Protein AF-A0AAE1AVT7-F1 (afdb_monomer_lite)

Organism: NCBI:txid231223

Foldseek 3Di:
DDDDDDDDDDDDDDDDDPPDPPPVVVVVVVVVVVVVVVVVPVPLFQAFEAEEEEEEALQQLQLQCVPPVPCSVVLVVLLVLALLLLLQLQQCLLVVVRYHYAYWYLYYYYDPHDLFDDPVPDQAGALVCRQVSVVVVCVVVVVCVVRVGLAYEYEHCGHHPPDFKDFAALCSLPPVDHGYMYGHFAFNVRSLRVSLRVLRSLRQAAPPCPDPASRHPDDDLQDLNPSYDDSSSSVRSVVSCVVNNRVSGNDDDPSIDGRDCDLLNRPHDSLQQQSNQCSHQNPPKGFDLDDVVVVPPHDPQFDSLQSWTWMQRPVDDDPPRTDTTHRDFSRADAQQWTRDSRDTHGHVSHPLSPPDDGLQSNAATPWDADPNDTDGPVVVCVVFPLVLCPPPHPNCNNHVNVSVVLQVVDDDPSASAAGCFDQDPNDTDGLVVNCLVQNLCRQCVDPRSCNRHVVVNVPDPPDVDDDAARCWDADPNDTDGLVRVCVVFNLCVQCVPPRSCNRHVVVNVVLVPDVDDDAATCFDADPNDTDGLVRCCVVCPLCRQCVDPRSCRRHVVSNVVVVVVVVPDDDDDDDDDDDDD

InterPro domains:
  IPR001590 Peptidase M12B, ADAM/reprolysin [PF01421] (126-251)
  IPR001590 Peptidase M12B, ADAM/reprolysin [PS50215] (48-253)
  IPR024079 Metallopeptidase, catalytic domain superfamily [G3DSA:3.40.390.10] (46-257)
  IPR041645 ADAMTS, cysteine-rich domain 2 [PF17771] (268-345)

Sequence (581 aa):
MYVCVFIVWPVQMFSSDGSYTFTIMIFVHILIVLLGLSYASAASGKKYVAEGYIVFEDSVLDLYRPYDAVNAKRDLLHDNEYFFTFSNYLYSTLQDYGLNIELRFIKIDVLDINVLKPRRGETDLNKSDVLKQFQDWLKKTDARKRLNYDFTLLFSGKKLGGINGIASTGVMCEKDFEPTGVITFGAQATAVTQAHEIGHIFGALHNGKEGHHVMRSARSYDYMERFTFSECTAFDIKQYLEKYGDACLLDTKSTSWTPNLPVEKYNGRLFNEDIVCRQVYGPGSFACNIPKTIKDYRSPDEDPDCLFIYCQDPKVKGSLSCRDAQTPEGMPCDHDKVCSLGKCVPNSSSKFARAIEPGCMLGDQEVIFLGGRETTCEQAYNQLGPDMCDESHPKQYQCCNFCAQKQRGATKGGCLGDFKSVNVDRVARSCSDAVRRLGRNNLCKDSYGSKRCCKTCANLKISDECYGDESTVNVDNDEYSCAGAVSKIGVNALCKNSYGNRRCCKTCSDAKVSDDCYGDESYVNVDNIPKSCSEAFILATPKGLCANSYGNRRCCKSCAGYNASRGKRSFESLDLVQESN

pLDDT: mean 84.21, std 15.93, range [30.11, 98.75]

Structure (mmCIF, N/CA/C/O backbone):
data_AF-A0AAE1AVT7-F1
#
_entry.id   AF-A0AAE1AVT7-F1
#
loop_
_atom_site.group_PDB
_atom_site.id
_atom_site.type_symbol
_atom_site.label_atom_id
_atom_site.label_alt_id
_atom_site.label_comp_id
_atom_site.label_asym_id
_atom_site.label_entity_id
_atom_site.label_seq_id
_atom_site.pdbx_PDB_ins_code
_atom_site.Cartn_x
_atom_site.Cartn_y
_atom_site.Cartn_z
_atom_site.occupancy
_atom_site.B_iso_or_equiv
_atom_site.auth_seq_id
_atom_site.auth_comp_id
_atom_site.auth_asym_id
_atom_site.auth_atom_id
_atom_site.pdbx_PDB_model_num
ATOM 1 N N . MET A 1 1 ? 3.938 -19.525 33.499 1.00 35.50 1 MET A N 1
ATOM 2 C CA . MET A 1 1 ? 4.218 -19.895 32.099 1.00 35.50 1 MET A CA 1
ATOM 3 C C . MET A 1 1 ? 3.663 -21.300 31.919 1.00 35.50 1 MET A C 1
ATOM 5 O O . MET A 1 1 ? 4.301 -22.248 32.349 1.00 35.50 1 MET A O 1
ATOM 9 N N . TYR A 1 2 ? 2.412 -21.417 31.472 1.00 34.19 2 TYR A N 1
ATOM 10 C CA . TYR A 1 2 ? 1.754 -22.711 31.278 1.00 34.19 2 TYR A CA 1
ATOM 11 C C . TYR A 1 2 ? 1.910 -23.095 29.810 1.00 34.19 2 TYR A C 1
ATOM 13 O O . TYR A 1 2 ? 1.377 -22.419 28.937 1.00 34.19 2 TYR A O 1
ATOM 21 N N . VAL A 1 3 ? 2.699 -24.135 29.545 1.00 33.44 3 VAL A N 1
ATOM 22 C CA . VAL A 1 3 ? 2.771 -24.769 28.226 1.00 33.44 3 VAL A CA 1
ATOM 23 C C . VAL A 1 3 ? 1.600 -25.746 28.163 1.00 33.44 3 VAL A C 1
ATOM 25 O O . VAL A 1 3 ? 1.563 -26.706 28.932 1.00 33.44 3 VAL A O 1
ATOM 28 N N . CYS A 1 4 ? 0.620 -25.487 27.299 1.00 34.12 4 CYS A N 1
ATOM 29 C CA . CYS A 1 4 ? -0.459 -26.435 27.040 1.00 34.12 4 CYS A CA 1
ATOM 30 C C . CYS A 1 4 ? 0.083 -27.569 26.162 1.00 34.12 4 CYS A C 1
ATOM 32 O O . CYS A 1 4 ? 0.274 -27.392 24.964 1.00 34.12 4 CYS A O 1
ATOM 34 N N . VAL A 1 5 ? 0.352 -28.730 26.764 1.00 30.67 5 VAL A N 1
ATOM 35 C CA . VAL A 1 5 ? 0.651 -29.972 26.040 1.00 30.67 5 VAL A CA 1
ATOM 36 C C . VAL A 1 5 ? -0.492 -30.945 26.301 1.00 30.67 5 VAL A C 1
ATOM 38 O O . VAL A 1 5 ? -0.615 -31.481 27.401 1.00 30.67 5 VAL A O 1
ATOM 41 N N . PHE A 1 6 ? -1.324 -31.193 25.293 1.00 32.41 6 PHE A N 1
ATOM 42 C CA . PHE A 1 6 ? -2.252 -32.320 25.308 1.00 32.41 6 PHE A CA 1
ATOM 43 C C . PHE A 1 6 ? -1.499 -33.576 24.859 1.00 32.41 6 PHE A C 1
ATOM 45 O O . PHE A 1 6 ? -1.190 -33.738 23.681 1.00 32.41 6 PHE A O 1
ATOM 52 N N . ILE A 1 7 ? -1.176 -34.463 25.804 1.00 32.25 7 ILE A N 1
ATOM 53 C CA . ILE A 1 7 ? -0.636 -35.792 25.497 1.00 32.25 7 ILE A CA 1
ATOM 54 C C . ILE A 1 7 ? -1.817 -36.752 25.350 1.00 32.25 7 ILE A C 1
ATOM 56 O O . ILE A 1 7 ? -2.457 -37.113 26.336 1.00 32.25 7 ILE A O 1
ATOM 60 N N . VAL A 1 8 ? -2.092 -37.188 24.123 1.00 34.16 8 VAL A N 1
ATOM 61 C CA . VAL A 1 8 ? -3.028 -38.286 23.855 1.00 34.16 8 VAL A CA 1
ATOM 62 C C . VAL A 1 8 ? -2.233 -39.593 23.863 1.00 34.16 8 VAL A C 1
ATOM 64 O O . VAL A 1 8 ? -1.393 -39.816 22.995 1.00 34.16 8 VAL A O 1
ATOM 67 N N . TRP A 1 9 ? -2.464 -40.450 24.860 1.00 30.11 9 TRP A N 1
ATOM 68 C CA . TRP A 1 9 ? -1.892 -41.802 24.903 1.00 30.11 9 TRP A CA 1
ATOM 69 C C . TRP A 1 9 ? -2.754 -42.773 24.083 1.00 30.11 9 TRP A C 1
ATOM 71 O O . TRP A 1 9 ? -3.959 -42.859 24.333 1.00 30.11 9 TRP A O 1
ATOM 81 N N . PRO A 1 10 ? -2.178 -43.559 23.157 1.00 36.88 10 PRO A N 1
ATOM 82 C CA . PRO A 1 10 ? -2.891 -44.666 22.543 1.00 36.88 10 PRO A CA 1
ATOM 83 C C . PRO A 1 10 ? -2.899 -45.859 23.507 1.00 36.88 10 PRO A C 1
ATOM 85 O O . PRO A 1 10 ? -1.859 -46.435 23.822 1.00 36.88 10 PRO A O 1
ATOM 88 N N . VAL A 1 11 ? -4.082 -46.251 23.977 1.00 38.69 11 VAL A N 1
ATOM 89 C CA . VAL A 1 11 ? -4.270 -47.507 24.712 1.00 38.69 11 VAL A CA 1
ATOM 90 C C . VAL A 1 11 ? -4.484 -48.625 23.689 1.00 38.69 11 VAL A C 1
ATOM 92 O O . VAL A 1 11 ? -5.550 -48.724 23.087 1.00 38.69 11 VAL A O 1
ATOM 95 N N . GLN A 1 12 ? -3.474 -49.472 23.476 1.00 42.31 12 GLN A N 1
ATOM 96 C CA . GLN A 1 12 ? -3.636 -50.740 22.759 1.00 42.31 12 GLN A CA 1
ATOM 97 C C . GLN A 1 12 ? -4.114 -51.820 23.736 1.00 42.31 12 GLN A C 1
ATOM 99 O O . GLN A 1 12 ? -3.373 -52.228 24.628 1.00 42.31 12 GLN A O 1
ATOM 104 N N . MET A 1 13 ? -5.343 -52.307 23.553 1.00 41.94 13 MET A N 1
ATOM 105 C CA . MET A 1 13 ? -5.828 -53.533 24.192 1.00 41.94 13 MET A CA 1
ATOM 106 C C . MET A 1 13 ? -5.759 -54.694 23.195 1.00 41.94 13 MET A C 1
ATOM 108 O O . MET A 1 13 ? -6.431 -54.673 22.166 1.00 41.94 13 MET A O 1
ATOM 112 N N . PHE A 1 14 ? -4.959 -55.714 23.516 1.00 46.12 14 PHE A N 1
ATOM 113 C CA . PHE A 1 14 ? -5.000 -57.021 22.858 1.00 46.12 14 PHE A CA 1
ATOM 114 C C . PHE A 1 14 ? -6.002 -57.929 23.581 1.00 46.12 14 PHE A C 1
ATOM 116 O O . PHE A 1 14 ? -5.977 -58.031 24.805 1.00 46.12 14 PHE A O 1
ATOM 123 N N . SER A 1 15 ? -6.860 -58.604 22.816 1.00 46.41 15 SER A N 1
ATOM 124 C CA . SER A 1 15 ? -7.745 -59.679 23.279 1.00 46.41 15 SER A CA 1
ATOM 125 C C . SER A 1 15 ? -7.410 -60.954 22.499 1.00 46.41 15 SER A C 1
ATOM 127 O O . SER A 1 15 ? -7.239 -60.898 21.280 1.00 46.41 15 SER A O 1
ATOM 129 N N . SER A 1 16 ? -7.261 -62.075 23.212 1.00 54.75 16 SER A N 1
ATOM 130 C CA . SER A 1 16 ? -6.777 -63.370 22.707 1.00 54.75 16 SER A CA 1
ATOM 131 C C . SER A 1 16 ? -7.852 -64.258 22.080 1.00 54.75 16 SER A C 1
ATOM 133 O O . SER A 1 16 ? -7.518 -65.287 21.496 1.00 54.75 16 SER A O 1
ATOM 135 N N . ASP A 1 17 ? -9.126 -63.879 22.157 1.00 54.47 17 ASP A N 1
ATOM 136 C CA . ASP A 1 17 ? -10.220 -64.801 21.858 1.00 54.47 17 ASP A CA 1
ATOM 137 C C . ASP A 1 17 ? -11.061 -64.200 20.725 1.00 54.47 17 ASP A C 1
ATOM 139 O O . ASP A 1 17 ? -11.855 -63.279 20.923 1.00 54.47 17 ASP A O 1
ATOM 143 N N . GLY A 1 18 ? -10.824 -64.686 19.502 1.00 56.56 18 GLY A N 1
ATOM 144 C CA . GLY A 1 18 ? -11.274 -64.127 18.218 1.00 56.56 18 GLY A CA 1
ATOM 145 C C . GLY A 1 18 ? -12.784 -64.126 17.945 1.00 56.56 18 GLY A C 1
ATOM 146 O O . GLY A 1 18 ? -13.212 -64.561 16.881 1.00 56.56 18 GLY A O 1
ATOM 147 N N . SER A 1 19 ? -13.608 -63.628 18.867 1.00 54.19 19 SER A N 1
ATOM 148 C CA . SER A 1 19 ? -15.064 -63.551 18.696 1.00 54.19 19 SER A CA 1
ATOM 149 C C . SER A 1 19 ? -15.732 -62.385 19.443 1.00 54.19 19 SER A C 1
ATOM 151 O O . SER A 1 19 ? -16.825 -62.542 19.961 1.00 54.19 19 SER A O 1
ATOM 153 N N . TYR A 1 20 ? -15.128 -61.187 19.469 1.00 49.62 20 TYR A N 1
ATOM 154 C CA . TYR A 1 20 ? -15.802 -59.961 19.965 1.00 49.62 20 TYR A CA 1
ATOM 155 C C . TYR A 1 20 ? -15.468 -58.669 19.192 1.00 49.62 20 TYR A C 1
ATOM 157 O O . TYR A 1 20 ? -15.782 -57.566 19.637 1.00 49.62 20 TYR A O 1
ATOM 165 N N . THR A 1 21 ? -14.865 -58.760 18.006 1.00 51.16 21 THR A N 1
ATOM 166 C CA . THR A 1 21 ? -14.368 -57.580 17.275 1.00 51.16 21 THR A CA 1
ATOM 167 C C . THR A 1 21 ? -15.435 -56.807 16.492 1.00 51.16 21 THR A C 1
ATOM 169 O O . THR A 1 21 ? -15.207 -55.647 16.160 1.00 51.16 21 THR A O 1
ATOM 172 N N . PHE A 1 22 ? -16.615 -57.381 16.227 1.00 47.72 22 PHE A N 1
ATOM 173 C CA . PHE A 1 22 ? -17.608 -56.734 15.353 1.00 47.72 22 PHE A CA 1
ATOM 174 C C . PHE A 1 22 ? -18.603 -55.819 16.095 1.00 47.72 22 PHE A C 1
ATOM 176 O O . PHE A 1 22 ? -18.999 -54.783 15.569 1.00 47.72 22 PHE A O 1
ATOM 183 N N . THR A 1 23 ? -18.962 -56.130 17.345 1.00 48.12 23 THR A N 1
ATOM 184 C CA . THR A 1 23 ? -19.972 -55.352 18.095 1.00 48.12 23 THR A CA 1
ATOM 185 C C . THR A 1 23 ? -19.387 -54.094 18.750 1.00 48.12 23 THR A C 1
ATOM 187 O O . THR A 1 23 ? -20.060 -53.068 18.821 1.00 48.12 23 THR A O 1
ATOM 190 N N . ILE A 1 24 ? -18.114 -54.118 19.167 1.00 51.28 24 ILE A N 1
ATOM 191 C CA . ILE A 1 24 ? -17.451 -52.953 19.786 1.00 51.28 24 ILE A CA 1
ATOM 192 C C . ILE A 1 24 ? -17.163 -51.857 18.743 1.00 51.28 24 ILE A C 1
ATOM 194 O O . ILE A 1 24 ? -17.309 -50.674 19.044 1.00 51.28 24 ILE A O 1
ATOM 198 N N . MET A 1 25 ? -16.853 -52.217 17.490 1.00 48.34 25 MET A N 1
ATOM 199 C CA . MET A 1 25 ? -16.623 -51.229 16.424 1.00 48.34 25 MET A CA 1
ATOM 200 C C . MET A 1 25 ? -17.871 -50.406 16.079 1.00 48.34 25 MET A C 1
ATOM 202 O O . MET A 1 25 ? -17.738 -49.215 15.795 1.00 48.34 25 MET A O 1
ATOM 206 N N . ILE A 1 26 ? -19.068 -50.999 16.152 1.00 55.09 26 ILE A N 1
ATOM 207 C CA . ILE A 1 26 ? -20.331 -50.298 15.871 1.00 55.09 26 ILE A CA 1
ATOM 208 C C . ILE A 1 26 ? -20.642 -49.286 16.980 1.00 55.09 26 ILE A C 1
ATOM 210 O O . ILE A 1 26 ? -20.991 -48.148 16.679 1.00 55.09 26 ILE A O 1
ATOM 214 N N . PHE A 1 27 ? -20.440 -49.645 18.252 1.00 51.84 27 PHE A N 1
ATOM 215 C CA . PHE A 1 27 ? -20.632 -48.702 19.360 1.00 51.84 27 PHE A CA 1
ATOM 216 C C . PHE A 1 27 ? -19.613 -47.562 19.342 1.00 51.84 27 PHE A C 1
ATOM 218 O O . PHE A 1 27 ? -19.990 -46.425 19.599 1.00 51.84 27 PHE A O 1
ATOM 225 N N . VAL A 1 28 ? -18.356 -47.827 18.975 1.00 57.16 28 VAL A N 1
ATOM 226 C CA . VAL A 1 28 ? -17.339 -46.775 18.831 1.00 57.16 28 VAL A CA 1
ATOM 227 C C . VAL A 1 28 ? -17.657 -45.852 17.651 1.00 57.16 28 VAL A C 1
ATOM 229 O O . VAL A 1 28 ? -17.554 -44.642 17.803 1.00 57.16 28 VAL A O 1
ATOM 232 N N . HIS A 1 29 ? -18.131 -46.370 16.512 1.00 55.97 29 HIS A N 1
ATOM 233 C CA . HIS A 1 29 ? -18.555 -45.521 15.389 1.00 55.97 29 HIS A CA 1
ATOM 234 C C . HIS A 1 29 ? -19.803 -44.702 15.718 1.00 55.97 29 HIS A C 1
ATOM 236 O O . HIS A 1 29 ? -19.844 -43.522 15.393 1.00 55.97 29 HIS A O 1
ATOM 242 N N . ILE A 1 30 ? -20.794 -45.277 16.406 1.00 62.06 30 ILE A N 1
ATOM 243 C CA . ILE A 1 30 ? -21.983 -44.536 16.848 1.00 62.06 30 ILE A CA 1
ATOM 244 C C . ILE A 1 30 ? -21.600 -43.483 17.893 1.00 62.06 30 ILE A C 1
ATOM 246 O O . ILE A 1 30 ? -22.095 -42.367 17.813 1.00 62.06 30 ILE A O 1
ATOM 250 N N . LEU A 1 31 ? -20.684 -43.774 18.823 1.00 60.16 31 LEU A N 1
ATOM 251 C CA . LEU A 1 31 ? -20.206 -42.794 19.801 1.00 60.16 31 LEU A CA 1
ATOM 252 C C . LEU A 1 31 ? -19.369 -41.688 19.140 1.00 60.16 31 LEU A C 1
ATOM 254 O O . LEU A 1 31 ? -19.530 -40.534 19.503 1.00 60.16 31 LEU A O 1
ATOM 258 N N . ILE A 1 32 ? -18.529 -42.002 18.147 1.00 62.50 32 ILE A N 1
ATOM 259 C CA . ILE A 1 32 ? -17.762 -41.013 17.367 1.00 62.50 32 ILE A CA 1
ATOM 260 C C . ILE A 1 32 ? -18.691 -40.164 16.492 1.00 62.50 32 ILE A C 1
ATOM 262 O O . ILE A 1 32 ? -18.490 -38.960 16.394 1.00 62.50 32 ILE A O 1
ATOM 266 N N . VAL A 1 33 ? -19.733 -40.751 15.897 1.00 62.47 33 VAL A N 1
ATOM 267 C CA . VAL A 1 33 ? -20.742 -40.020 15.116 1.00 62.47 33 VAL A CA 1
ATOM 268 C C . VAL A 1 33 ? -21.636 -39.180 16.027 1.00 62.47 33 VAL A C 1
ATOM 270 O O . VAL A 1 33 ? -21.944 -38.050 15.674 1.00 62.47 33 VAL A O 1
ATOM 273 N N . LEU A 1 34 ? -22.008 -39.662 17.216 1.00 57.78 34 LEU A N 1
ATOM 274 C CA . LEU A 1 34 ? -22.780 -38.892 18.196 1.00 57.78 34 LEU A CA 1
ATOM 275 C C . LEU A 1 34 ? -21.940 -37.796 18.854 1.00 57.78 34 LEU A C 1
ATOM 277 O O . LEU A 1 34 ? -22.447 -36.694 19.019 1.00 57.78 34 LEU A O 1
ATOM 281 N N . LEU A 1 35 ? -20.664 -38.035 19.167 1.00 57.50 35 LEU A N 1
ATOM 282 C CA . LEU A 1 35 ? -19.735 -36.988 19.596 1.00 57.50 35 LEU A CA 1
ATOM 283 C C . LEU A 1 35 ? -19.514 -35.990 18.453 1.00 57.50 35 LEU A C 1
ATOM 285 O O . LEU A 1 35 ? -19.641 -34.795 18.675 1.00 57.50 35 LEU A O 1
ATOM 289 N N . GLY A 1 36 ? -19.318 -36.451 17.217 1.00 56.53 36 GLY A N 1
ATOM 290 C CA . GLY A 1 36 ? -19.206 -35.602 16.027 1.00 56.53 36 GLY A CA 1
ATOM 291 C C . GLY A 1 36 ? -20.458 -34.760 15.753 1.00 56.53 36 GLY A C 1
ATOM 292 O O . GLY A 1 36 ? -20.341 -33.581 15.441 1.00 56.53 36 GLY A O 1
ATOM 293 N N . LEU A 1 37 ? -21.658 -35.316 15.947 1.00 53.66 37 LEU A N 1
ATOM 294 C CA . LEU A 1 37 ? -22.936 -34.599 15.837 1.00 53.66 37 LEU A CA 1
ATOM 295 C C . LEU A 1 37 ? -23.179 -33.656 17.028 1.00 53.66 37 LEU A C 1
ATOM 297 O O . LEU A 1 37 ? -23.754 -32.586 16.843 1.00 53.66 37 LEU A O 1
ATOM 301 N N . SER A 1 38 ? -22.693 -34.000 18.225 1.00 52.03 38 SER A N 1
ATOM 302 C CA . SER A 1 38 ? -22.724 -33.119 19.405 1.00 52.03 38 SER A CA 1
ATOM 303 C C . SER A 1 38 ? -21.761 -31.936 19.259 1.00 52.03 38 SER A C 1
ATOM 305 O O . SER A 1 38 ? -22.071 -30.842 19.718 1.00 52.03 38 SER A O 1
ATOM 307 N N . TYR A 1 39 ? -20.629 -32.131 18.575 1.00 52.53 39 TYR A N 1
ATOM 308 C CA . TYR A 1 39 ? -19.709 -31.061 18.182 1.00 52.53 39 TYR A CA 1
ATOM 309 C C . TYR A 1 39 ? -20.235 -30.240 16.991 1.00 52.53 39 TYR A C 1
ATOM 311 O O . TYR A 1 39 ? -19.940 -29.053 16.908 1.00 52.53 39 TYR A O 1
ATOM 319 N N . ALA A 1 40 ? -21.035 -30.828 16.091 1.00 49.97 40 ALA A N 1
ATOM 320 C CA . ALA A 1 40 ? -21.614 -30.123 14.941 1.00 49.97 40 ALA A CA 1
ATOM 321 C C . ALA A 1 40 ? -22.827 -29.249 15.303 1.00 49.97 40 ALA A C 1
ATOM 323 O O . ALA A 1 40 ? -23.071 -28.245 14.638 1.00 49.97 40 ALA A O 1
ATOM 324 N N . SER A 1 41 ? -23.532 -29.549 16.401 1.00 49.50 41 SER A N 1
ATOM 325 C CA . SER A 1 41 ? -24.400 -28.573 17.076 1.00 49.50 41 SER A CA 1
ATOM 326 C C . SER A 1 41 ? -23.573 -27.634 17.962 1.00 49.50 41 SER A C 1
ATOM 328 O O . SER A 1 41 ? -23.985 -27.314 19.081 1.00 49.50 41 SER A O 1
ATOM 330 N N . ALA A 1 42 ? -22.402 -27.207 17.467 1.00 52.81 42 ALA A N 1
ATOM 331 C CA . ALA A 1 42 ? -21.655 -26.084 18.002 1.00 52.81 42 ALA A CA 1
ATOM 332 C C . ALA A 1 42 ? -22.657 -24.949 18.190 1.00 52.81 42 ALA A C 1
ATOM 334 O O . ALA A 1 42 ? -23.190 -24.404 17.221 1.00 52.81 42 ALA A O 1
ATOM 335 N N . ALA A 1 43 ? -22.988 -24.688 19.456 1.00 54.62 43 ALA A N 1
ATOM 336 C CA . ALA A 1 43 ? -23.838 -23.591 19.859 1.00 54.62 43 ALA A CA 1
ATOM 337 C C . ALA A 1 43 ? -23.386 -22.376 19.057 1.00 54.62 43 ALA A C 1
ATOM 339 O O . ALA A 1 43 ? -22.205 -22.033 19.124 1.00 54.62 43 ALA A O 1
ATOM 340 N N . SER A 1 44 ? -24.276 -21.784 18.250 1.00 62.84 44 SER A N 1
ATOM 341 C CA . SER A 1 44 ? -23.937 -20.553 17.546 1.00 62.84 44 SER A CA 1
ATOM 342 C C . SER A 1 44 ? -23.495 -19.580 18.629 1.00 62.84 44 SER A C 1
ATOM 344 O O . SER A 1 44 ? -24.325 -19.159 19.443 1.00 62.84 44 SER A O 1
ATOM 346 N N . GLY A 1 45 ? -22.183 -19.349 18.722 1.00 77.31 45 GLY A N 1
ATOM 347 C CA . GLY A 1 45 ? -21.600 -18.594 19.817 1.00 77.31 45 GLY A CA 1
ATOM 348 C C . GLY A 1 45 ? -22.336 -17.270 19.941 1.00 77.31 45 GLY A C 1
ATOM 349 O O . GLY A 1 45 ? -22.792 -16.715 18.934 1.00 77.31 45 GLY A O 1
ATOM 350 N N . LYS A 1 46 ? -22.501 -16.793 21.177 1.00 93.31 46 LYS A N 1
ATOM 351 C CA . LYS A 1 46 ? -23.128 -15.499 21.440 1.00 93.31 46 LYS A CA 1
ATOM 352 C C . LYS A 1 46 ? -22.495 -14.459 20.510 1.00 93.31 46 LYS A C 1
ATOM 354 O O . LYS A 1 46 ? -21.272 -14.348 20.453 1.00 93.31 46 LYS A O 1
ATOM 359 N N . LYS A 1 47 ? -23.327 -13.769 19.728 1.00 96.25 47 LYS A N 1
ATOM 360 C CA . LYS A 1 47 ? -22.861 -12.734 18.807 1.00 96.25 47 LYS A CA 1
ATOM 361 C C . LYS A 1 47 ? -22.680 -11.436 19.583 1.00 96.25 47 LYS A C 1
ATOM 363 O O . LYS A 1 47 ? -23.634 -10.941 20.176 1.00 96.25 47 LYS A O 1
ATOM 368 N N . TYR A 1 48 ? -21.468 -10.908 19.546 1.00 98.00 48 TYR A N 1
ATOM 369 C CA . TYR A 1 48 ? -21.077 -9.629 20.113 1.00 98.00 48 TYR A CA 1
ATOM 370 C C . TYR A 1 48 ? -20.985 -8.597 18.997 1.00 98.00 48 TYR A C 1
ATOM 372 O O . TYR A 1 48 ? -20.370 -8.853 17.962 1.00 98.00 48 TYR A O 1
ATOM 380 N N . VAL A 1 49 ? -21.586 -7.432 19.200 1.00 98.25 49 VAL A N 1
ATOM 381 C CA . VAL A 1 49 ? -21.520 -6.312 18.265 1.00 98.25 49 VAL A CA 1
ATOM 382 C C . VAL A 1 49 ? -20.826 -5.157 18.968 1.00 98.25 49 VAL A C 1
ATOM 384 O O . VAL A 1 49 ? -21.333 -4.661 19.963 1.00 98.25 49 VAL A O 1
ATOM 387 N N . ALA A 1 50 ? -19.661 -4.751 18.465 1.00 98.38 50 ALA A N 1
ATOM 388 C CA . ALA A 1 50 ? -18.927 -3.599 18.978 1.00 98.38 50 ALA A CA 1
ATOM 389 C C . ALA A 1 50 ? -19.122 -2.404 18.041 1.00 98.38 50 ALA A C 1
ATOM 391 O O . ALA A 1 50 ? -18.762 -2.456 16.860 1.00 98.38 50 ALA A O 1
ATOM 392 N N . GLU A 1 51 ? -19.680 -1.316 18.560 1.00 98.44 51 GLU A N 1
ATOM 393 C CA . GLU A 1 51 ? -20.044 -0.131 17.791 1.00 98.44 51 GLU A CA 1
ATOM 394 C C . GLU A 1 51 ? -19.043 1.008 18.017 1.00 98.44 51 GLU A C 1
ATOM 396 O O . GLU A 1 51 ? -18.966 1.618 19.086 1.00 98.44 51 GLU A O 1
ATOM 401 N N . GLY A 1 52 ? -18.270 1.309 16.976 1.00 98.25 52 GLY A N 1
ATOM 402 C CA . GLY A 1 52 ? -17.149 2.237 17.014 1.00 98.25 52 GLY A CA 1
ATOM 403 C C . GLY A 1 52 ? -17.488 3.644 16.536 1.00 98.25 52 GLY A C 1
ATOM 404 O O . GLY A 1 52 ? -18.093 3.825 15.473 1.00 98.25 52 GLY A O 1
ATOM 405 N N . TYR A 1 53 ? -17.025 4.653 17.276 1.00 98.62 53 TYR A N 1
ATOM 406 C CA . TYR A 1 53 ? -16.935 6.039 16.810 1.00 98.62 53 TYR A CA 1
ATOM 407 C C . TYR A 1 53 ? -15.546 6.329 16.237 1.00 98.62 53 TYR A C 1
ATOM 409 O O . TYR A 1 53 ? -14.543 6.256 16.949 1.00 98.62 53 TYR A O 1
ATOM 417 N N . ILE A 1 54 ? -15.483 6.687 14.957 1.00 98.56 54 ILE A N 1
ATOM 418 C CA . ILE A 1 54 ? -14.221 6.862 14.235 1.00 98.56 54 ILE A CA 1
ATOM 419 C C . ILE A 1 54 ? -13.951 8.328 13.943 1.00 98.56 54 ILE A C 1
ATOM 421 O O . ILE A 1 54 ? -14.823 9.045 13.454 1.00 98.56 54 ILE A O 1
ATOM 425 N N . VAL A 1 55 ? -12.723 8.759 14.214 1.00 98.62 55 VAL A N 1
ATOM 426 C CA . VAL A 1 55 ? -12.280 10.142 14.056 1.00 98.62 55 VAL A CA 1
ATOM 427 C C . VAL A 1 55 ? -11.038 10.186 13.174 1.00 98.62 55 VAL A C 1
ATOM 429 O O . VAL A 1 55 ? -10.046 9.525 13.458 1.00 98.62 55 VAL A O 1
ATOM 432 N N . PHE A 1 56 ? -11.064 11.002 12.128 1.00 98.56 56 PHE A N 1
ATOM 433 C CA . PHE A 1 56 ? -9.901 11.317 11.302 1.00 98.56 56 PHE A CA 1
ATOM 434 C C . PHE A 1 56 ? -9.457 12.751 11.561 1.00 98.56 56 PHE A C 1
ATOM 436 O O . PHE A 1 56 ? -10.269 13.673 11.493 1.00 98.56 56 PHE A O 1
ATOM 443 N N . GLU A 1 57 ? -8.172 12.947 11.841 1.00 98.00 57 GLU A N 1
ATOM 444 C CA . GLU A 1 57 ? -7.581 14.284 11.917 1.00 98.00 57 GLU A CA 1
ATOM 445 C C . GLU A 1 57 ? -7.326 14.882 10.529 1.00 98.00 57 GLU A C 1
ATOM 447 O O . GLU A 1 57 ? -7.163 14.156 9.545 1.00 98.00 57 GLU A O 1
ATOM 452 N N . ASP A 1 58 ? -7.176 16.208 10.467 1.00 97.62 58 ASP A N 1
ATOM 453 C CA . ASP A 1 58 ? -6.856 16.912 9.218 1.00 97.62 58 ASP A CA 1
ATOM 454 C C . ASP A 1 58 ? -5.553 16.410 8.567 1.00 97.62 58 ASP A C 1
ATOM 456 O O . ASP A 1 58 ? -5.464 16.286 7.348 1.00 97.62 58 ASP A O 1
ATOM 460 N N . SER A 1 59 ? -4.568 16.011 9.381 1.00 96.38 59 SER A N 1
ATOM 461 C CA . SER A 1 59 ? -3.310 15.433 8.887 1.00 96.38 59 SER A CA 1
ATOM 462 C C . SER A 1 59 ? -3.481 14.143 8.081 1.00 96.38 59 SER A C 1
ATOM 464 O O . SER A 1 59 ? -2.595 13.805 7.301 1.00 96.38 59 SER A O 1
ATOM 466 N N . VAL A 1 60 ? -4.593 13.412 8.227 1.00 96.25 60 VAL A N 1
ATOM 467 C CA . VAL A 1 60 ? -4.875 12.257 7.361 1.00 96.25 60 VAL A CA 1
ATOM 468 C C . VAL A 1 60 ? -5.263 12.729 5.961 1.00 96.25 60 VAL A C 1
ATOM 470 O O . VAL A 1 60 ? -4.820 12.145 4.976 1.00 96.25 60 VAL A O 1
ATOM 473 N N . LEU A 1 61 ? -6.034 13.817 5.847 1.00 95.81 61 LEU A N 1
ATOM 474 C CA . LEU A 1 61 ? -6.414 14.387 4.550 1.00 95.81 61 LEU A CA 1
ATOM 475 C C . LEU A 1 61 ? -5.205 14.910 3.771 1.00 95.81 61 LEU A C 1
ATOM 477 O O . LEU A 1 61 ? -5.213 14.848 2.542 1.00 95.81 61 LEU A O 1
ATOM 481 N N . ASP A 1 62 ? -4.149 15.357 4.454 1.00 94.06 62 ASP A N 1
ATOM 482 C CA . ASP A 1 62 ? -2.884 15.746 3.815 1.00 94.06 62 ASP A CA 1
ATOM 483 C C . ASP A 1 62 ? -2.241 14.608 3.009 1.00 94.06 62 ASP A C 1
ATOM 485 O O . ASP A 1 62 ? -1.505 14.875 2.060 1.00 94.06 62 ASP A O 1
ATOM 489 N N . LEU A 1 63 ? -2.560 13.346 3.317 1.00 91.88 63 LEU A N 1
ATOM 490 C CA . LEU A 1 63 ? -2.107 12.192 2.536 1.00 91.88 63 LEU A CA 1
ATOM 491 C C . LEU A 1 63 ? -2.874 12.031 1.214 1.00 91.88 63 LEU A C 1
ATOM 493 O O . LEU A 1 63 ? -2.363 11.399 0.297 1.00 91.88 63 LEU A O 1
ATOM 497 N N . TYR A 1 64 ? -4.076 12.601 1.094 1.00 92.38 64 TYR A N 1
ATOM 498 C CA . TYR A 1 64 ? -4.949 12.470 -0.083 1.00 92.38 64 TYR A CA 1
ATOM 499 C C . TYR A 1 64 ? -4.965 13.731 -0.956 1.00 92.38 64 TYR A C 1
ATOM 501 O O . TYR A 1 64 ? -5.087 13.650 -2.181 1.00 92.38 64 TYR A O 1
ATOM 509 N N . ARG A 1 65 ? -4.818 14.910 -0.337 1.00 94.19 65 ARG A N 1
ATOM 510 C CA . ARG A 1 65 ? -4.857 16.220 -1.007 1.00 94.19 65 ARG A CA 1
ATOM 511 C C . ARG A 1 65 ? -3.900 16.361 -2.199 1.00 94.19 65 ARG A C 1
ATOM 513 O O . ARG A 1 65 ? -4.338 16.939 -3.192 1.00 94.19 65 ARG A O 1
ATOM 520 N N . PRO A 1 66 ? -2.655 15.840 -2.166 1.00 91.19 66 PRO A N 1
ATOM 521 C CA . PRO A 1 66 ? -1.740 15.944 -3.303 1.00 91.19 66 PRO A CA 1
ATOM 522 C C . PRO A 1 66 ? -2.247 15.278 -4.589 1.00 91.19 66 PRO A C 1
ATOM 524 O O . PRO A 1 66 ? -1.798 15.646 -5.669 1.00 91.19 66 PRO A O 1
ATOM 527 N N . TYR A 1 67 ? -3.176 14.323 -4.490 1.00 85.25 67 TYR A N 1
ATOM 528 C CA . TYR A 1 67 ? -3.720 13.610 -5.649 1.00 85.25 67 TYR A CA 1
ATOM 529 C C . TYR A 1 67 ? -5.035 14.186 -6.135 1.00 85.25 67 TYR A C 1
ATOM 531 O O . TYR A 1 67 ? -5.293 14.248 -7.333 1.00 85.25 67 TYR A O 1
ATOM 539 N N . ASP A 1 68 ? -5.909 14.504 -5.185 1.00 90.94 68 ASP A N 1
ATOM 540 C CA . ASP A 1 68 ? -7.268 14.925 -5.468 1.00 90.94 68 ASP A CA 1
ATOM 541 C C . ASP A 1 68 ? -7.845 15.633 -4.246 1.00 90.94 68 ASP A C 1
ATOM 543 O O . ASP A 1 68 ? -8.608 15.072 -3.461 1.00 90.94 68 ASP A O 1
ATOM 547 N N . ALA A 1 69 ? -7.451 16.892 -4.065 1.00 93.00 69 ALA A N 1
ATOM 548 C CA . ALA A 1 69 ? -7.936 17.717 -2.964 1.00 93.00 69 ALA A CA 1
ATOM 549 C C . ALA A 1 69 ? -9.471 17.815 -2.917 1.00 93.00 69 ALA A C 1
ATOM 551 O O . ALA A 1 69 ? -10.034 17.932 -1.830 1.00 93.00 69 ALA A O 1
ATOM 552 N N . VAL A 1 70 ? -10.143 17.734 -4.072 1.00 95.75 70 VAL A N 1
ATOM 553 C CA . VAL A 1 70 ? -11.607 17.813 -4.170 1.00 95.75 70 VAL A CA 1
ATOM 554 C C . VAL A 1 70 ? -12.254 16.559 -3.588 1.00 95.75 70 VAL A C 1
ATOM 556 O O . VAL A 1 70 ? -13.213 16.659 -2.825 1.00 95.75 70 VAL A O 1
ATOM 559 N N . ASN A 1 71 ? -11.716 15.380 -3.907 1.00 96.06 71 ASN A N 1
ATOM 560 C CA . ASN A 1 71 ? -12.282 14.107 -3.468 1.00 96.06 71 ASN A CA 1
ATOM 561 C C . ASN A 1 71 ? -11.591 13.488 -2.244 1.00 96.06 71 ASN A C 1
ATOM 563 O O . ASN A 1 71 ? -12.027 12.433 -1.790 1.00 96.06 71 ASN A O 1
ATOM 567 N N . ALA A 1 72 ? -10.578 14.138 -1.663 1.00 94.88 72 ALA A N 1
ATOM 568 C CA . ALA A 1 72 ? -9.763 13.608 -0.566 1.00 94.88 72 ALA A CA 1
ATOM 569 C C . ALA A 1 72 ? -10.585 13.000 0.583 1.00 94.88 72 ALA A C 1
ATOM 571 O O . ALA A 1 72 ? -10.310 11.890 1.028 1.00 94.88 72 ALA A O 1
ATOM 572 N N . LYS A 1 73 ? -11.638 13.696 1.035 1.00 97.00 73 LYS A N 1
ATOM 573 C CA . LYS A 1 73 ? -12.517 13.199 2.106 1.00 97.00 73 LYS A CA 1
ATOM 574 C C . LYS A 1 73 ? -13.317 11.964 1.687 1.00 97.00 73 LYS A C 1
ATOM 576 O O . LYS A 1 73 ? -13.478 11.051 2.487 1.00 97.00 73 LYS A O 1
ATOM 581 N N . ARG A 1 74 ? -13.836 11.940 0.458 1.00 96.44 74 ARG A N 1
ATOM 582 C CA . ARG A 1 74 ? -14.594 10.797 -0.070 1.00 96.44 74 ARG A CA 1
ATOM 583 C C . ARG A 1 74 ? -13.689 9.573 -0.190 1.00 96.44 74 ARG A C 1
ATOM 585 O O . ARG A 1 74 ? -14.073 8.500 0.258 1.00 96.44 74 ARG A O 1
ATOM 592 N N . ASP A 1 75 ? -12.505 9.758 -0.761 1.00 95.00 75 ASP A N 1
ATOM 593 C CA . ASP A 1 75 ? -11.545 8.680 -0.986 1.00 95.00 75 ASP A CA 1
ATOM 594 C C . ASP A 1 75 ? -11.041 8.118 0.361 1.00 95.00 75 ASP A C 1
ATOM 596 O O . ASP A 1 75 ? -11.028 6.905 0.537 1.00 95.00 75 ASP A O 1
ATOM 600 N N . LEU A 1 76 ? -10.785 8.975 1.361 1.00 95.75 76 LEU A N 1
ATOM 601 C CA . LEU A 1 76 ? -10.489 8.549 2.737 1.00 95.75 76 LEU A CA 1
ATOM 602 C C . LEU A 1 76 ? -11.605 7.689 3.352 1.00 95.75 76 LEU A C 1
ATOM 604 O O . LEU A 1 76 ? -11.330 6.656 3.959 1.00 95.75 76 LEU A O 1
ATOM 608 N N . LEU A 1 77 ? -12.866 8.117 3.236 1.00 96.31 77 LEU A N 1
ATOM 609 C CA . LEU A 1 77 ? -13.993 7.369 3.803 1.00 96.31 77 LEU A CA 1
ATOM 610 C C . LEU A 1 77 ? -14.158 6.003 3.130 1.00 96.31 77 LEU A C 1
ATOM 612 O O . LEU A 1 77 ? -14.413 5.015 3.813 1.00 96.31 77 LEU A O 1
ATOM 616 N N . HIS A 1 78 ? -13.960 5.946 1.816 1.00 95.44 78 HIS A N 1
ATOM 617 C CA . HIS A 1 78 ? -14.012 4.709 1.047 1.00 95.44 78 HIS A CA 1
ATOM 618 C C . HIS A 1 78 ? -12.875 3.740 1.426 1.00 95.44 78 HIS A C 1
ATOM 620 O O . HIS A 1 78 ? -13.114 2.550 1.631 1.00 95.44 78 HIS A O 1
ATOM 626 N N . ASP A 1 79 ? -11.654 4.249 1.610 1.00 95.31 79 ASP A N 1
ATOM 627 C CA . ASP A 1 79 ? -10.511 3.464 2.097 1.00 95.31 79 ASP A CA 1
ATOM 628 C C . ASP A 1 79 ? -10.749 2.948 3.523 1.00 95.31 79 ASP A C 1
ATOM 630 O O . ASP A 1 79 ? -10.450 1.794 3.831 1.00 95.31 79 ASP A O 1
ATOM 634 N N . ASN A 1 80 ? -11.362 3.764 4.386 1.00 95.81 80 ASN A N 1
ATOM 635 C CA . ASN A 1 80 ? -11.727 3.347 5.736 1.00 95.81 80 ASN A CA 1
ATOM 636 C C . ASN A 1 80 ? -12.789 2.237 5.751 1.00 95.81 80 ASN A C 1
ATOM 638 O O . ASN A 1 80 ? -12.660 1.297 6.529 1.00 95.81 80 ASN A O 1
ATOM 642 N N . GLU A 1 81 ? -13.823 2.305 4.906 1.00 96.19 81 GLU A N 1
ATOM 643 C CA . GLU A 1 81 ? -14.805 1.215 4.789 1.00 96.19 81 GLU A CA 1
ATOM 644 C C . GLU A 1 81 ? -14.141 -0.104 4.388 1.00 96.19 81 GLU A C 1
ATOM 646 O O . GLU A 1 81 ? -14.458 -1.158 4.948 1.00 96.19 81 GLU A O 1
ATOM 651 N N . TYR A 1 82 ? -13.180 -0.043 3.468 1.00 95.94 82 TYR A N 1
ATOM 652 C CA . TYR A 1 82 ? -12.376 -1.192 3.075 1.00 95.94 82 TYR A CA 1
ATOM 653 C C . TYR A 1 82 ? -11.529 -1.726 4.245 1.00 95.94 82 TYR A C 1
ATOM 655 O O . TYR A 1 82 ? -11.599 -2.918 4.557 1.00 95.94 82 TYR A O 1
ATOM 663 N N . PHE A 1 83 ? -10.811 -0.861 4.972 1.00 95.81 83 PHE A N 1
ATOM 664 C CA . PHE A 1 83 ? -10.019 -1.279 6.136 1.00 95.81 83 PHE A CA 1
ATOM 665 C C . PHE A 1 83 ? -10.865 -1.925 7.227 1.00 95.81 83 PHE A C 1
ATOM 667 O O . PHE A 1 83 ? -10.485 -2.956 7.776 1.00 95.81 83 PHE A O 1
ATOM 674 N N . PHE A 1 84 ? -12.033 -1.362 7.515 1.00 96.44 84 PHE A N 1
ATOM 675 C CA . PHE A 1 84 ? -12.943 -1.904 8.515 1.00 96.44 84 PHE A CA 1
ATOM 676 C C . PHE A 1 84 ? -13.609 -3.210 8.071 1.00 96.44 84 PHE A C 1
ATOM 678 O O . PHE A 1 84 ? -13.817 -4.096 8.900 1.00 96.44 84 PHE A O 1
ATOM 685 N N . THR A 1 85 ? -13.916 -3.355 6.777 1.00 96.62 85 THR A N 1
ATOM 686 C CA . THR A 1 85 ? -14.369 -4.635 6.208 1.00 96.62 85 THR A CA 1
ATOM 687 C C . THR A 1 85 ? -13.297 -5.702 6.434 1.00 96.62 85 THR A C 1
ATOM 689 O O . THR A 1 85 ? -13.600 -6.799 6.902 1.00 96.62 85 THR A O 1
ATOM 692 N N . PHE A 1 86 ? -12.027 -5.358 6.204 1.00 96.00 86 PHE A N 1
ATOM 693 C CA . PHE A 1 86 ? -10.918 -6.269 6.457 1.00 96.00 86 PHE A CA 1
ATOM 694 C C . PHE A 1 86 ? -10.698 -6.551 7.951 1.00 96.00 86 PHE A C 1
ATOM 696 O O . PHE A 1 86 ? -10.465 -7.695 8.327 1.00 96.00 86 PHE A O 1
ATOM 703 N N . SER A 1 87 ? -10.841 -5.563 8.840 1.00 96.94 87 SER A N 1
ATOM 704 C CA . SER A 1 87 ? -10.807 -5.823 10.285 1.00 96.94 87 SER A CA 1
ATOM 705 C C . SER A 1 87 ? -11.924 -6.776 10.718 1.00 96.94 87 SER A C 1
ATOM 707 O O . SER A 1 87 ? -11.654 -7.681 11.496 1.00 96.94 87 SER A O 1
ATOM 709 N N . ASN A 1 88 ? -13.147 -6.635 10.197 1.00 97.56 88 ASN A N 1
ATOM 710 C CA . ASN A 1 88 ? -14.230 -7.594 10.450 1.00 97.56 88 ASN A CA 1
ATOM 711 C C . ASN A 1 88 ? -13.863 -9.013 9.995 1.00 97.56 88 ASN A C 1
ATOM 713 O O . ASN A 1 88 ? -14.122 -9.971 10.720 1.00 97.56 88 ASN A O 1
ATOM 717 N N . TYR A 1 89 ? -13.208 -9.149 8.838 1.00 96.50 89 TYR A N 1
ATOM 718 C CA . TYR A 1 89 ? -12.651 -10.431 8.409 1.00 96.50 89 TYR A CA 1
ATOM 719 C C . TYR A 1 89 ? -11.650 -10.988 9.439 1.00 96.50 89 TYR A C 1
ATOM 721 O O . TYR A 1 89 ? -11.781 -12.142 9.839 1.00 96.50 89 TYR A O 1
ATOM 729 N N . LEU A 1 90 ? -10.721 -10.175 9.954 1.00 96.81 90 LEU A N 1
ATOM 730 C CA . LEU A 1 90 ? -9.787 -10.619 11.000 1.00 96.81 90 LEU A CA 1
ATOM 731 C C . LEU A 1 90 ? -10.525 -11.072 12.271 1.00 96.81 90 LEU A C 1
ATOM 733 O O . LEU A 1 90 ? -10.220 -12.129 12.808 1.00 96.81 90 LEU A O 1
ATOM 737 N N . TYR A 1 91 ? -11.534 -10.328 12.733 1.00 97.94 91 TYR A N 1
ATOM 738 C CA . TYR A 1 91 ? -12.344 -10.727 13.894 1.00 97.94 91 TYR A CA 1
ATOM 739 C C . TYR A 1 91 ? -13.154 -12.004 13.652 1.00 97.94 91 TYR A C 1
ATOM 741 O O . TYR A 1 91 ? -13.389 -12.757 14.597 1.00 97.94 91 TYR A O 1
ATOM 749 N N . SER A 1 92 ? -13.525 -12.305 12.405 1.00 96.94 92 SER A N 1
ATOM 750 C CA . SER A 1 92 ? -14.206 -13.560 12.080 1.00 96.94 92 SER A CA 1
ATOM 751 C C . SER A 1 92 ? -13.342 -14.795 12.360 1.00 96.94 92 SER A C 1
ATOM 753 O O . SER A 1 92 ? -13.889 -15.842 12.691 1.00 96.94 92 SER A O 1
ATOM 755 N N . THR A 1 93 ? -12.005 -14.673 12.366 1.00 97.12 93 THR A N 1
ATOM 756 C CA . THR A 1 93 ? -11.112 -15.796 12.711 1.00 97.12 93 THR A CA 1
ATOM 757 C C . THR A 1 93 ? -11.174 -16.175 14.194 1.00 97.12 93 THR A C 1
ATOM 759 O O . THR A 1 93 ? -10.605 -17.184 14.594 1.00 97.12 93 THR A O 1
ATOM 762 N N . LEU A 1 94 ? -11.825 -15.372 15.046 1.00 96.94 94 LEU A N 1
ATOM 763 C CA . LEU A 1 94 ? -12.079 -15.728 16.445 1.00 96.94 94 LEU A CA 1
ATOM 764 C C . LEU A 1 94 ? -13.250 -16.715 16.600 1.00 96.94 94 LEU A C 1
ATOM 766 O O . LEU A 1 94 ? -13.399 -17.320 17.667 1.00 96.94 94 LEU A O 1
ATOM 770 N N . GLN A 1 95 ? -14.061 -16.907 15.551 1.00 96.38 95 GLN A N 1
ATOM 771 C CA . GLN A 1 95 ? -15.213 -17.814 15.578 1.00 96.38 95 GLN A CA 1
ATOM 772 C C . GLN A 1 95 ? -14.792 -19.269 15.781 1.00 96.38 95 GLN A C 1
ATOM 774 O O . GLN A 1 95 ? -15.476 -19.989 16.509 1.00 96.38 95 GLN A O 1
ATOM 779 N N . ASP A 1 96 ? -13.631 -19.663 15.252 1.00 94.62 96 ASP A N 1
ATOM 780 C CA . ASP A 1 96 ? -13.033 -20.989 15.465 1.00 94.62 96 ASP A CA 1
ATOM 781 C C . ASP A 1 96 ? -12.752 -21.267 16.950 1.00 94.62 96 ASP A C 1
ATOM 783 O O . ASP A 1 96 ? -12.754 -22.412 17.400 1.00 94.62 96 ASP A O 1
ATOM 787 N N . TYR A 1 97 ? -12.590 -20.204 17.741 1.00 95.44 97 TYR A N 1
ATOM 788 C CA . TYR A 1 97 ? -12.424 -20.261 19.187 1.00 95.44 97 TYR A CA 1
ATOM 789 C C . TYR A 1 97 ? -13.718 -19.920 19.936 1.00 95.44 97 TYR A C 1
ATOM 791 O O . TYR A 1 97 ? -13.671 -19.636 21.128 1.00 95.44 97 TYR A O 1
ATOM 799 N N . GLY A 1 98 ? -14.886 -19.927 19.291 1.00 95.12 98 GLY A N 1
ATOM 800 C CA . GLY A 1 98 ? -16.186 -19.684 19.927 1.00 95.12 98 GLY A CA 1
ATOM 801 C C . GLY A 1 98 ? -16.478 -18.221 20.283 1.00 95.12 98 GLY A C 1
ATOM 802 O O . GLY A 1 98 ? -17.327 -17.967 21.137 1.00 95.12 98 GLY A O 1
ATOM 803 N N . LEU A 1 99 ? -15.787 -17.260 19.664 1.00 96.44 99 LEU A N 1
ATOM 804 C CA . LEU A 1 99 ? -16.068 -15.827 19.789 1.00 96.44 99 LEU A CA 1
ATOM 805 C C . LEU A 1 99 ? -16.579 -15.271 18.459 1.00 96.44 99 LEU A C 1
ATOM 807 O O . LEU A 1 99 ? -15.853 -15.233 17.471 1.00 96.44 99 LEU A O 1
ATOM 811 N N . ASN A 1 100 ? -17.822 -14.792 18.436 1.00 97.12 100 ASN A N 1
ATOM 812 C CA . ASN A 1 100 ? -18.410 -14.174 17.252 1.00 97.12 100 ASN A CA 1
ATOM 813 C C . ASN A 1 100 ? -18.525 -12.661 17.458 1.00 97.12 100 ASN A C 1
ATOM 815 O O . ASN A 1 100 ? -19.490 -12.201 18.062 1.00 97.12 100 ASN A O 1
ATOM 819 N N . ILE A 1 101 ? -17.528 -11.905 16.996 1.00 98.00 101 ILE A N 1
ATOM 820 C CA . ILE A 1 101 ? -17.463 -10.445 17.144 1.00 98.00 101 ILE A CA 1
ATOM 821 C C . ILE A 1 101 ? -17.687 -9.786 15.781 1.00 98.00 101 ILE A C 1
ATOM 823 O O . ILE A 1 101 ? -16.998 -10.100 14.814 1.00 98.00 101 ILE A O 1
ATOM 827 N N . GLU A 1 102 ? -18.624 -8.843 15.721 1.00 97.94 102 GLU A N 1
ATOM 828 C CA . GLU A 1 102 ? -18.871 -7.978 14.568 1.00 97.94 102 GLU A CA 1
ATOM 829 C C . GLU A 1 102 ? -18.587 -6.521 14.943 1.00 97.94 102 GLU A C 1
ATOM 831 O O . GLU A 1 102 ? -19.131 -5.996 15.914 1.00 97.94 102 GLU A O 1
ATOM 836 N N . LEU A 1 103 ? -17.755 -5.851 14.153 1.00 98.38 103 LEU A N 1
ATOM 837 C CA . LEU A 1 103 ? -17.468 -4.429 14.290 1.00 98.38 103 LEU A CA 1
ATOM 838 C C . LEU A 1 103 ? -18.427 -3.611 13.424 1.00 98.38 103 LEU A C 1
ATOM 840 O O . LEU A 1 103 ? -18.594 -3.879 12.228 1.00 98.38 103 LEU A O 1
ATOM 844 N N . ARG A 1 104 ? -18.994 -2.554 14.001 1.00 98.31 104 ARG A N 1
ATOM 845 C CA . ARG A 1 104 ? -19.862 -1.601 13.304 1.00 98.31 104 ARG A CA 1
ATOM 846 C C . ARG A 1 104 ? -19.383 -0.179 13.480 1.00 98.31 104 ARG A C 1
ATOM 848 O O . ARG A 1 104 ? -18.768 0.164 14.485 1.00 98.31 104 ARG A O 1
ATOM 855 N N . PHE A 1 105 ? -19.732 0.672 12.529 1.00 98.31 105 PHE A N 1
ATOM 856 C CA . PHE A 1 105 ? -19.652 2.109 12.719 1.00 98.31 105 PHE A CA 1
ATOM 857 C C . PHE A 1 105 ? -20.920 2.613 13.379 1.00 98.31 105 PHE A C 1
ATOM 859 O O . PHE A 1 105 ? -22.017 2.243 12.973 1.00 98.31 105 PHE A O 1
ATOM 866 N N . ILE A 1 106 ? -20.770 3.517 14.341 1.00 97.75 106 ILE A N 1
ATOM 867 C CA . ILE A 1 106 ? -21.876 4.363 14.793 1.00 97.75 106 ILE A CA 1
ATOM 868 C C . ILE A 1 106 ? -21.834 5.744 14.140 1.00 97.75 106 ILE A C 1
ATOM 870 O O . ILE A 1 106 ? -22.867 6.355 13.873 1.00 97.75 106 ILE A O 1
ATOM 874 N N . LYS A 1 107 ? -20.623 6.256 13.910 1.00 97.88 107 LYS A N 1
ATOM 875 C CA . LYS A 1 107 ? -20.358 7.554 13.301 1.00 97.88 107 LYS A CA 1
ATOM 876 C C . LYS A 1 107 ? -18.903 7.616 12.848 1.00 97.88 107 LYS A C 1
ATOM 878 O O . LYS A 1 107 ? -18.023 7.081 13.522 1.00 97.88 107 LYS A O 1
ATOM 883 N N . ILE A 1 108 ? -18.665 8.326 11.750 1.00 98.44 108 ILE A N 1
ATOM 884 C CA . ILE A 1 108 ? -17.330 8.692 11.282 1.00 98.44 108 ILE A CA 1
ATOM 885 C C . ILE A 1 108 ? -17.273 10.218 11.173 1.00 98.44 108 ILE A C 1
ATOM 887 O O . ILE A 1 108 ? -18.080 10.811 10.458 1.00 98.44 108 ILE A O 1
ATOM 891 N N . ASP A 1 109 ? -16.329 10.847 11.869 1.00 98.44 109 ASP A N 1
ATOM 892 C CA . ASP A 1 109 ? -16.047 12.278 11.761 1.00 98.44 109 ASP A CA 1
ATOM 893 C C . ASP A 1 109 ? -14.669 12.498 11.123 1.00 98.44 109 ASP A C 1
ATOM 895 O O . ASP A 1 109 ? -13.674 11.897 11.518 1.00 98.44 109 ASP A O 1
ATOM 899 N N . VAL A 1 110 ? -14.612 13.390 10.132 1.00 98.38 110 VAL A N 1
ATOM 900 C CA . VAL A 1 110 ? -13.362 13.864 9.520 1.00 98.38 110 VAL A CA 1
ATOM 901 C C . VAL A 1 110 ? -13.206 15.327 9.896 1.00 98.38 110 VAL A C 1
ATOM 903 O O . VAL A 1 110 ? -14.012 16.158 9.465 1.00 98.38 110 VAL A O 1
ATOM 906 N N . LEU A 1 111 ? -12.217 15.607 10.737 1.00 98.25 111 LEU A N 1
ATOM 907 C CA . LEU A 1 111 ? -11.979 16.910 11.341 1.00 98.25 111 LEU A CA 1
ATOM 908 C C . LEU A 1 111 ? -11.106 17.787 10.437 1.00 98.25 111 LEU A C 1
ATOM 910 O O . LEU A 1 111 ? -10.234 17.298 9.728 1.00 98.25 111 LEU A O 1
ATOM 914 N N . ASP A 1 112 ? -11.312 19.095 10.528 1.00 97.31 112 ASP A N 1
ATOM 915 C CA . ASP A 1 112 ? -10.481 20.155 9.938 1.00 97.31 112 ASP A CA 1
ATOM 916 C C . ASP A 1 112 ? -9.373 20.636 10.896 1.00 97.31 112 ASP A C 1
ATOM 918 O O . ASP A 1 112 ? -8.681 21.623 10.649 1.00 97.31 112 ASP A O 1
ATOM 922 N N . ILE A 1 113 ? -9.202 19.932 12.016 1.00 97.44 113 ILE A N 1
ATOM 923 C CA . ILE A 1 113 ? -8.191 20.201 13.032 1.00 97.44 113 ILE A CA 1
ATOM 924 C C . ILE A 1 113 ? -7.377 18.944 13.335 1.00 97.44 113 ILE A C 1
ATOM 926 O O . ILE A 1 113 ? -7.815 17.813 13.124 1.00 97.44 113 ILE A O 1
ATOM 930 N N . ASN A 1 114 ? -6.193 19.160 13.906 1.00 97.94 114 ASN A N 1
ATOM 931 C CA . ASN A 1 114 ? -5.416 18.111 14.555 1.00 97.94 114 ASN A CA 1
ATOM 932 C C . ASN A 1 114 ? -5.657 18.191 16.071 1.00 97.94 114 ASN A C 1
ATOM 934 O O . ASN A 1 114 ? -5.284 19.174 16.720 1.00 97.94 114 ASN A O 1
ATOM 938 N N . VAL A 1 115 ? -6.308 17.167 16.613 1.00 97.62 115 VAL A N 1
ATOM 939 C CA . VAL A 1 115 ? -6.521 16.928 18.044 1.00 97.62 115 VAL A CA 1
ATOM 940 C C . VAL A 1 115 ? -5.184 16.665 18.742 1.00 97.62 115 VAL A C 1
ATOM 942 O O . VAL A 1 115 ? -4.923 17.223 19.809 1.00 97.62 115 VAL A O 1
ATOM 945 N N . LEU A 1 116 ? -4.324 15.861 18.118 1.00 97.69 116 LEU A N 1
ATOM 946 C CA . LEU A 1 116 ? -3.024 15.449 18.613 1.00 97.69 116 LEU A CA 1
ATOM 947 C C . LEU A 1 116 ? -1.950 16.479 18.268 1.00 97.69 116 LEU A C 1
ATOM 949 O O . LEU A 1 116 ? -1.723 16.861 17.109 1.00 97.69 116 LEU A O 1
ATOM 953 N N . LYS A 1 117 ? -1.229 16.904 19.303 1.00 95.94 117 LYS A N 1
ATOM 954 C CA . LYS A 1 117 ? -0.145 17.875 19.199 1.00 95.94 117 LYS A CA 1
ATOM 955 C C . LYS A 1 117 ? 1.187 17.195 19.524 1.00 95.94 117 LYS A C 1
ATOM 957 O O . LYS A 1 117 ? 1.306 16.596 20.598 1.00 95.94 117 LYS A O 1
ATOM 962 N N . PRO A 1 118 ? 2.194 17.283 18.634 1.00 93.69 118 PRO A N 1
ATOM 963 C CA . PRO A 1 118 ? 3.548 16.876 18.985 1.00 93.69 118 PRO A CA 1
ATOM 964 C C . PRO A 1 118 ? 4.109 17.826 20.051 1.00 93.69 118 PRO A C 1
ATOM 966 O O . PRO A 1 118 ? 3.626 18.954 20.217 1.00 93.69 118 PRO A O 1
ATOM 969 N N . ARG A 1 119 ? 5.142 17.392 20.780 1.00 92.62 119 ARG A N 1
ATOM 970 C CA . ARG A 1 119 ? 5.840 18.287 21.711 1.00 92.62 119 ARG A CA 1
ATOM 971 C C . ARG A 1 119 ? 6.585 19.368 20.932 1.00 92.62 119 ARG A C 1
ATOM 973 O O . ARG A 1 119 ? 6.875 19.232 19.744 1.00 92.62 119 ARG A O 1
ATOM 980 N N . ARG A 1 120 ? 6.891 20.483 21.600 1.00 92.56 120 ARG A N 1
ATOM 981 C CA . ARG A 1 120 ? 7.576 21.615 20.964 1.00 92.56 120 ARG A CA 1
ATOM 982 C C . ARG A 1 120 ? 8.922 21.157 20.386 1.00 92.56 120 ARG A C 1
ATOM 984 O O . ARG A 1 120 ? 9.812 20.791 21.143 1.00 92.56 120 ARG A O 1
ATOM 991 N N . GLY A 1 121 ? 9.061 21.245 19.062 1.00 91.19 121 GLY A N 1
ATOM 992 C CA . GLY A 1 121 ? 10.275 20.859 18.332 1.00 91.19 121 GLY A CA 1
ATOM 993 C C . GLY A 1 121 ? 10.301 19.412 17.828 1.00 91.19 121 GLY A C 1
ATOM 994 O O . GLY A 1 121 ? 11.245 19.048 17.135 1.00 91.19 121 GLY A O 1
ATOM 995 N N . GLU A 1 122 ? 9.281 18.604 18.124 1.00 91.44 122 GLU A N 1
ATOM 996 C CA . GLU A 1 122 ? 9.139 17.243 17.600 1.00 91.44 122 GLU A CA 1
ATOM 997 C C . GLU A 1 122 ? 8.213 17.244 16.373 1.00 91.44 122 GLU A C 1
ATOM 999 O O . GLU A 1 122 ? 7.231 17.987 16.315 1.00 91.44 122 GLU A O 1
ATOM 1004 N N . THR A 1 123 ? 8.518 16.410 15.377 1.00 88.25 123 THR A N 1
ATOM 1005 C CA . THR A 1 123 ? 7.618 16.148 14.240 1.00 88.25 123 THR A CA 1
ATOM 1006 C C . THR A 1 123 ? 6.669 14.991 14.517 1.00 88.25 123 THR A C 1
ATOM 1008 O O . THR A 1 123 ? 5.542 14.976 14.022 1.00 88.25 123 THR A O 1
ATOM 1011 N N . ASP A 1 124 ? 7.140 14.028 15.305 1.00 91.56 124 ASP A N 1
ATOM 1012 C CA . ASP A 1 124 ? 6.418 12.813 15.641 1.00 91.56 124 ASP A CA 1
ATOM 1013 C C . ASP A 1 124 ? 5.610 13.034 16.920 1.00 91.56 124 ASP A C 1
ATOM 1015 O O . ASP A 1 124 ? 5.905 13.895 17.751 1.00 91.56 124 ASP A O 1
ATOM 1019 N N . LEU A 1 125 ? 4.550 12.253 17.071 1.00 93.62 125 LEU A N 1
ATOM 1020 C CA . LEU A 1 125 ? 3.693 12.295 18.239 1.00 93.62 125 LEU A CA 1
ATOM 1021 C C . LEU A 1 125 ? 4.299 11.478 19.385 1.00 93.62 125 LEU A C 1
ATOM 1023 O O . LEU A 1 125 ? 4.800 10.366 19.193 1.00 93.62 125 LEU A O 1
ATOM 1027 N N . ASN A 1 126 ? 4.197 12.007 20.604 1.00 93.19 126 ASN A N 1
ATOM 1028 C CA . ASN A 1 126 ? 4.666 11.314 21.793 1.00 93.19 126 ASN A CA 1
ATOM 1029 C C . ASN A 1 126 ? 3.669 10.228 22.226 1.00 93.19 126 ASN A C 1
ATOM 1031 O O . ASN A 1 126 ? 2.577 10.540 22.706 1.00 93.19 126 ASN A O 1
ATOM 1035 N N . LYS A 1 127 ? 4.066 8.955 22.118 1.00 92.19 127 LYS A N 1
ATOM 1036 C CA . LYS A 1 127 ? 3.213 7.801 22.451 1.00 92.19 127 LYS A CA 1
ATOM 1037 C C . LYS A 1 127 ? 2.606 7.837 23.862 1.00 92.19 127 LYS A C 1
ATOM 1039 O O . LYS A 1 127 ? 1.511 7.325 24.047 1.00 92.19 127 LYS A O 1
ATOM 1044 N N . SER A 1 128 ? 3.275 8.451 24.840 1.00 91.44 128 SER A N 1
ATOM 1045 C CA . SER A 1 128 ? 2.778 8.515 26.221 1.00 91.44 128 SER A CA 1
ATOM 1046 C C . SER A 1 128 ? 1.666 9.549 26.413 1.00 91.44 128 SER A C 1
ATOM 1048 O O . SER A 1 128 ? 0.905 9.450 27.372 1.00 91.44 128 SER A O 1
ATOM 1050 N N . ASP A 1 129 ? 1.555 10.528 25.510 1.00 95.12 129 ASP A N 1
ATOM 1051 C CA . ASP A 1 129 ? 0.636 11.659 25.663 1.00 95.12 129 ASP A CA 1
ATOM 1052 C C . ASP A 1 129 ? -0.602 11.542 24.753 1.00 95.12 129 ASP A C 1
ATOM 1054 O O . ASP A 1 129 ? -1.638 12.134 25.055 1.00 95.12 129 ASP A O 1
ATOM 1058 N N . VAL A 1 130 ? -0.522 10.803 23.636 1.00 97.25 130 VAL A N 1
ATOM 1059 C CA . VAL A 1 130 ? -1.574 10.802 22.596 1.00 97.25 130 VAL A CA 1
ATOM 1060 C C . VAL A 1 130 ? -2.922 10.259 23.063 1.00 97.25 130 VAL A C 1
ATOM 1062 O O . VAL A 1 130 ? -3.944 10.865 22.747 1.00 97.25 130 VAL A O 1
ATOM 1065 N N . LEU A 1 131 ? -2.946 9.173 23.848 1.00 97.44 131 LEU A N 1
ATOM 1066 C CA . LEU A 1 131 ? -4.202 8.620 24.368 1.00 97.44 131 LEU A CA 1
ATOM 1067 C C . LEU A 1 131 ? -4.899 9.635 25.268 1.00 97.44 131 LEU A C 1
ATOM 1069 O O . LEU A 1 131 ? -6.079 9.917 25.083 1.00 97.44 131 LEU A O 1
ATOM 1073 N N . LYS A 1 132 ? -4.147 10.249 26.187 1.00 97.69 132 LYS A N 1
ATOM 1074 C CA . LYS A 1 132 ? -4.679 11.270 27.089 1.00 97.69 132 LYS A CA 1
ATOM 1075 C C . LYS A 1 132 ? -5.213 12.479 26.317 1.00 97.69 132 LYS A C 1
ATOM 1077 O O . LYS A 1 132 ? -6.314 12.931 26.601 1.00 97.69 132 LYS A O 1
ATOM 1082 N N . GLN A 1 133 ? -4.477 12.970 25.316 1.00 98.00 133 GLN A N 1
ATOM 1083 C CA . GLN A 1 133 ? -4.935 14.081 24.471 1.00 98.00 133 GLN A CA 1
ATOM 1084 C C . GLN A 1 133 ? -6.259 13.760 23.765 1.00 98.00 133 GLN A C 1
ATOM 1086 O O . GLN A 1 133 ? -7.161 14.599 23.741 1.00 98.00 133 GLN A O 1
ATOM 1091 N N . PHE A 1 134 ? -6.397 12.547 23.220 1.00 98.50 134 PHE A N 1
ATOM 1092 C CA . PHE A 1 134 ? -7.632 12.132 22.562 1.00 98.50 134 PHE A CA 1
ATOM 1093 C C . PHE A 1 134 ? -8.793 11.979 23.559 1.00 98.50 134 PHE A C 1
ATOM 1095 O O . PHE A 1 134 ? -9.878 12.508 23.325 1.00 98.50 134 PHE A O 1
ATOM 1102 N N . GLN A 1 135 ? -8.555 11.356 24.715 1.00 98.38 135 GLN A N 1
ATOM 1103 C CA . GLN A 1 135 ? -9.542 11.226 25.793 1.00 98.38 135 GLN A CA 1
ATOM 1104 C C . GLN A 1 135 ? -10.017 12.585 26.325 1.00 98.38 135 GLN A C 1
ATOM 1106 O O . GLN A 1 135 ? -11.214 12.791 26.526 1.00 98.38 135 GLN A O 1
ATOM 1111 N N . ASP A 1 136 ? -9.106 13.542 26.511 1.00 98.38 136 ASP A N 1
ATOM 1112 C CA . ASP A 1 136 ? -9.446 14.901 26.938 1.00 98.38 136 ASP A CA 1
ATOM 1113 C C . ASP A 1 136 ? -10.320 15.612 25.887 1.00 98.38 136 ASP A C 1
ATOM 1115 O O . ASP A 1 136 ? -11.268 16.323 26.235 1.00 98.38 136 ASP A O 1
ATOM 1119 N N . TRP A 1 137 ? -10.064 15.382 24.593 1.00 98.44 137 TRP A N 1
ATOM 1120 C CA . TRP A 1 137 ? -10.904 15.894 23.507 1.00 98.44 137 TRP A CA 1
ATOM 1121 C C . TRP A 1 137 ? -12.300 15.251 23.478 1.00 98.44 137 TRP A C 1
ATOM 1123 O O . TRP A 1 137 ? -13.297 15.966 23.331 1.00 98.44 137 TRP A O 1
ATOM 1133 N N . LEU A 1 138 ? -12.402 13.934 23.679 1.00 98.38 138 LEU A N 1
ATOM 1134 C CA . LEU A 1 138 ? -13.684 13.220 23.758 1.00 98.38 138 LEU A CA 1
ATOM 1135 C C . LEU A 1 138 ? -14.538 13.724 24.927 1.00 98.38 138 LEU A C 1
ATOM 1137 O O . LEU A 1 138 ? -15.727 13.991 24.745 1.00 98.38 138 LEU A O 1
ATOM 1141 N N . LYS A 1 139 ? -13.921 13.938 26.097 1.00 98.06 139 LYS A N 1
ATOM 1142 C CA . LYS A 1 139 ? -14.579 14.528 27.275 1.00 98.06 139 LYS A CA 1
ATOM 1143 C C . LYS A 1 139 ? -15.047 15.952 27.003 1.00 98.06 139 LYS A C 1
ATOM 1145 O O . LYS A 1 139 ? -16.195 16.287 27.276 1.00 98.06 139 LYS A O 1
ATOM 1150 N N . LYS A 1 140 ? -14.186 16.789 26.414 1.00 98.19 140 LYS A N 1
ATOM 1151 C CA . LYS A 1 140 ? -14.522 18.182 26.079 1.00 98.19 140 LYS A CA 1
ATOM 1152 C C . LYS A 1 140 ? -15.691 18.288 25.092 1.00 98.19 140 LYS A C 1
ATOM 1154 O O . LYS A 1 140 ? -16.453 19.247 25.157 1.00 98.19 140 LYS A O 1
ATOM 1159 N N . THR A 1 141 ? -15.816 17.334 24.172 1.00 98.00 141 THR A N 1
ATOM 1160 C CA . THR A 1 141 ? -16.883 17.290 23.154 1.00 98.00 141 THR A CA 1
ATOM 1161 C C . THR A 1 141 ? -18.101 16.461 23.577 1.00 98.00 141 THR A C 1
ATOM 1163 O O . THR A 1 141 ? -19.031 16.282 22.778 1.00 98.00 141 THR A O 1
ATOM 1166 N N . ASP A 1 142 ? -18.090 15.947 24.812 1.00 97.44 142 ASP A N 1
ATOM 1167 C CA . ASP A 1 142 ? -19.113 15.068 25.386 1.00 97.44 142 ASP A CA 1
ATOM 1168 C C . ASP A 1 142 ? -19.472 13.899 24.442 1.00 97.44 142 ASP A C 1
ATOM 1170 O O . ASP A 1 142 ? -20.631 13.512 24.287 1.00 97.44 142 ASP A O 1
ATOM 1174 N N . ALA A 1 143 ? -18.476 13.379 23.710 1.00 97.75 143 ALA A N 1
ATOM 1175 C CA . ALA A 1 143 ? -18.707 12.477 22.583 1.00 97.75 143 ALA A CA 1
ATOM 1176 C C . ALA A 1 143 ? -19.351 11.156 23.020 1.00 97.75 143 ALA A C 1
ATOM 1178 O O . ALA A 1 143 ? -20.314 10.717 22.390 1.00 97.75 143 ALA A O 1
ATOM 1179 N N . ARG A 1 144 ? -18.868 10.552 24.116 1.00 96.38 144 ARG A N 1
ATOM 1180 C CA . ARG A 1 144 ? -19.394 9.276 24.621 1.00 96.38 144 ARG A CA 1
ATOM 1181 C C . ARG A 1 144 ? -20.848 9.394 25.059 1.00 96.38 144 ARG A C 1
ATOM 1183 O O . ARG A 1 144 ? -21.652 8.551 24.695 1.00 96.38 144 ARG A O 1
ATOM 1190 N N . LYS A 1 145 ? -21.224 10.467 25.759 1.00 96.50 145 LYS A N 1
ATOM 1191 C CA . LYS A 1 145 ? -22.614 10.680 26.185 1.00 96.50 145 LYS A CA 1
ATOM 1192 C C . LYS A 1 145 ? -23.556 10.918 25.004 1.00 96.50 145 LYS A C 1
ATOM 1194 O O . LYS A 1 145 ? -24.691 10.453 25.029 1.00 96.50 145 LYS A O 1
ATOM 1199 N N . ARG A 1 146 ? -23.102 11.641 23.974 1.00 97.44 146 ARG A N 1
ATOM 1200 C CA . ARG A 1 146 ? -23.923 11.951 22.791 1.00 97.44 146 ARG A CA 1
ATOM 1201 C C . ARG A 1 146 ? -24.095 10.769 21.843 1.00 97.44 146 ARG A C 1
ATOM 1203 O O . ARG A 1 146 ? -25.144 10.660 21.221 1.00 97.44 146 ARG A O 1
ATOM 1210 N N . LEU A 1 147 ? -23.057 9.953 21.675 1.00 97.06 147 LEU A N 1
ATOM 1211 C CA . LEU A 1 147 ? -23.039 8.874 20.684 1.00 97.06 147 LEU A CA 1
ATOM 1212 C C . LEU A 1 147 ? -23.255 7.494 21.316 1.00 97.06 147 LEU A C 1
ATOM 1214 O O . LEU A 1 147 ? -23.786 6.615 20.654 1.00 97.06 147 LEU A O 1
ATOM 1218 N N . ASN A 1 148 ? -22.905 7.304 22.588 1.00 96.38 148 ASN A N 1
ATOM 1219 C CA . ASN A 1 148 ? -22.981 6.026 23.298 1.00 96.38 148 ASN A CA 1
ATOM 1220 C C . ASN A 1 148 ? -22.213 4.890 22.586 1.00 96.38 148 ASN A C 1
ATOM 1222 O O . ASN A 1 148 ? -22.732 3.792 22.458 1.00 96.38 148 ASN A O 1
ATOM 1226 N N . TYR A 1 149 ? -21.017 5.151 22.054 1.00 97.69 149 TYR A N 1
ATOM 1227 C CA . TYR A 1 149 ? -20.193 4.120 21.402 1.00 97.69 149 TYR A CA 1
ATOM 1228 C C . TYR A 1 149 ? -19.574 3.136 22.409 1.00 97.69 149 TYR A C 1
ATOM 1230 O O . TYR A 1 149 ? -19.362 3.497 23.569 1.00 97.69 149 TYR A O 1
ATOM 1238 N N . ASP A 1 150 ? -19.211 1.943 21.931 1.00 98.25 150 ASP A N 1
ATOM 1239 C CA . ASP A 1 150 ? -18.508 0.914 22.717 1.00 98.25 150 ASP A CA 1
ATOM 1240 C C . ASP A 1 150 ? -16.992 1.079 22.627 1.00 98.25 150 ASP A C 1
ATOM 1242 O O . ASP A 1 150 ? -16.266 0.788 23.568 1.00 98.25 150 ASP A O 1
ATOM 1246 N N . PHE A 1 151 ? -16.499 1.607 21.506 1.00 98.69 151 PHE A N 1
ATOM 1247 C CA . PHE A 1 151 ? -15.104 2.005 21.356 1.00 98.69 151 PHE A CA 1
ATOM 1248 C C . PHE A 1 151 ? -14.961 3.233 20.463 1.00 98.69 151 PHE A C 1
ATOM 1250 O O . PHE A 1 151 ? -15.871 3.616 19.725 1.00 98.69 151 PHE A O 1
ATOM 1257 N N . THR A 1 152 ? -13.793 3.863 20.503 1.00 98.69 152 THR A N 1
ATOM 1258 C CA . THR A 1 152 ? -13.477 4.963 19.600 1.00 98.69 152 THR A CA 1
ATOM 1259 C C . THR A 1 152 ? -12.027 4.940 19.160 1.00 98.69 152 THR A C 1
ATOM 1261 O O . THR A 1 152 ? -11.120 4.652 19.941 1.00 98.69 152 THR A O 1
ATOM 1264 N N . LEU A 1 153 ? -11.809 5.247 17.885 1.00 98.69 153 LEU A N 1
ATOM 1265 C CA . LEU A 1 153 ? -10.486 5.294 17.282 1.00 98.69 153 LEU A CA 1
ATOM 1266 C C . LEU A 1 153 ? -10.242 6.660 16.662 1.00 98.69 153 LEU A C 1
ATOM 1268 O O . LEU A 1 153 ? -11.114 7.197 15.976 1.00 98.69 153 LEU A O 1
ATOM 1272 N N . LEU A 1 154 ? -9.036 7.184 16.859 1.00 98.62 154 LEU A N 1
ATOM 1273 C CA . LEU A 1 154 ? -8.539 8.351 16.148 1.00 98.62 154 LEU A CA 1
ATOM 1274 C C . LEU A 1 154 ? -7.407 7.960 15.204 1.00 98.62 154 LEU A C 1
ATOM 1276 O O . LEU A 1 154 ? -6.406 7.378 15.617 1.00 98.62 154 LEU A O 1
ATOM 1280 N N . PHE A 1 155 ? -7.549 8.341 13.942 1.00 98.38 155 PHE A N 1
ATOM 1281 C CA . PHE A 1 155 ? -6.543 8.178 12.905 1.00 98.38 155 PHE A CA 1
ATOM 1282 C C . PHE A 1 155 ? -5.802 9.493 12.674 1.00 98.38 155 PHE A C 1
ATOM 1284 O O . PHE A 1 155 ? -6.419 10.536 12.444 1.00 98.38 155 PHE A O 1
ATOM 1291 N N . SER A 1 156 ? -4.473 9.424 12.703 1.00 97.50 156 SER A N 1
ATOM 1292 C CA . SER A 1 156 ? -3.576 10.558 12.493 1.00 97.50 156 SER A CA 1
ATOM 1293 C C . SER A 1 156 ? -2.680 10.320 11.284 1.00 97.50 156 SER A C 1
ATOM 1295 O O . SER A 1 156 ? -2.151 9.223 11.115 1.00 97.50 156 SER A O 1
ATOM 1297 N N . GLY A 1 157 ? -2.432 11.351 10.475 1.00 95.19 157 GLY A N 1
ATOM 1298 C CA . GLY A 1 157 ? -1.408 11.295 9.423 1.00 95.19 157 GLY A CA 1
ATOM 1299 C C . GLY A 1 157 ? 0.019 11.433 9.968 1.00 95.19 157 GLY A C 1
ATOM 1300 O O . GLY A 1 157 ? 0.989 11.392 9.212 1.00 95.19 157 GLY A O 1
ATOM 1301 N N . LYS A 1 158 ? 0.174 11.626 11.285 1.00 94.12 158 LYS A N 1
ATOM 1302 C CA . LYS A 1 158 ? 1.468 11.776 11.958 1.00 94.12 158 LYS A CA 1
ATOM 1303 C C . LYS A 1 158 ? 1.938 10.453 12.564 1.00 94.12 158 LYS A C 1
ATOM 1305 O O . LYS A 1 158 ? 1.149 9.639 13.045 1.00 94.12 158 LYS A O 1
ATOM 1310 N N . LYS A 1 159 ? 3.258 10.256 12.582 1.00 92.75 159 LYS A N 1
ATOM 1311 C CA . LYS A 1 159 ? 3.892 9.046 13.128 1.00 92.75 159 LYS A CA 1
ATOM 1312 C C . LYS A 1 159 ? 3.874 9.049 14.659 1.00 92.75 159 LYS A C 1
ATOM 1314 O O . LYS A 1 159 ? 4.171 10.071 15.274 1.00 92.75 159 LYS A O 1
ATOM 1319 N N . LEU A 1 160 ? 3.599 7.895 15.268 1.00 92.62 160 LEU A N 1
ATOM 1320 C CA . LEU A 1 160 ? 3.587 7.680 16.722 1.00 92.62 160 LEU A CA 1
ATOM 1321 C C . LEU A 1 160 ? 4.944 7.174 17.256 1.00 92.62 160 LEU A C 1
ATOM 1323 O O . LEU A 1 160 ? 5.009 6.149 17.925 1.00 92.62 160 LEU A O 1
ATOM 1327 N N . GLY A 1 161 ? 6.064 7.832 16.944 1.00 85.06 161 GLY A N 1
ATOM 1328 C CA . GLY A 1 161 ? 7.365 7.490 17.551 1.00 85.06 161 GLY A CA 1
ATOM 1329 C C . GLY A 1 161 ? 7.803 6.020 17.383 1.00 85.06 161 GLY A C 1
ATOM 1330 O O . GLY A 1 161 ? 8.304 5.407 18.325 1.00 85.06 161 GLY A O 1
ATOM 1331 N N . GLY A 1 162 ? 7.579 5.443 16.196 1.00 85.69 162 GLY A N 1
ATOM 1332 C CA . GLY A 1 162 ? 8.007 4.086 15.816 1.00 85.69 162 GLY A CA 1
ATOM 1333 C C . GLY A 1 162 ? 6.932 2.993 15.911 1.00 85.69 162 GLY A C 1
ATOM 1334 O O . GLY A 1 162 ? 7.067 1.953 15.262 1.00 85.69 162 GLY A O 1
ATOM 1335 N N . ILE A 1 163 ? 5.834 3.223 16.634 1.00 92.25 163 ILE A N 1
ATOM 1336 C CA . ILE A 1 163 ? 4.659 2.330 16.634 1.00 92.25 163 ILE A CA 1
ATOM 1337 C C . ILE A 1 163 ? 3.614 2.816 15.617 1.00 92.25 163 ILE A C 1
ATOM 1339 O O . ILE A 1 163 ? 3.697 3.947 15.140 1.00 92.25 163 ILE A O 1
ATOM 1343 N N . ASN A 1 164 ? 2.686 1.940 15.222 1.00 93.81 164 ASN A N 1
ATOM 1344 C CA . ASN A 1 164 ? 1.576 2.299 14.326 1.00 93.81 164 ASN A CA 1
ATOM 1345 C C . ASN A 1 164 ? 0.283 2.592 15.082 1.00 93.81 164 ASN A C 1
ATOM 1347 O O . ASN A 1 164 ? -0.590 3.245 14.527 1.00 93.81 164 ASN A O 1
ATOM 1351 N N . GLY A 1 165 ? 0.152 2.131 16.320 1.00 96.62 165 GLY A N 1
ATOM 1352 C CA . GLY A 1 165 ? -1.045 2.331 17.112 1.00 96.62 165 GLY A CA 1
ATOM 1353 C C . GLY A 1 165 ? -0.756 2.223 18.599 1.00 96.62 165 GLY A C 1
ATOM 1354 O O . GLY A 1 165 ? 0.327 1.794 19.007 1.00 96.62 165 GLY A O 1
ATOM 1355 N N . ILE A 1 166 ? -1.695 2.726 19.387 1.00 97.56 166 ILE A N 1
ATOM 1356 C CA . ILE A 1 166 ? -1.743 2.569 20.834 1.00 97.56 166 ILE A CA 1
ATOM 1357 C C . ILE A 1 166 ? -3.202 2.637 21.288 1.00 97.56 166 ILE A C 1
ATOM 1359 O O . ILE A 1 166 ? -3.954 3.503 20.833 1.00 97.56 166 ILE A O 1
ATOM 1363 N N . ALA A 1 167 ? -3.591 1.777 22.222 1.00 98.25 167 ALA A N 1
ATOM 1364 C CA . ALA A 1 167 ? -4.940 1.740 22.765 1.00 98.25 167 ALA A CA 1
ATOM 1365 C C . ALA A 1 167 ? -4.973 1.539 24.278 1.00 98.25 167 ALA A C 1
ATOM 1367 O O . ALA A 1 167 ? -4.019 1.067 24.899 1.00 98.25 167 ALA A O 1
ATOM 1368 N N . SER A 1 168 ? -6.104 1.917 24.869 1.00 97.94 168 SER A N 1
ATOM 1369 C CA . SER A 1 168 ? -6.456 1.524 26.230 1.00 97.94 168 SER A CA 1
ATOM 1370 C C . SER A 1 168 ? -6.728 0.020 26.261 1.00 97.94 168 SER A C 1
ATOM 1372 O O . SER A 1 168 ? -7.365 -0.504 25.349 1.00 97.94 168 SER A O 1
ATOM 1374 N N . THR A 1 169 ? -6.262 -0.678 27.297 1.00 98.19 169 THR A N 1
ATOM 1375 C CA . THR A 1 169 ? -6.381 -2.141 27.376 1.00 98.19 169 THR A CA 1
ATOM 1376 C C . THR A 1 169 ? -7.498 -2.571 28.319 1.00 98.19 169 THR A C 1
ATOM 1378 O O . THR A 1 169 ? -7.492 -2.163 29.476 1.00 98.19 169 THR A O 1
ATOM 1381 N N . GLY A 1 170 ? -8.406 -3.429 27.848 1.00 97.94 170 GLY A N 1
ATOM 1382 C CA . GLY A 1 170 ? -9.450 -4.046 28.671 1.00 97.94 170 GLY A CA 1
ATOM 1383 C C . GLY A 1 170 ? -10.456 -3.037 29.205 1.00 97.94 170 GLY A C 1
ATOM 1384 O O . GLY A 1 170 ? -10.713 -3.003 30.396 1.00 97.94 170 GLY A O 1
ATOM 1385 N N . VAL A 1 171 ? -10.999 -2.187 28.337 1.00 97.94 171 VAL A N 1
ATOM 1386 C CA . VAL A 1 171 ? -11.915 -1.103 28.736 1.00 97.94 171 VAL A CA 1
ATOM 1387 C C . VAL A 1 171 ? -13.184 -1.024 27.880 1.00 97.94 171 VAL A C 1
ATOM 1389 O O . VAL A 1 171 ? -13.981 -0.117 28.089 1.00 97.94 171 VAL A O 1
ATOM 1392 N N . MET A 1 172 ? -13.398 -1.968 26.952 1.00 98.00 172 MET A N 1
ATOM 1393 C CA . MET A 1 172 ? -14.543 -2.003 26.022 1.00 98.00 172 MET A CA 1
ATOM 1394 C C . MET A 1 172 ? -15.901 -1.728 26.696 1.00 98.00 172 MET A C 1
ATOM 1396 O O . MET A 1 172 ? -16.601 -0.792 26.326 1.00 98.00 172 MET A O 1
ATOM 1400 N N . CYS A 1 173 ? -16.261 -2.503 27.723 1.00 96.69 173 CYS A N 1
ATOM 1401 C CA . CYS A 1 173 ? -17.514 -2.337 28.470 1.00 96.69 173 CYS A CA 1
ATOM 1402 C C . CYS A 1 173 ? -17.328 -1.646 29.831 1.00 96.69 173 CYS A C 1
ATOM 1404 O O . CYS A 1 173 ? -18.258 -1.612 30.642 1.00 96.69 173 CYS A O 1
ATOM 1406 N N . GLU A 1 174 ? -16.150 -1.084 30.115 1.00 94.69 174 GLU A N 1
ATOM 1407 C CA . GLU A 1 174 ? -15.923 -0.399 31.385 1.00 94.69 174 GLU A CA 1
ATOM 1408 C C . GLU A 1 174 ? -16.538 1.011 31.366 1.00 94.69 174 GLU A C 1
ATOM 1410 O O . GLU A 1 174 ? -16.299 1.822 30.466 1.00 94.69 174 GLU A O 1
ATOM 1415 N N . LYS A 1 175 ? -17.359 1.323 32.376 1.00 91.44 175 LYS A N 1
ATOM 1416 C CA . LYS A 1 175 ? -18.099 2.597 32.449 1.00 91.44 175 LYS A CA 1
ATOM 1417 C C . LYS A 1 175 ? -17.208 3.787 32.803 1.00 91.44 175 LYS A C 1
ATOM 1419 O O . LYS A 1 175 ? -17.450 4.889 32.317 1.00 91.44 175 LYS A O 1
ATOM 1424 N N . ASP A 1 176 ? -16.185 3.557 33.622 1.00 94.50 176 ASP A N 1
ATOM 1425 C CA . ASP A 1 176 ? -15.342 4.618 34.189 1.00 94.50 176 ASP A CA 1
ATOM 1426 C C . ASP A 1 176 ? -14.114 4.950 33.324 1.00 94.50 176 ASP A C 1
ATOM 1428 O O . ASP A 1 176 ? -13.431 5.950 33.559 1.00 94.50 176 ASP A O 1
ATOM 1432 N N . PHE A 1 177 ? -13.845 4.140 32.298 1.00 96.06 177 PHE A N 1
ATOM 1433 C CA . PHE A 1 177 ? -12.691 4.284 31.414 1.00 96.06 177 PHE A CA 1
ATOM 1434 C C . PHE A 1 177 ? -13.129 4.523 29.980 1.00 96.06 177 PHE A C 1
ATOM 1436 O O . PHE A 1 177 ? -14.154 4.011 29.550 1.00 96.06 177 PHE A O 1
ATOM 1443 N N . GLU A 1 178 ? -12.353 5.309 29.237 1.00 97.50 178 GLU A N 1
ATOM 1444 C CA . GLU A 1 178 ? -12.658 5.626 27.843 1.00 97.50 178 GLU A CA 1
ATOM 1445 C C . GLU A 1 178 ? -12.022 4.578 26.903 1.00 97.50 178 GLU A C 1
ATOM 1447 O O . GLU A 1 178 ? -10.788 4.477 26.872 1.00 97.50 178 GLU A O 1
ATOM 1452 N N . PRO A 1 179 ? -12.816 3.809 26.132 1.00 97.88 179 PRO A N 1
ATOM 1453 C CA . PRO A 1 179 ? -12.328 2.773 25.219 1.00 97.88 179 PRO A CA 1
ATOM 1454 C C . PRO A 1 179 ? -11.710 3.363 23.945 1.00 97.88 179 PRO A C 1
ATOM 1456 O O . PRO A 1 179 ? -12.284 3.309 22.858 1.00 97.88 179 PRO A O 1
ATOM 1459 N N . THR A 1 180 ? -10.526 3.965 24.088 1.00 98.50 180 THR A N 1
ATOM 1460 C CA . THR A 1 180 ? -9.838 4.704 23.019 1.00 98.50 180 THR A CA 1
ATOM 1461 C C . THR A 1 180 ? -8.679 3.948 22.384 1.00 98.50 180 THR A C 1
ATOM 1463 O O . THR A 1 180 ? -7.851 3.379 23.097 1.00 98.50 180 THR A O 1
ATOM 1466 N N . GLY A 1 181 ? -8.521 4.110 21.072 1.00 98.38 181 GLY A N 1
ATOM 1467 C CA . GLY A 1 181 ? -7.297 3.821 20.323 1.00 98.38 181 GLY A CA 1
ATOM 1468 C C . GLY A 1 181 ? -6.854 5.005 19.461 1.00 98.38 181 GLY A C 1
ATOM 1469 O O . GLY A 1 181 ? -7.669 5.823 19.035 1.00 98.38 181 GLY A O 1
ATOM 1470 N N . VAL A 1 182 ? -5.553 5.114 19.212 1.00 98.44 182 VAL A N 1
ATOM 1471 C CA . VAL A 1 182 ? -4.939 6.102 18.318 1.00 98.44 182 VAL A CA 1
ATOM 1472 C C . VAL A 1 182 ? -4.048 5.362 17.332 1.00 98.44 182 VAL A C 1
ATOM 1474 O O . VAL A 1 182 ? -3.188 4.595 17.750 1.00 98.44 182 VAL A O 1
ATOM 1477 N N . ILE A 1 183 ? -4.234 5.604 16.035 1.00 97.88 183 ILE A N 1
ATOM 1478 C CA . ILE A 1 183 ? -3.578 4.871 14.949 1.00 97.88 183 ILE A CA 1
ATOM 1479 C C . ILE A 1 183 ? -2.913 5.864 13.987 1.00 97.88 183 ILE A C 1
ATOM 1481 O O . ILE A 1 183 ? -3.534 6.825 13.531 1.00 97.88 183 ILE A O 1
ATOM 1485 N N . THR A 1 184 ? -1.646 5.631 13.646 1.00 95.81 184 THR A N 1
ATOM 1486 C CA . THR A 1 184 ? -1.009 6.249 12.480 1.00 95.81 184 THR A CA 1
ATOM 1487 C C . THR A 1 184 ? -1.628 5.646 11.226 1.00 95.81 184 THR A C 1
ATOM 1489 O O . THR A 1 184 ? -1.521 4.446 10.981 1.00 95.81 184 THR A O 1
ATOM 1492 N N . PHE A 1 185 ? -2.258 6.490 10.421 1.00 93.62 185 PHE A N 1
ATOM 1493 C CA . PHE A 1 185 ? -2.851 6.095 9.156 1.00 93.62 185 PHE A CA 1
ATOM 1494 C C . PHE A 1 185 ? -1.748 5.763 8.141 1.00 93.62 185 PHE A C 1
ATOM 1496 O O . PHE A 1 185 ? -0.882 6.595 7.873 1.00 93.62 185 PHE A O 1
ATOM 1503 N N . GLY A 1 186 ? -1.772 4.558 7.572 1.00 83.12 186 GLY A N 1
ATOM 1504 C CA . GLY A 1 186 ? -0.819 4.137 6.546 1.00 83.12 186 GLY A CA 1
ATOM 1505 C C . GLY A 1 186 ? -1.265 2.863 5.833 1.00 83.12 186 GLY A C 1
ATOM 1506 O O . GLY A 1 186 ? -1.088 1.770 6.369 1.00 83.12 186 GLY A O 1
ATOM 1507 N N . ALA A 1 187 ? -1.838 3.010 4.632 1.00 83.31 187 ALA A N 1
ATOM 1508 C CA . ALA A 1 187 ? -2.266 1.937 3.725 1.00 83.31 187 ALA A CA 1
ATOM 1509 C C . ALA A 1 187 ? -2.862 0.695 4.433 1.00 83.31 187 ALA A C 1
ATOM 1511 O O . ALA A 1 187 ? -3.564 0.834 5.435 1.00 83.31 187 ALA A O 1
ATOM 1512 N N . GLN A 1 188 ? -2.589 -0.525 3.947 1.00 81.56 188 GLN A N 1
ATOM 1513 C CA . GLN A 1 188 ? -3.140 -1.776 4.498 1.00 81.56 188 GLN A CA 1
ATOM 1514 C C . GLN A 1 188 ? -2.782 -2.022 5.963 1.00 81.56 188 GLN A C 1
ATOM 1516 O O . GLN A 1 188 ? -3.585 -2.581 6.712 1.00 81.56 188 GLN A O 1
ATOM 1521 N N . ALA A 1 189 ? -1.590 -1.592 6.384 1.00 86.50 189 ALA A N 1
ATOM 1522 C CA . ALA A 1 189 ? -1.159 -1.718 7.771 1.00 86.50 189 ALA A CA 1
ATOM 1523 C C . ALA A 1 189 ? -2.152 -1.048 8.737 1.00 86.50 189 ALA A C 1
ATOM 1525 O O . ALA A 1 189 ? -2.258 -1.478 9.887 1.00 86.50 189 ALA A O 1
ATOM 1526 N N . THR A 1 190 ? -2.934 -0.068 8.264 1.00 90.62 190 THR A N 1
ATOM 1527 C CA . THR A 1 190 ? -4.044 0.545 9.006 1.00 90.62 190 THR A CA 1
ATOM 1528 C C . THR A 1 190 ? -5.090 -0.479 9.439 1.00 90.62 190 THR A C 1
ATOM 1530 O O . THR A 1 190 ? -5.460 -0.478 10.604 1.00 90.62 190 THR A O 1
ATOM 1533 N N . ALA A 1 191 ? -5.536 -1.385 8.562 1.00 94.88 191 ALA A N 1
ATOM 1534 C CA . ALA A 1 191 ? -6.598 -2.348 8.877 1.00 94.88 191 ALA A CA 1
ATOM 1535 C C . ALA A 1 191 ? -6.172 -3.388 9.928 1.00 94.88 191 ALA A C 1
ATOM 1537 O O . ALA A 1 191 ? -6.941 -3.730 10.830 1.00 94.88 191 ALA A O 1
ATOM 1538 N N . VAL A 1 192 ? -4.928 -3.873 9.835 1.00 94.81 192 VAL A N 1
ATOM 1539 C CA . VAL A 1 192 ? -4.360 -4.815 10.815 1.00 94.81 192 VAL A CA 1
ATOM 1540 C C . VAL A 1 192 ? -4.093 -4.106 12.141 1.00 94.81 192 VAL A C 1
ATOM 1542 O O . VAL A 1 192 ? -4.475 -4.618 13.188 1.00 94.81 192 VAL A O 1
ATOM 1545 N N . THR A 1 193 ? -3.503 -2.905 12.103 1.00 96.25 193 THR A N 1
ATOM 1546 C CA . THR A 1 193 ? -3.273 -2.095 13.312 1.00 96.25 193 THR A CA 1
ATOM 1547 C C . THR A 1 193 ? -4.599 -1.751 13.986 1.00 96.25 193 THR A C 1
ATOM 1549 O O . THR A 1 193 ? -4.723 -1.864 15.194 1.00 96.25 193 THR A O 1
ATOM 1552 N N . GLN A 1 194 ? -5.631 -1.411 13.218 1.00 97.75 194 GLN A N 1
ATOM 1553 C CA . GLN A 1 194 ? -6.971 -1.181 13.741 1.00 97.75 194 GLN A CA 1
ATOM 1554 C C . GLN A 1 194 ? -7.512 -2.402 14.482 1.00 97.75 194 GLN A C 1
ATOM 1556 O O . GLN A 1 194 ? -7.967 -2.273 15.617 1.00 97.75 194 GLN A O 1
ATOM 1561 N N . ALA A 1 195 ? -7.450 -3.585 13.867 1.00 97.94 195 ALA A N 1
ATOM 1562 C CA . ALA A 1 195 ? -7.914 -4.802 14.518 1.00 97.94 195 ALA A CA 1
ATOM 1563 C C . ALA A 1 195 ? -7.121 -5.104 15.801 1.00 97.94 195 ALA A C 1
ATOM 1565 O O . ALA A 1 195 ? -7.724 -5.470 16.810 1.00 97.94 195 ALA A O 1
ATOM 1566 N N . HIS A 1 196 ? -5.804 -4.882 15.764 1.00 97.94 196 HIS A N 1
ATOM 1567 C CA . HIS A 1 196 ? -4.886 -5.018 16.893 1.00 97.94 196 HIS A CA 1
ATOM 1568 C C . HIS A 1 196 ? -5.247 -4.086 18.059 1.00 97.94 196 HIS A C 1
ATOM 1570 O O . HIS A 1 196 ? -5.430 -4.540 19.186 1.00 97.94 196 HIS A O 1
ATOM 1576 N N . GLU A 1 197 ? -5.428 -2.792 17.790 1.00 98.31 197 GLU A N 1
ATOM 1577 C CA . GLU A 1 197 ? -5.776 -1.811 18.820 1.00 98.31 197 GLU A CA 1
ATOM 1578 C C . GLU A 1 197 ? -7.164 -2.074 19.421 1.00 98.31 197 GLU A C 1
ATOM 1580 O O . GLU A 1 197 ? -7.339 -1.965 20.633 1.00 98.31 197 GLU A O 1
ATOM 1585 N N . ILE A 1 198 ? -8.150 -2.491 18.617 1.00 98.69 198 ILE A N 1
ATOM 1586 C CA . ILE A 1 198 ? -9.455 -2.921 19.150 1.00 98.69 198 ILE A CA 1
ATOM 1587 C C . ILE A 1 198 ? -9.291 -4.185 20.015 1.00 98.69 198 ILE A C 1
ATOM 1589 O O . ILE A 1 198 ? -9.956 -4.313 21.042 1.00 98.69 198 ILE A O 1
ATOM 1593 N N . GLY A 1 199 ? -8.362 -5.080 19.663 1.00 98.44 199 GLY A N 1
ATOM 1594 C CA . GLY A 1 199 ? -8.059 -6.277 20.447 1.00 98.44 199 GLY A CA 1
ATOM 1595 C C . GLY A 1 199 ? -7.561 -5.909 21.843 1.00 98.44 199 GLY A C 1
ATOM 1596 O O . GLY A 1 199 ? -8.044 -6.452 22.837 1.00 98.44 199 GLY A O 1
ATOM 1597 N N . HIS A 1 200 ? -6.683 -4.906 21.936 1.00 98.62 200 HIS A N 1
ATOM 1598 C CA . HIS A 1 200 ? -6.301 -4.323 23.220 1.00 98.62 200 HIS A CA 1
ATOM 1599 C C . HIS A 1 200 ? -7.504 -3.763 23.982 1.00 98.62 200 HIS A C 1
ATOM 1601 O O . HIS A 1 200 ? -7.637 -4.062 25.166 1.00 98.62 200 HIS A O 1
ATOM 1607 N N . ILE A 1 201 ? -8.419 -3.030 23.340 1.00 98.75 201 ILE A N 1
ATOM 1608 C CA . ILE A 1 201 ? -9.632 -2.504 24.001 1.00 98.75 201 ILE A CA 1
ATOM 1609 C C . ILE A 1 201 ? -10.489 -3.641 24.591 1.00 98.75 201 ILE A C 1
ATOM 1611 O O . ILE A 1 201 ? -11.014 -3.490 25.697 1.00 98.75 201 ILE A O 1
ATOM 1615 N N . PHE A 1 202 ? -10.546 -4.799 23.925 1.00 98.50 202 PHE A N 1
ATOM 1616 C CA . PHE A 1 202 ? -11.155 -6.039 24.432 1.00 98.50 202 PHE A CA 1
ATOM 1617 C C . PHE A 1 202 ? -10.343 -6.780 25.512 1.00 98.50 202 PHE A C 1
ATOM 1619 O O . PHE A 1 202 ? -10.767 -7.829 25.985 1.00 98.50 202 PHE A O 1
ATOM 1626 N N . GLY A 1 203 ? -9.184 -6.265 25.914 1.00 98.06 203 GLY A N 1
ATOM 1627 C CA . GLY A 1 203 ? -8.347 -6.845 26.966 1.00 98.06 203 GLY A CA 1
ATOM 1628 C C . GLY A 1 203 ? -7.290 -7.831 26.479 1.00 98.06 203 GLY A C 1
ATOM 1629 O O . GLY A 1 203 ? -6.553 -8.357 27.309 1.00 98.06 203 GLY A O 1
ATOM 1630 N N . ALA A 1 204 ? -7.165 -8.050 25.168 1.00 97.94 204 ALA A N 1
ATOM 1631 C CA . ALA A 1 204 ? -6.133 -8.926 24.631 1.00 97.94 204 ALA A CA 1
ATOM 1632 C C . ALA A 1 204 ? -4.731 -8.356 24.858 1.00 97.94 204 ALA A C 1
ATOM 1634 O O . ALA A 1 204 ? -4.476 -7.161 24.658 1.00 97.94 204 ALA A O 1
ATOM 1635 N N . LEU A 1 205 ? -3.802 -9.227 25.242 1.00 96.94 205 LEU A N 1
ATOM 1636 C CA . LEU A 1 205 ? -2.393 -8.893 25.388 1.00 96.94 205 LEU A CA 1
ATOM 1637 C C . LEU A 1 205 ? -1.612 -9.258 24.124 1.00 96.94 205 LEU A C 1
ATOM 1639 O O . LEU A 1 205 ? -2.106 -9.919 23.212 1.00 96.94 205 LEU A O 1
ATOM 1643 N N . HIS A 1 206 ? -0.358 -8.810 24.060 1.00 96.25 206 HIS A N 1
ATOM 1644 C CA . HIS A 1 206 ? 0.526 -9.238 22.986 1.00 96.25 206 HIS A CA 1
ATOM 1645 C C . HIS A 1 206 ? 0.867 -10.730 23.096 1.00 96.25 206 HIS A C 1
ATOM 1647 O O . HIS A 1 206 ? 1.244 -11.197 24.171 1.00 96.25 206 HIS A O 1
ATOM 1653 N N . ASN A 1 207 ? 0.918 -11.437 21.965 1.00 84.94 207 ASN A N 1
ATOM 1654 C CA . ASN A 1 207 ? 1.267 -12.867 21.883 1.00 84.94 207 ASN A CA 1
ATOM 1655 C C . ASN A 1 207 ? 2.776 -13.164 22.079 1.00 84.94 207 ASN A C 1
ATOM 1657 O O . ASN A 1 207 ? 3.300 -14.154 21.573 1.00 84.94 207 ASN A O 1
ATOM 1661 N N . GLY A 1 208 ? 3.509 -12.290 22.775 1.00 77.06 208 GLY A N 1
ATOM 1662 C CA . GLY A 1 208 ? 4.969 -12.341 22.884 1.00 77.06 208 GLY A CA 1
ATOM 1663 C C . GLY A 1 208 ? 5.708 -11.881 21.616 1.00 77.06 208 GLY A C 1
ATOM 1664 O O . GLY A 1 208 ? 5.106 -11.451 20.633 1.00 77.06 208 GLY A O 1
ATOM 1665 N N . LYS A 1 209 ? 7.049 -11.941 21.655 1.00 67.69 209 LYS A N 1
ATOM 1666 C CA . LYS A 1 209 ? 7.922 -11.481 20.553 1.00 67.69 209 LYS A CA 1
ATOM 1667 C C . LYS A 1 209 ? 7.929 -12.415 19.340 1.00 67.69 209 LYS A C 1
ATOM 1669 O O . LYS A 1 209 ? 8.242 -11.959 18.247 1.00 67.69 209 LYS A O 1
ATOM 1674 N N . GLU A 1 210 ? 7.603 -13.686 19.549 1.00 70.75 210 GLU A N 1
ATOM 1675 C CA . GLU A 1 210 ? 7.582 -14.727 18.512 1.00 70.75 210 GLU A CA 1
ATOM 1676 C C . GLU A 1 210 ? 6.184 -14.922 17.909 1.00 70.75 210 GLU A C 1
ATOM 1678 O O . GLU A 1 210 ? 6.012 -15.707 16.990 1.00 70.75 210 GLU A O 1
ATOM 1683 N N . GLY A 1 211 ? 5.170 -14.197 18.397 1.00 77.62 211 GLY A N 1
ATOM 1684 C CA . GLY A 1 211 ? 3.825 -14.282 17.845 1.00 77.62 211 GLY A CA 1
ATOM 1685 C C . GLY A 1 211 ? 3.765 -13.777 16.401 1.00 77.62 211 GLY A C 1
ATOM 1686 O O . GLY A 1 211 ? 4.230 -12.677 16.096 1.00 77.62 211 GLY A O 1
ATOM 1687 N N . HIS A 1 212 ? 3.125 -14.557 15.530 1.00 90.25 212 HIS A N 1
ATOM 1688 C CA . HIS A 1 212 ? 2.923 -14.219 14.116 1.00 90.25 212 HIS A CA 1
ATOM 1689 C C . HIS A 1 212 ? 1.514 -13.682 13.804 1.00 90.25 212 HIS A C 1
ATOM 1691 O O . HIS A 1 212 ? 1.273 -13.203 12.703 1.00 90.25 212 HIS A O 1
ATOM 1697 N N . HIS A 1 213 ? 0.612 -13.705 14.789 1.00 94.38 213 HIS A N 1
ATOM 1698 C CA . HIS A 1 213 ? -0.802 -13.322 14.686 1.00 94.38 213 HIS A CA 1
ATOM 1699 C C . HIS A 1 213 ? -1.050 -11.812 14.797 1.00 94.38 213 HIS A C 1
ATOM 1701 O O . HIS A 1 213 ? -0.135 -11.054 15.111 1.00 94.38 213 HIS A O 1
ATOM 1707 N N . VAL A 1 214 ? -2.305 -11.374 14.624 1.00 95.50 214 VAL A N 1
ATOM 1708 C CA . VAL A 1 214 ? -2.711 -9.954 14.709 1.00 95.50 214 VAL A CA 1
ATOM 1709 C C . VAL A 1 214 ? -2.190 -9.262 15.980 1.00 95.50 214 VAL A C 1
ATOM 1711 O O . VAL A 1 214 ? -1.650 -8.165 15.878 1.00 95.50 214 VAL A O 1
ATOM 1714 N N . MET A 1 215 ? -2.242 -9.904 17.158 1.00 96.62 215 MET A N 1
ATOM 1715 C CA . MET A 1 215 ? -1.784 -9.338 18.449 1.00 96.62 215 MET A CA 1
ATOM 1716 C C . MET A 1 215 ? -0.262 -9.420 18.702 1.00 96.62 215 MET A C 1
ATOM 1718 O O . MET A 1 215 ? 0.208 -9.443 19.836 1.00 96.62 215 MET A O 1
ATOM 1722 N N . ARG A 1 216 ? 0.565 -9.496 17.664 1.00 93.56 216 ARG A N 1
ATOM 1723 C CA . ARG A 1 216 ? 2.036 -9.466 17.776 1.00 93.56 216 ARG A CA 1
ATOM 1724 C C . ARG A 1 216 ? 2.573 -8.092 18.202 1.00 93.56 216 ARG A C 1
ATOM 1726 O O . ARG A 1 216 ? 2.122 -7.069 17.706 1.00 93.56 216 ARG A O 1
ATOM 1733 N N . SER A 1 217 ? 3.615 -8.049 19.040 1.00 90.38 217 SER A N 1
ATOM 1734 C CA . SER A 1 217 ? 4.170 -6.773 19.543 1.00 90.38 217 SER A CA 1
ATOM 1735 C C . SER A 1 217 ? 5.147 -6.063 18.594 1.00 90.38 217 SER A C 1
ATOM 1737 O O . SER A 1 217 ? 5.498 -4.905 18.809 1.00 90.38 217 SER A O 1
ATOM 1739 N N . ALA A 1 218 ? 5.694 -6.772 17.605 1.00 85.75 218 ALA A N 1
ATOM 1740 C CA . ALA A 1 218 ? 6.704 -6.255 16.675 1.00 85.75 218 ALA A CA 1
ATOM 1741 C C . ALA A 1 218 ? 6.181 -6.339 15.244 1.00 85.75 218 ALA A C 1
ATOM 1743 O O . ALA A 1 218 ? 5.430 -7.256 14.949 1.00 85.75 218 ALA A O 1
ATOM 1744 N N . ARG A 1 219 ? 6.602 -5.459 14.330 1.00 75.31 219 ARG A N 1
ATOM 1745 C CA . ARG A 1 219 ? 6.226 -5.569 12.909 1.00 75.31 219 ARG A CA 1
ATOM 1746 C C . ARG A 1 219 ? 7.004 -6.686 12.226 1.00 75.31 219 ARG A C 1
ATOM 1748 O O . ARG A 1 219 ? 8.212 -6.786 12.403 1.00 75.31 219 ARG A O 1
ATOM 1755 N N . SER A 1 220 ? 6.323 -7.490 11.427 1.00 76.50 220 SER A N 1
ATOM 1756 C CA . SER A 1 220 ? 6.930 -8.301 10.378 1.00 76.50 220 SER A CA 1
ATOM 1757 C C . SER A 1 220 ? 5.823 -8.738 9.445 1.00 76.50 220 SER A C 1
ATOM 1759 O O . SER A 1 220 ? 4.691 -9.005 9.852 1.00 76.50 220 SER A O 1
ATOM 1761 N N . TYR A 1 221 ? 6.165 -8.734 8.174 1.00 74.56 221 TYR A N 1
ATOM 1762 C CA . TYR A 1 221 ? 5.217 -8.950 7.102 1.00 74.56 221 TYR A CA 1
ATOM 1763 C C . TYR A 1 221 ? 5.282 -10.387 6.589 1.00 74.56 221 TYR A C 1
ATOM 1765 O O . TYR A 1 221 ? 4.477 -10.760 5.752 1.00 74.56 221 TYR A O 1
ATOM 1773 N N . ASP A 1 222 ? 6.188 -11.190 7.136 1.00 76.12 222 ASP A N 1
ATOM 1774 C CA . ASP A 1 222 ? 6.665 -12.427 6.518 1.00 76.12 222 ASP A CA 1
ATOM 1775 C C . ASP A 1 222 ? 5.867 -13.667 6.940 1.00 76.12 222 ASP A C 1
ATOM 1777 O O . ASP A 1 222 ? 6.260 -14.775 6.624 1.00 76.12 222 ASP A O 1
ATOM 1781 N N . TYR A 1 223 ? 4.775 -13.498 7.690 1.00 80.88 223 TYR A N 1
ATOM 1782 C CA . TYR A 1 223 ? 4.018 -14.620 8.241 1.00 80.88 223 TYR A CA 1
ATOM 1783 C C . TYR A 1 223 ? 2.551 -14.529 7.853 1.00 80.88 223 TYR A C 1
ATOM 1785 O O . TYR A 1 223 ? 1.920 -13.483 8.024 1.00 80.88 223 TYR A O 1
ATOM 1793 N N . MET A 1 224 ? 2.006 -15.640 7.370 1.00 84.50 224 MET A N 1
ATOM 1794 C CA . MET A 1 224 ? 0.612 -15.773 6.942 1.00 84.50 224 MET A CA 1
ATOM 1795 C C . MET A 1 224 ? -0.365 -15.608 8.111 1.00 84.50 224 MET A C 1
ATOM 1797 O O . MET A 1 224 ? -1.459 -15.065 7.959 1.00 84.50 224 MET A O 1
ATOM 1801 N N . GLU A 1 225 ? 0.064 -15.995 9.309 1.00 89.06 225 GLU A N 1
ATOM 1802 C CA . GLU A 1 225 ? -0.686 -15.886 10.555 1.00 89.06 225 GLU A CA 1
ATOM 1803 C C . GLU A 1 225 ? -1.051 -14.436 10.890 1.00 89.06 225 GLU A C 1
ATOM 1805 O O . GLU A 1 225 ? -1.997 -14.222 11.649 1.00 89.06 225 GLU A O 1
ATOM 1810 N N . ARG A 1 226 ? -0.394 -13.434 10.275 1.00 89.44 226 ARG A N 1
ATOM 1811 C CA . ARG A 1 226 ? -0.696 -11.999 10.454 1.00 89.44 226 ARG A CA 1
ATOM 1812 C C . ARG A 1 226 ? -2.151 -11.647 10.137 1.00 89.44 226 ARG A C 1
ATOM 1814 O O . ARG A 1 226 ? -2.625 -10.591 10.549 1.00 89.44 226 ARG A O 1
ATOM 1821 N N . PHE A 1 227 ? -2.845 -12.525 9.415 1.00 92.69 227 PHE A N 1
ATOM 1822 C CA . PHE A 1 227 ? -4.250 -12.404 9.041 1.00 92.69 227 PHE A CA 1
ATOM 1823 C C . PHE A 1 227 ? -5.214 -13.180 9.946 1.00 92.69 227 PHE A C 1
ATOM 1825 O O . PHE A 1 227 ? -6.369 -13.380 9.585 1.00 92.69 227 PHE A O 1
ATOM 1832 N N . THR A 1 228 ? -4.751 -13.631 11.111 1.00 95.38 228 THR A N 1
ATOM 1833 C CA . THR A 1 228 ? -5.553 -14.401 12.068 1.00 95.38 228 THR A CA 1
ATOM 1834 C C . THR A 1 228 ? -5.260 -13.962 13.497 1.00 95.38 228 THR A C 1
ATOM 1836 O O . THR A 1 228 ? -4.125 -13.617 13.842 1.00 95.38 228 THR A O 1
ATOM 1839 N N . PHE A 1 229 ? -6.274 -13.996 14.354 1.00 96.62 229 PHE A N 1
ATOM 1840 C CA . PHE A 1 229 ? -6.070 -13.978 15.800 1.00 96.62 229 PHE A CA 1
ATOM 1841 C C . PHE A 1 229 ? -5.650 -15.360 16.312 1.00 96.62 229 PHE A C 1
ATOM 1843 O O . PHE A 1 229 ? -6.021 -16.385 15.742 1.00 96.62 229 PHE A O 1
ATOM 1850 N N . SER A 1 230 ? -4.878 -15.387 17.399 1.00 95.88 230 SER A N 1
ATOM 1851 C CA . SER A 1 230 ? -4.500 -16.643 18.049 1.00 95.88 230 SER A CA 1
ATOM 1852 C C . SER A 1 230 ? -5.557 -17.099 19.050 1.00 95.88 230 SER A C 1
ATOM 1854 O O . SER A 1 230 ? -6.380 -16.309 19.522 1.00 95.88 230 SER A O 1
ATOM 1856 N N . GLU A 1 231 ? -5.445 -18.355 19.472 1.00 95.38 231 GLU A N 1
ATOM 1857 C CA . GLU A 1 231 ? -6.189 -18.887 20.612 1.00 95.38 231 GLU A CA 1
ATOM 1858 C C . GLU A 1 231 ? -5.963 -18.064 21.895 1.00 95.38 231 GLU A C 1
ATOM 1860 O O . GLU A 1 231 ? -6.915 -17.795 22.624 1.00 95.38 231 GLU A O 1
ATOM 1865 N N . CYS A 1 232 ? -4.733 -17.593 22.156 1.00 95.75 232 CYS A N 1
ATOM 1866 C CA . CYS A 1 232 ? -4.442 -16.750 23.324 1.00 95.75 232 CYS A CA 1
ATOM 1867 C C . CYS A 1 232 ? -5.226 -15.436 23.286 1.00 95.75 232 CYS A C 1
ATOM 1869 O O . CYS A 1 232 ? -5.779 -15.026 24.300 1.00 95.75 232 CYS A O 1
ATOM 1871 N N . THR A 1 233 ? -5.324 -14.801 22.113 1.00 97.19 233 THR A N 1
ATOM 1872 C CA . THR A 1 233 ? -6.144 -13.597 21.963 1.00 97.19 233 THR A CA 1
ATOM 1873 C C . THR A 1 233 ? -7.610 -13.899 22.264 1.00 97.19 233 THR A C 1
ATOM 1875 O O . THR A 1 233 ? -8.244 -13.162 23.013 1.00 97.19 233 THR A O 1
ATOM 1878 N N . ALA A 1 234 ? -8.149 -14.998 21.730 1.00 97.38 234 ALA A N 1
ATOM 1879 C CA . ALA A 1 234 ? -9.525 -15.392 22.013 1.00 97.38 234 ALA A CA 1
ATOM 1880 C C . ALA A 1 234 ? -9.757 -15.646 23.512 1.00 97.38 234 ALA A C 1
ATOM 1882 O O . ALA A 1 234 ? -10.778 -15.239 24.065 1.00 97.38 234 ALA A O 1
ATOM 1883 N N . PHE A 1 235 ? -8.805 -16.299 24.176 1.00 96.69 235 PHE A N 1
ATOM 1884 C CA . PHE A 1 235 ? -8.852 -16.559 25.609 1.00 96.69 235 PHE A CA 1
ATOM 1885 C C . PHE A 1 235 ? -8.875 -15.265 26.432 1.00 96.69 235 PHE A C 1
ATOM 1887 O O . PHE A 1 235 ? -9.758 -15.114 27.276 1.00 96.69 235 PHE A O 1
ATOM 1894 N N . ASP A 1 236 ? -7.979 -14.315 26.154 1.00 97.69 236 ASP A N 1
ATOM 1895 C CA . ASP A 1 236 ? -7.923 -13.035 26.870 1.00 97.69 236 ASP A CA 1
ATOM 1896 C C . ASP A 1 236 ? -9.245 -12.258 26.744 1.00 97.69 236 ASP A C 1
ATOM 1898 O O . ASP A 1 236 ? -9.776 -11.752 27.735 1.00 97.69 236 ASP A O 1
ATOM 1902 N N . ILE A 1 237 ? -9.821 -12.215 25.536 1.00 98.12 237 ILE A N 1
ATOM 1903 C CA . ILE A 1 237 ? -11.099 -11.534 25.286 1.00 98.12 237 ILE A CA 1
ATOM 1904 C C . ILE A 1 237 ? -12.238 -12.215 26.055 1.00 98.12 237 ILE A C 1
ATOM 1906 O O . ILE A 1 237 ? -13.058 -11.535 26.670 1.00 98.12 237 ILE A O 1
ATOM 1910 N N . LYS A 1 238 ? -12.295 -13.552 26.073 1.00 97.50 238 LYS A N 1
ATOM 1911 C CA . LYS A 1 238 ? -13.299 -14.276 26.870 1.00 97.50 238 LYS A CA 1
ATOM 1912 C C . LYS A 1 238 ? -13.165 -13.970 28.355 1.00 97.50 238 LYS A C 1
ATOM 1914 O O . LYS A 1 238 ? -14.165 -13.644 28.984 1.00 97.50 238 LYS A O 1
ATOM 1919 N N . GLN A 1 239 ? -11.946 -14.009 28.896 1.00 97.44 239 GLN A N 1
ATOM 1920 C CA . GLN A 1 239 ? -11.707 -13.671 30.300 1.00 97.44 239 GLN A CA 1
ATOM 1921 C C . GLN A 1 239 ? -12.152 -12.246 30.627 1.00 97.44 239 GLN A C 1
ATOM 1923 O O . GLN A 1 239 ? -12.730 -12.003 31.688 1.00 97.44 239 GLN A O 1
ATOM 1928 N N . TYR A 1 240 ? -11.906 -11.302 29.717 1.00 97.62 240 TYR A N 1
ATOM 1929 C CA . TYR A 1 240 ? -12.384 -9.935 29.860 1.00 97.62 240 TYR A CA 1
ATOM 1930 C C . TYR A 1 240 ? -13.919 -9.874 29.924 1.00 97.62 240 TYR A C 1
ATOM 1932 O O . TYR A 1 240 ? -14.469 -9.315 30.875 1.00 97.62 240 TYR A O 1
ATOM 1940 N N . LEU A 1 241 ? -14.612 -10.491 28.962 1.00 96.88 241 LEU A N 1
ATOM 1941 C CA . LEU A 1 241 ? -16.078 -10.491 28.898 1.00 96.88 241 LEU A CA 1
ATOM 1942 C C . LEU A 1 241 ? -16.721 -11.218 30.090 1.00 96.88 241 LEU A C 1
ATOM 1944 O O . LEU A 1 241 ? -17.739 -10.763 30.607 1.00 96.88 241 LEU A O 1
ATOM 1948 N N . GLU A 1 242 ? -16.115 -12.302 30.576 1.00 96.00 242 GLU A N 1
ATOM 1949 C CA . GLU A 1 242 ? -16.553 -13.006 31.788 1.00 96.00 242 GLU A CA 1
ATOM 1950 C C . GLU A 1 242 ? -16.397 -12.137 33.043 1.00 96.00 242 GLU A C 1
ATOM 1952 O O . GLU A 1 242 ? -17.272 -12.128 33.910 1.00 96.00 242 GLU A O 1
ATOM 1957 N N . LYS A 1 243 ? -15.293 -11.387 33.145 1.00 95.50 243 LYS A N 1
ATOM 1958 C CA . LYS A 1 243 ? -14.972 -10.570 34.321 1.00 95.50 243 LYS A CA 1
ATOM 1959 C C . LYS A 1 243 ? -15.792 -9.283 34.401 1.00 95.50 243 LYS A C 1
ATOM 1961 O O . LYS A 1 243 ? -16.233 -8.915 35.489 1.00 95.50 243 LYS A O 1
ATOM 1966 N N . TYR A 1 244 ? -15.946 -8.576 33.285 1.00 93.19 244 TYR A N 1
ATOM 1967 C CA . TYR A 1 244 ? -16.548 -7.237 33.246 1.00 93.19 244 TYR A CA 1
ATOM 1968 C C . TYR A 1 244 ? -17.968 -7.220 32.673 1.00 93.19 244 TYR A C 1
ATOM 1970 O O . TYR A 1 244 ? -18.646 -6.191 32.726 1.00 93.19 244 TYR A O 1
ATOM 1978 N N . GLY A 1 245 ? -18.440 -8.368 32.188 1.00 93.75 245 GLY A N 1
ATOM 1979 C CA . GLY A 1 245 ? -19.714 -8.507 31.505 1.00 93.75 245 GLY A CA 1
ATOM 1980 C C . GLY A 1 245 ? -19.632 -8.091 30.039 1.00 93.75 245 GLY A C 1
ATOM 1981 O O . GLY A 1 245 ? -18.717 -7.400 29.596 1.00 93.75 245 GLY A O 1
ATOM 1982 N N . ASP A 1 246 ? -20.640 -8.509 29.282 1.00 94.81 246 ASP A N 1
ATOM 1983 C CA . ASP A 1 246 ? -20.724 -8.295 27.839 1.00 94.81 246 ASP A CA 1
ATOM 1984 C C . ASP A 1 246 ? -21.942 -7.466 27.419 1.00 94.81 246 ASP A C 1
ATOM 1986 O O . ASP A 1 246 ? -22.185 -7.287 26.230 1.00 94.81 246 ASP A O 1
ATOM 1990 N N . ALA A 1 247 ? -22.690 -6.923 28.386 1.00 94.50 247 ALA A N 1
ATOM 1991 C CA . ALA A 1 247 ? -23.962 -6.244 28.152 1.00 94.50 247 ALA A CA 1
ATOM 1992 C C . ALA A 1 247 ? -23.861 -5.080 27.153 1.00 94.50 247 ALA A C 1
ATOM 1994 O O . ALA A 1 247 ? -24.797 -4.873 26.387 1.00 94.50 247 ALA A O 1
ATOM 1995 N N . CYS A 1 248 ? -22.732 -4.356 27.119 1.00 96.12 248 CYS A N 1
ATOM 1996 C CA . CYS A 1 248 ? -22.555 -3.247 26.178 1.00 96.12 248 CYS A CA 1
ATOM 1997 C C . CYS A 1 248 ? -22.541 -3.699 24.706 1.00 96.12 248 CYS A C 1
ATOM 1999 O O . CYS A 1 248 ? -22.897 -2.923 23.834 1.00 96.12 248 CYS A O 1
ATOM 2001 N N . LEU A 1 249 ? -22.218 -4.971 24.442 1.00 97.25 249 LEU A N 1
ATOM 2002 C CA . LEU A 1 249 ? -22.031 -5.527 23.097 1.00 97.25 249 LEU A CA 1
ATOM 2003 C C . LEU A 1 249 ? -23.240 -6.314 22.581 1.00 97.25 249 LEU A C 1
ATOM 2005 O O . LEU A 1 249 ? -23.182 -6.900 21.498 1.00 97.25 249 LEU A O 1
ATOM 2009 N N . LEU A 1 250 ? -24.303 -6.432 23.380 1.00 95.31 250 LEU A N 1
ATOM 2010 C CA . LEU A 1 250 ? -25.496 -7.210 23.015 1.00 95.31 250 LEU A CA 1
ATOM 2011 C C . LEU A 1 250 ? -26.590 -6.330 22.422 1.00 95.31 250 LEU A C 1
ATOM 2013 O O . LEU A 1 250 ? -27.390 -6.802 21.614 1.00 95.31 250 LEU A O 1
ATOM 2017 N N . ASP A 1 251 ? -26.592 -5.055 22.797 1.00 93.06 251 ASP A N 1
ATOM 2018 C CA . ASP A 1 251 ? -27.564 -4.079 22.338 1.00 93.06 251 ASP A CA 1
ATOM 2019 C C . ASP A 1 251 ? -27.000 -3.314 21.141 1.00 93.06 251 ASP A C 1
ATOM 2021 O O . ASP A 1 251 ? -26.196 -2.396 21.266 1.00 93.06 251 ASP A O 1
ATOM 2025 N N . THR A 1 252 ? -27.453 -3.690 19.949 1.00 94.81 252 THR A N 1
ATOM 2026 C CA . THR A 1 252 ? -27.087 -3.004 18.708 1.00 94.81 252 THR A CA 1
ATOM 2027 C C . THR A 1 252 ? -27.988 -1.797 18.470 1.00 94.81 252 THR A C 1
ATOM 2029 O O . THR A 1 252 ? -29.218 -1.908 18.456 1.00 94.81 252 THR A O 1
ATOM 2032 N N . LYS A 1 253 ? -27.394 -0.639 18.199 1.00 95.88 253 LYS A N 1
ATOM 2033 C CA . LYS A 1 253 ? -28.123 0.573 17.831 1.00 95.88 253 LYS A CA 1
ATOM 2034 C C . LYS A 1 253 ? -28.617 0.479 16.394 1.00 95.88 253 LYS A C 1
ATOM 2036 O O . LYS A 1 253 ? -27.890 0.104 15.483 1.00 95.88 253 LYS A O 1
ATOM 2041 N N . SER A 1 254 ? -29.844 0.932 16.151 1.00 95.75 254 SER A N 1
ATOM 2042 C CA . SER A 1 254 ? -30.433 0.939 14.804 1.00 95.75 254 SER A CA 1
ATOM 2043 C C . SER A 1 254 ? -29.709 1.857 13.813 1.00 95.75 254 SER A C 1
ATOM 2045 O O . SER A 1 254 ? -29.914 1.741 12.610 1.00 95.75 254 SER A O 1
ATOM 2047 N N . THR A 1 255 ? -28.913 2.806 14.310 1.00 94.94 255 THR A N 1
ATOM 2048 C CA . THR A 1 255 ? -28.125 3.737 13.494 1.00 94.94 255 THR A CA 1
ATOM 2049 C C . THR A 1 255 ? -26.737 3.211 13.161 1.00 94.94 255 THR A C 1
ATOM 2051 O O . THR A 1 255 ? -26.056 3.842 12.357 1.00 94.94 255 THR A O 1
ATOM 2054 N N . SER A 1 256 ? -26.287 2.122 13.792 1.00 97.62 256 SER A N 1
ATOM 2055 C CA . SER A 1 256 ? -24.992 1.542 13.466 1.00 97.62 256 SER A CA 1
ATOM 2056 C C . SER A 1 256 ? -25.073 0.727 12.180 1.00 97.62 256 SER A C 1
ATOM 2058 O O . SER A 1 256 ? -26.124 0.189 11.822 1.00 97.62 256 SER A O 1
ATOM 2060 N N . TRP A 1 257 ? -23.957 0.632 11.463 1.00 97.75 257 TRP A N 1
ATOM 2061 C CA . TRP A 1 257 ? -23.887 -0.144 10.231 1.00 97.75 257 TRP A CA 1
ATOM 2062 C C . TRP A 1 257 ? -22.584 -0.920 10.128 1.00 97.75 257 TRP A C 1
ATOM 2064 O O . TRP A 1 257 ? -21.526 -0.484 10.589 1.00 97.75 257 TRP A O 1
ATOM 2074 N N . THR A 1 258 ? -22.676 -2.087 9.500 1.00 96.69 258 THR A N 1
ATOM 2075 C CA . THR A 1 258 ? -21.524 -2.931 9.201 1.00 96.69 258 THR A CA 1
ATOM 2076 C C . THR A 1 258 ? -20.976 -2.525 7.834 1.00 96.69 258 THR A C 1
ATOM 2078 O O . THR A 1 258 ? -21.706 -2.618 6.842 1.00 96.69 258 THR A O 1
ATOM 2081 N N . PRO A 1 259 ? -19.721 -2.062 7.743 1.00 92.62 259 PRO A N 1
ATOM 2082 C CA . PRO A 1 259 ? -19.085 -1.838 6.453 1.00 92.62 259 PRO A CA 1
ATOM 2083 C C . PRO A 1 259 ? -18.969 -3.161 5.696 1.00 92.62 259 PRO A C 1
ATOM 2085 O O . PRO A 1 259 ? -18.589 -4.184 6.262 1.00 92.62 259 PRO A O 1
ATOM 2088 N N . ASN A 1 260 ? -19.339 -3.132 4.418 1.00 92.88 260 ASN A N 1
ATOM 2089 C CA . ASN A 1 260 ? -19.331 -4.300 3.546 1.00 92.88 260 ASN A CA 1
ATOM 2090 C C . ASN A 1 260 ? -18.801 -3.907 2.167 1.00 92.88 260 ASN A C 1
ATOM 2092 O O . ASN A 1 260 ? -19.543 -3.837 1.181 1.00 92.88 260 ASN A O 1
ATOM 2096 N N . LEU A 1 261 ? -17.507 -3.610 2.130 1.00 92.50 261 LEU A N 1
ATOM 2097 C CA . LEU A 1 261 ? -16.779 -3.285 0.916 1.00 92.50 261 LEU A CA 1
ATOM 2098 C C . LEU A 1 261 ? -15.746 -4.384 0.650 1.00 92.50 261 LEU A C 1
ATOM 2100 O O . LEU A 1 261 ? -14.577 -4.232 1.010 1.00 92.50 261 LEU A O 1
ATOM 2104 N N . PRO A 1 262 ? -16.172 -5.527 0.081 1.00 87.94 262 PRO A N 1
ATOM 2105 C CA . PRO A 1 262 ? -15.257 -6.614 -0.215 1.00 87.94 262 PRO A CA 1
ATOM 2106 C C . PRO A 1 262 ? -14.241 -6.170 -1.273 1.00 87.94 262 PRO A C 1
ATOM 2108 O O . PRO A 1 262 ? -14.517 -5.282 -2.089 1.00 87.94 262 PRO A O 1
ATOM 2111 N N . VAL A 1 263 ? -13.079 -6.819 -1.262 1.00 85.38 263 VAL A N 1
ATOM 2112 C CA . VAL A 1 263 ? -11.932 -6.541 -2.136 1.00 85.38 263 VAL A CA 1
ATOM 2113 C C . VAL A 1 263 ? -12.337 -6.384 -3.608 1.00 85.38 263 VAL A C 1
ATOM 2115 O O . VAL A 1 263 ? -11.891 -5.459 -4.279 1.00 85.38 263 VAL A O 1
ATOM 2118 N N . GLU A 1 264 ? -13.235 -7.232 -4.112 1.00 85.00 264 GLU A N 1
ATOM 2119 C CA . GLU A 1 264 ? -13.648 -7.250 -5.522 1.00 85.00 264 GLU A CA 1
ATOM 2120 C C . GLU A 1 264 ? -14.488 -6.029 -5.915 1.00 85.00 264 GLU A C 1
ATOM 2122 O O . GLU A 1 264 ? -14.589 -5.684 -7.095 1.00 85.00 264 GLU A O 1
ATOM 2127 N N . LYS A 1 265 ? -15.133 -5.394 -4.931 1.00 88.94 265 LYS A N 1
ATOM 2128 C CA . LYS A 1 265 ? -15.963 -4.199 -5.122 1.00 88.94 265 LYS A CA 1
ATOM 2129 C C . LYS A 1 265 ? -15.210 -2.912 -4.825 1.00 88.94 265 LYS A C 1
ATOM 2131 O O . LYS A 1 265 ? -15.683 -1.849 -5.229 1.00 88.94 265 LYS A O 1
ATOM 2136 N N . TYR A 1 266 ? -14.068 -2.992 -4.146 1.00 91.62 266 TYR A N 1
ATOM 2137 C CA . TYR A 1 266 ? -13.242 -1.830 -3.884 1.00 91.62 266 TYR A CA 1
ATOM 2138 C C . TYR A 1 266 ? -12.734 -1.243 -5.206 1.00 91.62 266 TYR A C 1
ATOM 2140 O O . TYR A 1 266 ? -12.108 -1.919 -6.017 1.00 91.62 266 TYR A O 1
ATOM 2148 N N . ASN A 1 267 ? -13.038 0.031 -5.435 1.00 88.81 267 ASN A N 1
ATOM 2149 C CA . ASN A 1 267 ? -12.626 0.800 -6.611 1.00 88.81 267 ASN A CA 1
ATOM 2150 C C . ASN A 1 267 ? -11.796 2.042 -6.244 1.00 88.81 267 ASN A C 1
ATOM 2152 O O . ASN A 1 267 ? -11.680 2.963 -7.054 1.00 88.81 267 ASN A O 1
ATOM 2156 N N . GLY A 1 268 ? -11.274 2.084 -5.017 1.00 87.62 268 GLY A N 1
ATOM 2157 C CA . GLY A 1 268 ? -10.464 3.193 -4.543 1.00 87.62 268 GLY A CA 1
ATOM 2158 C C . GLY A 1 268 ? -9.025 3.100 -5.041 1.00 87.62 268 GLY A C 1
ATOM 2159 O O . GLY A 1 268 ? -8.699 2.374 -5.981 1.00 87.62 268 GLY A O 1
ATOM 2160 N N . ARG A 1 269 ? -8.150 3.882 -4.413 1.00 88.69 269 ARG A N 1
ATOM 2161 C CA . ARG A 1 269 ? -6.790 4.126 -4.897 1.00 88.69 269 ARG A CA 1
ATOM 2162 C C . ARG A 1 269 ? -5.710 3.286 -4.218 1.00 88.69 269 ARG A C 1
ATOM 2164 O O . ARG A 1 269 ? -4.563 3.344 -4.645 1.00 88.69 269 ARG A O 1
ATOM 2171 N N . LEU A 1 270 ? -6.055 2.493 -3.204 1.00 90.62 270 LEU A N 1
ATOM 2172 C CA . LEU A 1 270 ? -5.091 1.663 -2.473 1.00 90.62 270 LEU A CA 1
ATOM 2173 C C . LEU A 1 270 ? -4.447 0.575 -3.335 1.00 90.62 270 LEU A C 1
ATOM 2175 O O . LEU A 1 270 ? -3.407 0.057 -2.959 1.00 90.62 270 LEU A O 1
ATOM 2179 N N . PHE A 1 271 ? -5.022 0.239 -4.491 1.00 91.12 271 PHE A N 1
ATOM 2180 C CA . PHE A 1 271 ? -4.435 -0.724 -5.431 1.00 91.12 271 PHE A CA 1
ATOM 2181 C C . PHE A 1 271 ? -3.426 -0.089 -6.395 1.00 91.12 271 PHE A C 1
ATOM 2183 O O . PHE A 1 271 ? -2.983 -0.746 -7.327 1.00 91.12 271 PHE A O 1
ATOM 2190 N N . ASN A 1 272 ? -3.071 1.178 -6.173 1.00 90.25 272 ASN A N 1
ATOM 2191 C CA . ASN A 1 272 ? -1.924 1.826 -6.788 1.00 90.25 272 ASN A CA 1
ATOM 2192 C C . ASN A 1 272 ? -0.770 1.862 -5.773 1.00 90.25 272 ASN A C 1
ATOM 2194 O O . ASN A 1 272 ? -0.885 2.432 -4.684 1.00 90.25 272 ASN A O 1
ATOM 2198 N N . GLU A 1 273 ? 0.352 1.260 -6.140 1.00 91.69 273 GLU A N 1
ATOM 2199 C CA . GLU A 1 273 ? 1.515 1.069 -5.281 1.00 91.69 273 GLU A CA 1
ATOM 2200 C C . GLU A 1 273 ? 2.173 2.394 -4.897 1.00 91.69 273 GLU A C 1
ATOM 2202 O O . GLU A 1 273 ? 2.571 2.572 -3.746 1.00 91.69 273 GLU A O 1
ATOM 2207 N N . ASP A 1 274 ? 2.227 3.370 -5.808 1.00 91.12 274 ASP A N 1
ATOM 2208 C CA . ASP A 1 274 ? 2.772 4.692 -5.495 1.00 91.12 274 ASP A CA 1
ATOM 2209 C C . ASP A 1 274 ? 1.935 5.404 -4.427 1.00 91.12 274 ASP A C 1
ATOM 2211 O O . ASP A 1 274 ? 2.473 6.117 -3.576 1.00 91.12 274 ASP A O 1
ATOM 2215 N N . ILE A 1 275 ? 0.614 5.209 -4.446 1.00 91.69 275 ILE A N 1
ATOM 2216 C CA . ILE A 1 275 ? -0.291 5.772 -3.439 1.00 91.69 275 ILE A CA 1
ATOM 2217 C C . ILE A 1 275 ? -0.041 5.123 -2.080 1.00 91.69 275 ILE A C 1
ATOM 2219 O O . ILE A 1 275 ? 0.103 5.846 -1.090 1.00 91.69 275 ILE A O 1
ATOM 2223 N N . VAL A 1 276 ? 0.116 3.797 -2.029 1.00 93.81 276 VAL A N 1
ATOM 2224 C CA . VAL A 1 276 ? 0.521 3.082 -0.806 1.00 93.81 276 VAL A CA 1
ATOM 2225 C C . VAL A 1 276 ? 1.858 3.610 -0.283 1.00 93.81 276 VAL A C 1
ATOM 2227 O O . VAL A 1 276 ? 1.974 3.963 0.892 1.00 93.81 276 VAL A O 1
ATOM 2230 N N . CYS A 1 277 ? 2.859 3.746 -1.153 1.00 93.69 277 CYS A N 1
ATOM 2231 C CA . CYS A 1 277 ? 4.185 4.225 -0.781 1.00 93.69 277 CYS A CA 1
ATOM 2232 C C . CYS A 1 277 ? 4.162 5.635 -0.188 1.00 93.69 277 CYS A C 1
ATOM 2234 O O . CYS A 1 277 ? 4.763 5.889 0.860 1.00 93.69 277 CYS A O 1
ATOM 2236 N N . ARG A 1 278 ? 3.405 6.548 -0.794 1.00 91.44 278 ARG A N 1
ATOM 2237 C CA . ARG A 1 278 ? 3.239 7.917 -0.290 1.00 91.44 278 ARG A CA 1
ATOM 2238 C C . ARG A 1 278 ? 2.446 7.990 1.005 1.00 91.44 278 ARG A C 1
ATOM 2240 O O . ARG A 1 278 ? 2.782 8.811 1.854 1.00 91.44 278 ARG A O 1
ATOM 2247 N N . GLN A 1 279 ? 1.453 7.124 1.202 1.00 91.44 279 GLN A N 1
ATOM 2248 C CA . GLN A 1 279 ? 0.757 7.026 2.487 1.00 91.44 279 GLN A CA 1
ATOM 2249 C C . GLN A 1 279 ? 1.699 6.559 3.612 1.00 91.44 279 GLN A C 1
ATOM 2251 O O . GLN A 1 279 ? 1.578 7.029 4.740 1.00 91.44 279 GLN A O 1
ATOM 2256 N N . VAL A 1 280 ? 2.663 5.677 3.323 1.00 91.62 280 VAL A N 1
ATOM 2257 C CA . VAL A 1 280 ? 3.577 5.110 4.336 1.00 91.62 280 VAL A CA 1
ATOM 2258 C C . VAL A 1 280 ? 4.804 5.999 4.602 1.00 91.62 280 VAL A C 1
ATOM 2260 O O . VAL A 1 280 ? 5.186 6.234 5.758 1.00 91.62 280 VAL A O 1
ATOM 2263 N N . TYR A 1 281 ? 5.453 6.496 3.548 1.00 91.38 281 TYR A N 1
ATOM 2264 C CA . TYR A 1 281 ? 6.729 7.221 3.641 1.00 91.38 281 TYR A CA 1
ATOM 2265 C C . TYR A 1 281 ? 6.609 8.732 3.428 1.00 91.38 281 TYR A C 1
ATOM 2267 O O . TYR A 1 281 ? 7.527 9.472 3.798 1.00 91.38 281 TYR A O 1
ATOM 2275 N N . GLY A 1 282 ? 5.454 9.198 2.957 1.00 90.19 282 GLY A N 1
ATOM 2276 C CA . GLY A 1 282 ? 5.130 10.605 2.766 1.00 90.19 282 GLY A CA 1
ATOM 2277 C C . GLY A 1 282 ? 5.265 11.081 1.315 1.00 90.19 282 GLY A C 1
ATOM 2278 O O . GLY A 1 282 ? 5.561 10.296 0.408 1.00 90.19 282 GLY A O 1
ATOM 2279 N N . PRO A 1 283 ? 5.055 12.389 1.083 1.00 88.25 283 PRO A N 1
ATOM 2280 C CA . PRO A 1 283 ? 5.139 12.986 -0.245 1.00 88.25 283 PRO A CA 1
ATOM 2281 C C . PRO A 1 283 ? 6.500 12.731 -0.908 1.00 88.25 283 PRO A C 1
ATOM 2283 O O . PRO A 1 283 ? 7.540 12.838 -0.259 1.00 88.25 283 PRO A O 1
ATOM 2286 N N . GLY A 1 284 ? 6.491 12.402 -2.201 1.00 88.00 284 GLY A N 1
ATOM 2287 C CA . GLY A 1 284 ? 7.698 12.090 -2.979 1.00 88.00 284 GLY A CA 1
ATOM 2288 C C . GLY A 1 284 ? 8.179 10.637 -2.882 1.00 88.00 284 GLY A C 1
ATOM 2289 O O . GLY A 1 284 ? 9.126 10.271 -3.570 1.00 88.00 284 GLY A O 1
ATOM 2290 N N . SER A 1 285 ? 7.536 9.801 -2.062 1.00 92.25 285 SER A N 1
ATOM 2291 C CA . SER A 1 285 ? 7.689 8.348 -2.170 1.00 92.25 285 SER A CA 1
ATOM 2292 C C . SER A 1 285 ? 6.976 7.818 -3.421 1.00 92.25 285 SER A C 1
ATOM 2294 O O . SER A 1 285 ? 6.051 8.452 -3.921 1.00 92.25 285 SER A O 1
ATOM 2296 N N . PHE A 1 286 ? 7.411 6.673 -3.934 1.00 91.81 286 PHE A N 1
ATOM 2297 C CA . PHE A 1 286 ? 6.799 5.954 -5.055 1.00 91.81 286 PHE A CA 1
ATOM 2298 C C . PHE A 1 286 ? 7.247 4.489 -5.008 1.00 91.81 286 PHE A C 1
ATOM 2300 O O . PHE A 1 286 ? 8.195 4.154 -4.290 1.00 91.81 286 PHE A O 1
ATOM 2307 N N . ALA A 1 287 ? 6.579 3.611 -5.744 1.00 91.88 287 ALA A N 1
ATOM 2308 C CA . ALA A 1 287 ? 6.880 2.194 -5.791 1.00 91.88 287 ALA A CA 1
ATOM 2309 C C . ALA A 1 287 ? 8.229 1.935 -6.470 1.00 91.88 287 ALA A C 1
ATOM 2311 O O . ALA A 1 287 ? 8.508 2.339 -7.602 1.00 91.88 287 ALA A O 1
ATOM 2312 N N . CYS A 1 288 ? 9.095 1.222 -5.764 1.00 89.19 288 CYS A N 1
ATOM 2313 C CA . CYS A 1 288 ? 10.323 0.681 -6.302 1.00 89.19 288 CYS A CA 1
ATOM 2314 C C . CYS A 1 288 ? 10.019 -0.591 -7.087 1.00 89.19 288 CYS A C 1
ATOM 2316 O O . CYS A 1 288 ? 9.691 -1.629 -6.513 1.00 89.19 288 CYS A O 1
ATOM 2318 N N . ASN A 1 289 ? 10.228 -0.540 -8.395 1.00 86.00 289 ASN A N 1
ATOM 2319 C CA . ASN A 1 289 ? 10.310 -1.745 -9.190 1.00 86.00 289 ASN A CA 1
ATOM 2320 C C . ASN A 1 289 ? 11.704 -2.344 -8.959 1.00 86.00 289 ASN A C 1
ATOM 2322 O O . ASN A 1 289 ? 12.711 -1.714 -9.277 1.00 86.00 289 ASN A O 1
ATOM 2326 N N . ILE A 1 290 ? 11.773 -3.496 -8.292 1.00 80.12 290 ILE A N 1
ATOM 2327 C CA . ILE A 1 290 ? 13.024 -4.189 -7.958 1.00 80.12 290 ILE A CA 1
ATOM 2328 C C . ILE A 1 290 ? 13.042 -5.513 -8.734 1.00 80.12 290 ILE A C 1
ATOM 2330 O O . ILE A 1 290 ? 12.019 -6.205 -8.725 1.00 80.12 290 ILE A O 1
ATOM 2334 N N . PRO A 1 291 ? 14.165 -5.890 -9.383 1.00 72.69 291 PRO A N 1
ATOM 2335 C CA . PRO A 1 291 ? 14.289 -7.170 -10.076 1.00 72.69 291 PRO A CA 1
ATOM 2336 C C . PRO A 1 291 ? 13.821 -8.355 -9.226 1.00 72.69 291 PRO A C 1
ATOM 2338 O O . PRO A 1 291 ? 14.177 -8.448 -8.050 1.00 72.69 291 PRO A O 1
ATOM 2341 N N . LYS A 1 292 ? 13.087 -9.295 -9.840 1.00 69.06 292 LYS A N 1
ATOM 2342 C CA . LYS A 1 292 ? 12.606 -10.523 -9.176 1.00 69.06 292 LYS A CA 1
ATOM 2343 C C . LYS A 1 292 ? 13.730 -11.319 -8.507 1.00 69.06 292 LYS A C 1
ATOM 2345 O O . LYS A 1 292 ? 13.549 -11.802 -7.401 1.00 69.06 292 LYS A O 1
ATOM 2350 N N . THR A 1 293 ? 14.927 -11.318 -9.094 1.00 64.88 293 THR A N 1
ATOM 2351 C CA . THR A 1 293 ? 16.111 -12.003 -8.546 1.00 64.88 293 THR A CA 1
ATOM 2352 C C . THR A 1 293 ? 16.533 -11.520 -7.154 1.00 64.88 293 THR A C 1
ATOM 2354 O O . THR A 1 293 ? 17.230 -12.239 -6.447 1.00 64.88 293 THR A O 1
ATOM 2357 N N . ILE A 1 294 ? 16.132 -10.311 -6.743 1.00 64.38 294 ILE A N 1
ATOM 2358 C CA . ILE A 1 294 ? 16.362 -9.798 -5.382 1.00 64.38 294 ILE A CA 1
ATOM 2359 C C . ILE A 1 294 ? 15.251 -10.268 -4.424 1.00 64.38 294 ILE A C 1
ATOM 2361 O O . ILE A 1 294 ? 15.486 -10.380 -3.222 1.00 64.38 294 ILE A O 1
ATOM 2365 N N . LYS A 1 295 ? 14.059 -10.579 -4.947 1.00 63.44 295 LYS A N 1
ATOM 2366 C CA . LYS A 1 295 ? 12.891 -11.048 -4.186 1.00 63.44 295 LYS A CA 1
ATOM 2367 C C . LYS A 1 295 ? 12.947 -12.550 -3.857 1.00 63.44 295 LYS A C 1
ATOM 2369 O O . LYS A 1 295 ? 12.380 -12.951 -2.847 1.00 63.44 295 LYS A O 1
ATOM 2374 N N . ASP A 1 296 ? 13.683 -13.345 -4.636 1.00 59.47 296 ASP A N 1
ATOM 2375 C CA . ASP A 1 296 ? 13.722 -14.823 -4.573 1.00 59.47 296 ASP A CA 1
ATOM 2376 C C . ASP A 1 296 ? 14.438 -15.439 -3.344 1.00 59.47 296 ASP A C 1
ATOM 2378 O O . ASP A 1 296 ? 14.637 -16.648 -3.280 1.00 59.47 296 ASP A O 1
ATOM 2382 N N . TYR A 1 297 ? 14.820 -14.654 -2.331 1.00 56.56 297 TYR A N 1
ATOM 2383 C CA . TYR A 1 297 ? 15.431 -15.188 -1.098 1.00 56.56 297 TYR A CA 1
ATOM 2384 C C . TYR A 1 297 ? 14.419 -15.761 -0.086 1.00 56.56 297 TYR A C 1
ATOM 2386 O O . TYR A 1 297 ? 14.795 -16.068 1.047 1.00 56.56 297 TYR A O 1
ATOM 2394 N N . ARG A 1 298 ? 13.140 -15.880 -0.454 1.00 61.75 298 ARG A N 1
ATOM 2395 C CA . ARG A 1 298 ? 12.051 -16.264 0.458 1.00 61.75 298 ARG A CA 1
ATOM 2396 C C . ARG A 1 298 ? 11.438 -17.616 0.102 1.00 61.75 298 ARG A C 1
ATOM 2398 O O . ARG A 1 298 ? 11.710 -18.170 -0.959 1.00 61.75 298 ARG A O 1
ATOM 2405 N N . SER A 1 299 ? 10.681 -18.166 1.053 1.00 58.03 299 SER A N 1
ATOM 2406 C CA . SER A 1 299 ? 10.053 -19.486 0.961 1.00 58.03 299 SER A CA 1
ATOM 2407 C C . SER A 1 299 ? 9.286 -19.648 -0.363 1.00 58.03 299 SER A C 1
ATOM 2409 O O . SER A 1 299 ? 8.561 -18.729 -0.737 1.00 58.03 299 SER A O 1
ATOM 2411 N N . PRO A 1 300 ? 9.397 -20.791 -1.068 1.00 61.41 300 PRO A N 1
ATOM 2412 C CA . PRO A 1 300 ? 8.725 -21.018 -2.353 1.00 61.41 300 PRO A CA 1
ATOM 2413 C C . PRO A 1 300 ? 7.187 -20.986 -2.286 1.00 61.41 300 PRO A C 1
ATOM 2415 O O . PRO A 1 300 ? 6.547 -20.911 -3.331 1.00 61.41 300 PRO A O 1
ATOM 2418 N N . ASP A 1 301 ? 6.602 -21.037 -1.086 1.00 64.50 301 ASP A N 1
ATOM 2419 C CA . ASP A 1 301 ? 5.149 -20.988 -0.868 1.00 64.50 301 ASP A CA 1
ATOM 2420 C C . ASP A 1 301 ? 4.596 -19.561 -0.673 1.00 64.50 301 ASP A C 1
ATOM 2422 O O . ASP A 1 301 ? 3.383 -19.381 -0.515 1.00 64.50 301 ASP A O 1
ATOM 2426 N N . GLU A 1 302 ? 5.466 -18.548 -0.652 1.00 67.38 302 GLU A N 1
ATOM 2427 C CA . GLU A 1 302 ? 5.109 -17.144 -0.452 1.00 67.38 302 GLU A CA 1
ATOM 2428 C C . GLU A 1 302 ? 5.243 -16.357 -1.756 1.00 67.38 302 GLU A C 1
ATOM 2430 O O . GLU A 1 302 ? 6.296 -16.365 -2.389 1.00 67.38 302 GLU A O 1
ATOM 2435 N N . ASP A 1 303 ? 4.196 -15.611 -2.122 1.00 82.94 303 ASP A N 1
ATOM 2436 C CA . ASP A 1 303 ? 4.282 -14.619 -3.192 1.00 82.94 303 ASP A CA 1
ATOM 2437 C C . ASP A 1 303 ? 4.776 -13.296 -2.584 1.00 82.94 303 ASP A C 1
ATOM 2439 O O . ASP A 1 303 ? 3.987 -12.581 -1.953 1.00 82.94 303 ASP A O 1
ATOM 2443 N N . PRO A 1 304 ? 6.063 -12.925 -2.743 1.00 82.56 304 PRO A N 1
ATOM 2444 C CA . PRO A 1 304 ? 6.640 -11.771 -2.050 1.00 82.56 304 PRO A CA 1
ATOM 2445 C C . PRO A 1 304 ? 5.907 -10.465 -2.378 1.00 82.56 304 PRO A C 1
ATOM 2447 O O . PRO A 1 304 ? 5.767 -9.609 -1.507 1.00 82.56 304 PRO A O 1
ATOM 2450 N N . ASP A 1 305 ? 5.365 -10.354 -3.594 1.00 87.56 305 ASP A N 1
ATOM 2451 C CA . ASP A 1 305 ? 4.582 -9.203 -4.054 1.00 87.56 305 ASP A CA 1
ATOM 2452 C C . ASP A 1 305 ? 3.297 -8.990 -3.235 1.00 87.56 305 ASP A C 1
ATOM 2454 O O . ASP A 1 305 ? 2.856 -7.856 -3.053 1.00 87.56 305 ASP A O 1
ATOM 2458 N N . CYS A 1 306 ? 2.734 -10.059 -2.663 1.00 91.00 306 CYS A N 1
ATOM 2459 C CA . CYS A 1 306 ? 1.554 -10.003 -1.799 1.00 91.00 306 CYS A CA 1
ATOM 2460 C C . CYS A 1 306 ? 1.868 -9.862 -0.311 1.00 91.00 306 CYS A C 1
ATOM 2462 O O . CYS A 1 306 ? 0.976 -9.599 0.504 1.00 91.00 306 CYS A O 1
ATOM 2464 N N . LEU A 1 307 ? 3.138 -9.978 0.064 1.00 89.00 307 LEU A N 1
ATOM 2465 C CA . LEU A 1 307 ? 3.578 -9.714 1.424 1.00 89.00 307 LEU A CA 1
ATOM 2466 C C . LEU A 1 307 ? 3.953 -8.248 1.613 1.00 89.00 307 LEU A C 1
ATOM 2468 O O . LEU A 1 307 ? 3.535 -7.649 2.614 1.00 89.00 307 LEU A O 1
ATOM 2472 N N . PHE A 1 308 ? 4.706 -7.694 0.664 1.00 89.62 308 PHE A N 1
ATOM 2473 C CA . PHE A 1 308 ? 5.184 -6.319 0.675 1.00 89.62 308 PHE A CA 1
ATOM 2474 C C . PHE A 1 308 ? 5.414 -5.791 -0.745 1.00 89.62 308 PHE A C 1
ATOM 2476 O O . PHE A 1 308 ? 5.834 -6.500 -1.656 1.00 89.62 308 PHE A O 1
ATOM 2483 N N . ILE A 1 309 ? 5.235 -4.485 -0.888 1.00 91.38 309 ILE A N 1
ATOM 2484 C CA . ILE A 1 309 ? 5.793 -3.706 -1.985 1.00 91.38 309 ILE A CA 1
ATOM 2485 C C . ILE A 1 309 ? 7.019 -2.956 -1.474 1.00 91.38 309 ILE A C 1
ATOM 2487 O O . ILE A 1 309 ? 7.177 -2.716 -0.276 1.00 91.38 309 ILE A O 1
ATOM 2491 N N . TYR A 1 310 ? 7.895 -2.553 -2.383 1.00 91.62 310 TYR A N 1
ATOM 2492 C CA . TYR A 1 310 ? 9.017 -1.697 -2.033 1.00 91.62 310 TYR A CA 1
ATOM 2493 C C . TYR A 1 310 ? 8.720 -0.265 -2.433 1.00 91.62 310 TYR A C 1
ATOM 2495 O O . TYR A 1 310 ? 8.183 -0.017 -3.504 1.00 91.62 310 TYR A O 1
ATOM 2503 N N . CYS A 1 311 ? 9.121 0.677 -1.596 1.00 93.06 311 CYS A N 1
ATOM 2504 C CA . CYS A 1 311 ? 8.829 2.088 -1.743 1.00 93.06 311 CYS A CA 1
ATOM 2505 C C . CYS A 1 311 ? 10.090 2.916 -1.575 1.00 93.06 311 CYS A C 1
ATOM 2507 O O . CYS A 1 311 ? 10.841 2.735 -0.617 1.00 93.06 311 CYS A O 1
ATOM 2509 N N . GLN A 1 312 ? 10.293 3.871 -2.471 1.00 92.00 312 GLN A N 1
ATOM 2510 C CA . GLN A 1 312 ? 11.342 4.866 -2.361 1.00 92.00 312 GLN A CA 1
ATOM 2511 C C . GLN A 1 312 ? 11.095 5.721 -1.118 1.00 92.00 312 GLN A C 1
ATOM 2513 O O . GLN A 1 312 ? 10.101 6.438 -1.050 1.00 92.00 312 GLN A O 1
ATOM 2518 N N . ASP A 1 313 ? 11.998 5.705 -0.146 1.00 91.81 313 ASP A N 1
ATOM 2519 C CA . ASP A 1 313 ? 11.921 6.615 0.987 1.00 91.81 313 ASP A CA 1
ATOM 2520 C C . ASP A 1 313 ? 12.733 7.889 0.699 1.00 91.81 313 ASP A C 1
ATOM 2522 O O . ASP A 1 313 ? 13.968 7.837 0.688 1.00 91.81 313 ASP A O 1
ATOM 2526 N N . PRO A 1 314 ? 12.082 9.055 0.519 1.00 87.56 314 PRO A N 1
ATOM 2527 C CA . PRO A 1 314 ? 12.774 10.299 0.181 1.00 87.56 314 PRO A CA 1
ATOM 2528 C C . PRO A 1 314 ? 13.712 10.795 1.294 1.00 87.56 314 PRO A C 1
ATOM 2530 O O . PRO A 1 314 ? 14.557 11.660 1.061 1.00 87.56 314 PRO A O 1
ATOM 2533 N N . LYS A 1 315 ? 13.593 10.262 2.516 1.00 88.06 315 LYS A N 1
ATOM 2534 C CA . LYS A 1 315 ? 14.457 10.603 3.654 1.00 88.06 315 LYS A CA 1
ATOM 2535 C C . LYS A 1 315 ? 15.762 9.806 3.649 1.00 88.06 315 LYS A C 1
ATOM 2537 O O . LYS A 1 315 ? 16.697 10.185 4.356 1.00 88.06 315 LYS A O 1
ATOM 2542 N N . VAL A 1 316 ? 15.847 8.719 2.880 1.00 85.75 316 VAL A N 1
ATOM 2543 C CA . VAL A 1 316 ? 17.056 7.896 2.750 1.00 85.75 316 VAL A CA 1
ATOM 2544 C C . VAL A 1 316 ? 17.799 8.309 1.482 1.00 85.75 316 VAL A C 1
ATOM 2546 O O . VAL A 1 316 ? 17.317 8.120 0.371 1.00 85.75 316 VAL A O 1
ATOM 2549 N N . LYS A 1 317 ? 18.995 8.886 1.636 1.00 77.38 317 LYS A N 1
ATOM 2550 C CA . LYS A 1 317 ? 19.852 9.252 0.497 1.00 77.38 317 LYS A CA 1
ATOM 2551 C C . LYS A 1 317 ? 20.583 8.018 -0.048 1.00 77.38 317 LYS A C 1
ATOM 2553 O O . LYS A 1 317 ? 21.148 7.259 0.734 1.00 77.38 317 LYS A O 1
ATOM 2558 N N . GLY A 1 318 ? 20.662 7.884 -1.374 1.00 67.69 318 GLY A N 1
ATOM 2559 C CA . GLY A 1 318 ? 21.456 6.857 -2.068 1.00 67.69 318 GLY A CA 1
ATOM 2560 C C . GLY A 1 318 ? 20.617 5.892 -2.912 1.00 67.69 318 GLY A C 1
ATOM 2561 O O . GLY A 1 318 ? 19.402 6.009 -2.962 1.00 67.69 318 GLY A O 1
ATOM 2562 N N . SER A 1 319 ? 21.271 4.937 -3.583 1.00 54.12 319 SER A N 1
ATOM 2563 C CA . SER A 1 319 ? 20.627 3.919 -4.436 1.00 54.12 319 SER A CA 1
ATOM 2564 C C . SER A 1 319 ? 19.929 2.783 -3.664 1.00 54.12 319 SER A C 1
ATOM 2566 O O . SER A 1 319 ? 19.266 1.957 -4.281 1.00 54.12 319 SER A O 1
ATOM 2568 N N . LEU A 1 320 ? 20.071 2.738 -2.331 1.00 61.88 320 LEU A N 1
ATOM 2569 C CA . LEU A 1 320 ? 19.463 1.768 -1.398 1.00 61.88 320 LEU A CA 1
ATOM 2570 C C . LEU A 1 320 ? 18.274 2.377 -0.628 1.00 61.88 320 LEU A C 1
ATOM 2572 O O . LEU A 1 320 ? 18.074 2.134 0.558 1.00 61.88 320 LEU A O 1
ATOM 2576 N N . SER A 1 321 ? 17.506 3.233 -1.288 1.00 84.06 321 SER A N 1
ATOM 2577 C CA . SER A 1 321 ? 16.419 4.010 -0.687 1.00 84.06 321 SER A CA 1
ATOM 2578 C C . SER A 1 321 ? 15.070 3.289 -0.645 1.00 84.06 321 SER A C 1
ATOM 2580 O O . SER A 1 321 ? 14.108 3.848 -0.128 1.00 84.06 321 SER A O 1
ATOM 2582 N N . CYS A 1 322 ? 14.977 2.063 -1.161 1.00 89.25 322 CYS A N 1
ATOM 2583 C CA . CYS A 1 322 ? 13.733 1.300 -1.173 1.00 89.25 322 CYS A CA 1
ATOM 2584 C C . CYS A 1 322 ? 13.499 0.588 0.168 1.00 89.25 322 CYS A C 1
ATOM 2586 O O . CYS A 1 322 ? 14.335 -0.201 0.609 1.00 89.25 322 CYS A O 1
ATOM 2588 N N . ARG A 1 323 ? 12.356 0.852 0.802 1.00 90.88 323 ARG A N 1
ATOM 2589 C CA . ARG A 1 323 ? 11.897 0.225 2.049 1.00 90.88 323 ARG A CA 1
ATOM 2590 C C . ARG A 1 323 ? 10.567 -0.501 1.840 1.00 90.88 323 ARG A C 1
ATOM 2592 O O . ARG A 1 323 ? 9.831 -0.174 0.919 1.00 90.88 323 ARG A O 1
ATOM 2599 N N . ASP A 1 324 ? 10.281 -1.495 2.662 1.00 90.75 324 ASP A N 1
ATOM 2600 C CA . ASP A 1 324 ? 9.104 -2.357 2.566 1.00 90.75 324 ASP A CA 1
ATOM 2601 C C . ASP A 1 324 ? 7.827 -1.705 3.128 1.00 90.75 324 ASP A C 1
ATOM 2603 O O . ASP A 1 324 ? 7.767 -1.274 4.281 1.00 90.75 324 ASP A O 1
ATOM 2607 N N . ALA A 1 325 ? 6.765 -1.693 2.328 1.00 91.81 325 ALA A N 1
ATOM 2608 C CA . ALA A 1 325 ? 5.411 -1.361 2.754 1.00 91.81 325 ALA A CA 1
ATOM 2609 C C . ALA A 1 325 ? 4.500 -2.579 2.586 1.00 91.81 325 ALA A C 1
ATOM 2611 O O . ALA A 1 325 ? 4.650 -3.353 1.647 1.00 91.81 325 ALA A O 1
ATOM 2612 N N . GLN A 1 326 ? 3.532 -2.745 3.486 1.00 91.75 326 GLN A N 1
ATOM 2613 C CA . GLN A 1 326 ? 2.598 -3.863 3.411 1.00 91.75 326 GLN A CA 1
ATOM 2614 C C . GLN A 1 326 ? 1.693 -3.742 2.180 1.00 91.75 326 GLN A C 1
ATOM 2616 O O . GLN A 1 326 ? 1.022 -2.722 2.001 1.00 91.75 326 GLN A O 1
ATOM 2621 N N . THR A 1 327 ? 1.632 -4.812 1.389 1.00 92.94 327 THR A N 1
ATOM 2622 C CA . THR A 1 327 ? 0.727 -4.925 0.244 1.00 92.94 327 THR A CA 1
ATOM 2623 C C . THR A 1 327 ? -0.732 -4.989 0.713 1.00 92.94 327 THR A C 1
ATOM 2625 O O . THR A 1 327 ? -1.052 -5.804 1.585 1.00 92.94 327 THR A O 1
ATOM 2628 N N . PRO A 1 328 ? -1.632 -4.150 0.170 1.00 93.56 328 PRO A N 1
ATOM 2629 C CA . PRO A 1 328 ? -3.066 -4.275 0.387 1.00 93.56 328 PRO A CA 1
ATOM 2630 C C . PRO A 1 328 ? -3.673 -5.567 -0.147 1.00 93.56 328 PRO A C 1
ATOM 2632 O O . PRO A 1 328 ? -3.308 -6.063 -1.209 1.00 93.56 328 PRO A O 1
ATOM 2635 N N . GLU A 1 329 ? -4.659 -6.080 0.578 1.00 92.44 329 GLU A N 1
ATOM 2636 C CA . GLU A 1 329 ? -5.494 -7.179 0.099 1.00 92.44 329 GLU A CA 1
ATOM 2637 C C . GLU A 1 329 ? -6.285 -6.722 -1.127 1.00 92.44 329 GLU A C 1
ATOM 2639 O O . GLU A 1 329 ? -6.809 -5.616 -1.178 1.00 92.44 329 GLU A O 1
ATOM 2644 N N . GLY A 1 330 ? -6.333 -7.546 -2.162 1.00 93.00 330 GLY A N 1
ATOM 2645 C CA . GLY A 1 330 ? -6.894 -7.164 -3.450 1.00 93.00 330 GLY A CA 1
ATOM 2646 C C . GLY A 1 330 ? -5.972 -6.390 -4.375 1.00 93.00 330 GLY A C 1
ATOM 2647 O O . GLY A 1 330 ? -6.334 -6.215 -5.542 1.00 93.00 330 GLY A O 1
ATOM 2648 N N . MET A 1 331 ? -4.790 -5.970 -3.906 1.00 94.00 331 MET A N 1
ATOM 2649 C CA . MET A 1 331 ? -3.798 -5.364 -4.786 1.00 94.00 331 MET A CA 1
ATOM 2650 C C . MET A 1 331 ? -3.462 -6.354 -5.909 1.00 94.00 331 MET A C 1
ATOM 2652 O O . MET A 1 331 ? -3.200 -7.526 -5.634 1.00 94.00 331 MET A O 1
ATOM 2656 N N . PRO A 1 332 ? -3.510 -5.927 -7.174 1.00 92.69 332 PRO A N 1
ATOM 2657 C CA . PRO A 1 332 ? -3.108 -6.772 -8.283 1.00 92.69 332 PRO A CA 1
ATOM 2658 C C . PRO A 1 332 ? -1.663 -7.268 -8.144 1.00 92.69 332 PRO A C 1
ATOM 2660 O O . PRO A 1 332 ? -0.769 -6.497 -7.814 1.00 92.69 332 PRO A O 1
ATOM 2663 N N . CYS A 1 333 ? -1.439 -8.550 -8.417 1.00 92.25 333 CYS A N 1
ATOM 2664 C CA . CYS A 1 333 ? -0.112 -9.181 -8.338 1.00 92.25 333 CYS A CA 1
ATOM 2665 C C . CYS A 1 333 ? 0.306 -9.878 -9.641 1.00 92.25 333 CYS A C 1
ATOM 2667 O O . CYS A 1 333 ? 1.443 -10.310 -9.800 1.00 92.25 333 CYS A O 1
ATOM 2669 N N . ASP A 1 334 ? -0.619 -10.012 -10.586 1.00 91.38 334 ASP A N 1
ATOM 2670 C CA . ASP A 1 334 ? -0.374 -10.503 -11.938 1.00 91.38 334 ASP A CA 1
ATOM 2671 C C . ASP A 1 334 ? -1.595 -10.159 -12.802 1.00 91.38 334 ASP A C 1
ATOM 2673 O O . ASP A 1 334 ? -2.624 -9.689 -12.300 1.00 91.38 334 ASP A O 1
ATOM 2677 N N . HIS A 1 335 ? -1.514 -10.454 -14.096 1.00 90.50 335 HIS A N 1
ATOM 2678 C CA . HIS A 1 335 ? -2.685 -10.433 -14.963 1.00 90.50 335 HIS A CA 1
ATOM 2679 C C . HIS A 1 335 ? -3.755 -11.402 -14.433 1.00 90.50 335 HIS A C 1
ATOM 2681 O O . HIS A 1 335 ? -3.477 -12.583 -14.216 1.00 90.50 335 HIS A O 1
ATOM 2687 N N . ASP A 1 336 ? -4.974 -10.897 -14.210 1.00 92.12 336 ASP A N 1
ATOM 2688 C CA . ASP A 1 336 ? -6.098 -11.649 -13.625 1.00 92.12 336 ASP A CA 1
ATOM 2689 C C . ASP A 1 336 ? -5.830 -12.253 -12.232 1.00 92.12 336 ASP A C 1
ATOM 2691 O O . ASP A 1 336 ? -6.533 -13.179 -11.818 1.00 92.12 336 ASP A O 1
ATOM 2695 N N . LYS A 1 337 ? -4.852 -11.741 -11.474 1.00 93.81 337 LYS A N 1
ATOM 2696 C CA . LYS A 1 337 ? -4.594 -12.167 -10.091 1.00 93.81 337 LYS A CA 1
ATOM 2697 C C . LYS A 1 337 ? -4.510 -10.990 -9.130 1.00 93.81 337 LYS A C 1
ATOM 2699 O O . LYS A 1 337 ? -4.071 -9.897 -9.486 1.00 93.81 337 LYS A O 1
ATOM 2704 N N . VAL A 1 338 ? -4.913 -11.231 -7.890 1.00 94.44 338 VAL A N 1
ATOM 2705 C CA . VAL A 1 338 ? -4.827 -10.261 -6.794 1.00 94.44 338 VAL A CA 1
ATOM 2706 C C . VAL A 1 338 ? -4.245 -10.911 -5.551 1.00 94.44 338 VAL A C 1
ATOM 2708 O O . VAL A 1 338 ? -4.311 -12.127 -5.378 1.00 94.44 338 VAL A O 1
ATOM 2711 N N . CYS A 1 339 ? -3.717 -10.087 -4.662 1.00 93.81 339 CYS A N 1
ATOM 2712 C CA . CYS A 1 339 ? -3.264 -10.525 -3.363 1.00 93.81 339 CYS A CA 1
ATOM 2713 C C . CYS A 1 339 ? -4.444 -10.897 -2.473 1.00 93.81 339 CYS A C 1
ATOM 2715 O O . CYS A 1 339 ? -5.358 -10.103 -2.274 1.00 93.81 339 CY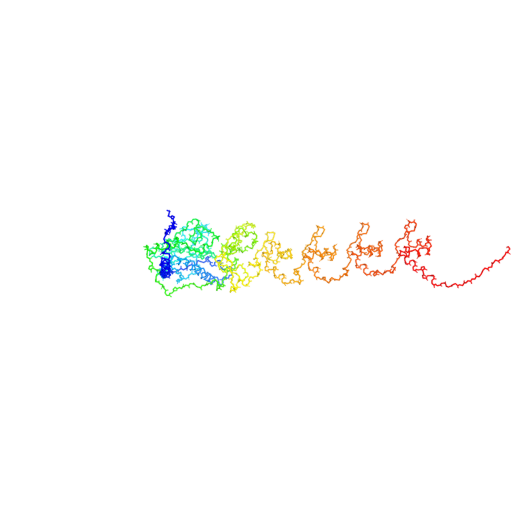S A O 1
ATOM 2717 N N . SER A 1 340 ? -4.418 -12.109 -1.938 1.00 93.12 340 SER A N 1
ATOM 2718 C CA . SER A 1 340 ? -5.349 -12.584 -0.928 1.00 93.12 340 SER A CA 1
ATOM 2719 C C . SER A 1 340 ? -4.582 -13.345 0.138 1.00 93.12 340 SER A C 1
ATOM 2721 O O . SER A 1 340 ? -3.934 -14.356 -0.137 1.00 93.12 340 SER A O 1
ATOM 2723 N N . LEU A 1 341 ? -4.633 -12.824 1.356 1.00 91.00 341 LEU A N 1
ATOM 2724 C CA . LEU A 1 341 ? -3.980 -13.330 2.548 1.00 91.00 341 LEU A CA 1
ATOM 2725 C C . LEU A 1 341 ? -2.492 -13.571 2.319 1.00 91.00 341 LEU A C 1
ATOM 2727 O O . LEU A 1 341 ? -1.957 -14.556 2.792 1.00 91.00 341 LEU A O 1
ATOM 2731 N N . GLY A 1 342 ? -1.804 -12.686 1.595 1.00 89.81 342 GLY A N 1
ATOM 2732 C CA . GLY A 1 342 ? -0.375 -12.847 1.296 1.00 89.81 342 GLY A CA 1
ATOM 2733 C C . GLY A 1 342 ? -0.038 -13.792 0.136 1.00 89.81 342 GLY A C 1
ATOM 2734 O O . GLY A 1 342 ? 1.140 -14.019 -0.117 1.00 89.81 342 GLY A O 1
ATOM 2735 N N . LYS A 1 343 ? -1.036 -14.303 -0.596 1.00 92.06 343 LYS A N 1
ATOM 2736 C CA . LYS A 1 343 ? -0.849 -15.119 -1.809 1.00 92.06 343 LYS A CA 1
ATOM 2737 C C . LYS A 1 343 ? -1.401 -14.426 -3.045 1.00 92.06 343 LYS A C 1
ATOM 2739 O O . LYS A 1 343 ? -2.414 -13.738 -2.964 1.00 92.06 343 LYS A O 1
ATOM 2744 N N . CYS A 1 344 ? -0.785 -14.651 -4.196 1.00 92.88 344 CYS A N 1
ATOM 2745 C CA . CYS A 1 344 ? -1.251 -14.153 -5.480 1.00 92.88 344 CYS A CA 1
ATOM 2746 C C . CYS A 1 344 ? -2.265 -15.130 -6.088 1.00 92.88 344 CYS A C 1
ATOM 2748 O O . CYS A 1 344 ? -1.910 -16.129 -6.718 1.00 92.88 344 CYS A O 1
ATOM 2750 N N . VAL A 1 345 ? -3.555 -14.860 -5.885 1.00 93.81 345 VAL A N 1
ATOM 2751 C CA . VAL A 1 345 ? -4.640 -15.774 -6.269 1.00 93.81 345 VAL A CA 1
ATOM 2752 C C . VAL A 1 345 ? -5.385 -15.290 -7.517 1.00 93.81 345 VAL A C 1
ATOM 2754 O O . VAL A 1 345 ? -5.536 -14.081 -7.712 1.00 93.81 345 VAL A O 1
ATOM 2757 N N . PRO A 1 346 ? -5.896 -16.202 -8.367 1.00 94.88 346 PRO A N 1
ATOM 2758 C CA . PRO A 1 346 ? -6.735 -15.829 -9.501 1.00 94.88 346 PRO A CA 1
ATOM 2759 C C . PRO A 1 346 ? -7.971 -15.030 -9.078 1.00 94.88 346 PRO A C 1
ATOM 2761 O O . PRO A 1 346 ? -8.730 -15.445 -8.205 1.00 94.88 346 PRO A O 1
ATOM 2764 N N . ASN A 1 347 ? -8.202 -13.903 -9.743 1.00 92.19 347 ASN A N 1
ATOM 2765 C CA . ASN A 1 347 ? -9.393 -13.082 -9.598 1.00 92.19 347 ASN A CA 1
ATOM 2766 C C . ASN A 1 347 ? -9.698 -12.348 -10.909 1.00 92.19 347 ASN A C 1
ATOM 2768 O O . ASN A 1 347 ? -9.428 -11.156 -11.077 1.00 92.19 347 ASN A O 1
ATOM 2772 N N . SER A 1 348 ? -10.350 -13.064 -11.821 1.00 86.94 348 SER A N 1
ATOM 2773 C CA . SER A 1 348 ? -10.779 -12.527 -13.113 1.00 86.94 348 SER A CA 1
ATOM 2774 C C . SER A 1 348 ? -11.879 -11.469 -13.004 1.00 86.94 348 SER A C 1
ATOM 2776 O O . SER A 1 348 ? -12.219 -10.848 -14.008 1.00 86.94 348 SER A O 1
ATOM 2778 N N . SER A 1 349 ? -12.451 -11.232 -11.815 1.00 87.56 349 SER A N 1
ATOM 2779 C CA . SER A 1 349 ? -13.462 -10.191 -11.590 1.00 87.56 349 SER A CA 1
ATOM 2780 C C . SER A 1 349 ? -12.842 -8.812 -11.331 1.00 87.56 349 SER A C 1
ATOM 2782 O O . SER A 1 349 ? -13.445 -7.794 -11.699 1.00 87.56 349 SER A O 1
ATOM 2784 N N . SER A 1 350 ? -11.594 -8.761 -10.849 1.00 88.69 350 SER A N 1
ATOM 2785 C CA . SER A 1 350 ? -10.874 -7.516 -10.568 1.00 88.69 350 SER A CA 1
ATOM 2786 C C . SER A 1 350 ? -10.574 -6.724 -11.844 1.00 88.69 350 SER A C 1
ATOM 2788 O O . SER A 1 350 ? -9.835 -7.155 -12.729 1.00 88.69 350 SER A O 1
ATOM 2790 N N . LYS A 1 351 ? -11.143 -5.515 -11.939 1.00 89.81 351 LYS A N 1
ATOM 2791 C CA . LYS A 1 351 ? -10.859 -4.578 -13.042 1.00 89.81 351 LYS A CA 1
ATOM 2792 C C . LYS A 1 351 ? -9.395 -4.138 -13.059 1.00 89.81 351 LYS A C 1
ATOM 2794 O O . LYS A 1 351 ? -8.860 -3.915 -14.138 1.00 89.81 351 LYS A O 1
ATOM 2799 N N . PHE A 1 352 ? -8.778 -4.024 -11.885 1.00 88.19 352 PHE A N 1
ATOM 2800 C CA . PHE A 1 352 ? -7.387 -3.606 -11.748 1.00 88.19 352 PHE A CA 1
ATOM 2801 C C . PHE A 1 352 ? -6.430 -4.706 -12.213 1.00 88.19 352 PHE A C 1
ATOM 2803 O O . PHE A 1 352 ? -5.542 -4.427 -13.008 1.00 88.19 352 PHE A O 1
ATOM 2810 N N . ALA A 1 353 ? -6.677 -5.964 -11.830 1.00 90.00 353 ALA A N 1
ATOM 2811 C CA . ALA A 1 353 ? -5.856 -7.093 -12.275 1.00 90.00 353 ALA A CA 1
ATOM 2812 C C . ALA A 1 353 ? -5.921 -7.311 -13.795 1.00 90.00 353 ALA A C 1
ATOM 2814 O O . ALA A 1 353 ? -4.911 -7.609 -14.424 1.00 90.00 353 ALA A O 1
ATOM 2815 N N . ARG A 1 354 ? -7.088 -7.089 -14.419 1.00 89.75 354 ARG A N 1
ATOM 2816 C CA . ARG A 1 354 ? -7.230 -7.134 -15.888 1.00 89.75 354 ARG A CA 1
ATOM 2817 C C . ARG A 1 354 ? -6.499 -6.014 -16.619 1.00 89.75 354 ARG A C 1
ATOM 2819 O O . ARG A 1 354 ? -6.190 -6.162 -17.797 1.00 89.75 354 ARG A O 1
ATOM 2826 N N . ALA A 1 355 ? -6.283 -4.881 -15.953 1.00 87.69 355 ALA A N 1
ATOM 2827 C CA . ALA A 1 355 ? -5.575 -3.744 -16.528 1.00 87.69 355 ALA A CA 1
ATOM 2828 C C . ALA A 1 355 ? -4.048 -3.915 -16.479 1.00 87.69 355 ALA A C 1
ATOM 2830 O O . ALA A 1 355 ? -3.347 -3.164 -17.156 1.00 87.69 355 ALA A O 1
ATOM 2831 N N . ILE A 1 356 ? -3.539 -4.891 -15.715 1.00 86.94 356 ILE A N 1
ATOM 2832 C CA . ILE A 1 356 ? -2.114 -5.214 -15.685 1.00 86.94 356 ILE A CA 1
ATOM 2833 C C . ILE A 1 356 ? -1.695 -5.867 -16.996 1.00 86.94 356 ILE A C 1
ATOM 2835 O O . ILE A 1 356 ? -2.268 -6.866 -17.438 1.00 86.94 356 ILE A O 1
ATOM 2839 N N . GLU A 1 357 ? -0.637 -5.317 -17.581 1.00 85.69 357 GLU A N 1
ATOM 2840 C CA . GLU A 1 357 ? 0.053 -5.911 -18.713 1.00 85.69 357 GLU A CA 1
ATOM 2841 C C . GLU A 1 357 ? 0.909 -7.102 -18.232 1.00 85.69 357 GLU A C 1
ATOM 2843 O O . GLU A 1 357 ? 1.677 -6.953 -17.272 1.00 85.69 357 GLU A O 1
ATOM 2848 N N . PRO A 1 358 ? 0.828 -8.283 -18.877 1.00 82.88 358 PRO A N 1
ATOM 2849 C CA . PRO A 1 358 ? 1.642 -9.436 -18.502 1.00 82.88 358 PRO A CA 1
ATOM 2850 C C . PRO A 1 358 ? 3.138 -9.098 -18.451 1.00 82.88 358 PRO A C 1
ATOM 2852 O O . PRO A 1 358 ? 3.706 -8.572 -19.406 1.00 82.88 358 PRO A O 1
ATOM 2855 N N . GLY A 1 359 ? 3.787 -9.398 -17.323 1.00 79.81 359 GLY A N 1
ATOM 2856 C CA . GLY A 1 359 ? 5.205 -9.082 -17.105 1.00 79.81 359 GLY A CA 1
ATOM 2857 C C . GLY A 1 359 ? 5.499 -7.634 -16.688 1.00 79.81 359 GLY A C 1
ATOM 2858 O O . GLY A 1 359 ? 6.664 -7.304 -16.472 1.00 79.81 359 GLY A O 1
ATOM 2859 N N . CYS A 1 360 ? 4.477 -6.789 -16.518 1.00 85.81 360 CYS A N 1
ATOM 2860 C CA . CYS A 1 360 ? 4.606 -5.401 -16.076 1.00 85.81 360 CYS A CA 1
ATOM 2861 C C . CYS A 1 360 ? 3.623 -5.061 -14.944 1.00 85.81 360 CYS A C 1
ATOM 2863 O O . CYS A 1 360 ? 2.806 -4.149 -15.042 1.00 85.81 360 CYS A O 1
ATOM 2865 N N . MET A 1 361 ? 3.710 -5.824 -13.853 1.00 82.81 361 MET A N 1
ATOM 2866 C CA . MET A 1 361 ? 2.783 -5.738 -12.719 1.00 82.81 361 MET A CA 1
ATOM 2867 C C . MET A 1 361 ? 2.643 -4.315 -12.156 1.00 82.81 361 MET A C 1
ATOM 2869 O O . MET A 1 361 ? 1.534 -3.818 -12.028 1.00 82.81 361 MET A O 1
ATOM 2873 N N . LEU A 1 362 ? 3.773 -3.652 -11.895 1.00 82.69 362 LEU A N 1
ATOM 2874 C CA . LEU A 1 362 ? 3.829 -2.324 -11.266 1.00 82.69 362 LEU A CA 1
ATOM 2875 C C . LEU A 1 362 ? 3.687 -1.164 -12.265 1.00 82.69 362 LEU A C 1
ATOM 2877 O O . LEU A 1 362 ? 3.846 -0.003 -11.897 1.00 82.69 362 LEU A O 1
ATOM 2881 N N . GLY A 1 363 ? 3.478 -1.462 -13.549 1.00 87.94 363 GLY A N 1
ATOM 2882 C CA . GLY A 1 363 ? 3.552 -0.461 -14.603 1.00 87.94 363 GLY A CA 1
ATOM 2883 C C . GLY A 1 363 ? 4.932 0.199 -14.746 1.00 87.94 363 GLY A C 1
ATOM 2884 O O . GLY A 1 363 ? 5.965 -0.336 -14.334 1.00 87.94 363 GLY A O 1
ATOM 2885 N N . ASP A 1 364 ? 4.938 1.376 -15.375 1.00 90.50 364 ASP A N 1
ATOM 2886 C CA . ASP A 1 364 ? 6.129 2.222 -15.446 1.00 90.50 364 ASP A CA 1
ATOM 2887 C C . ASP A 1 364 ? 6.315 2.948 -14.114 1.00 90.50 364 ASP A C 1
ATOM 2889 O O . ASP A 1 364 ? 5.368 3.523 -13.580 1.00 90.50 364 ASP A O 1
ATOM 2893 N N . GLN A 1 365 ? 7.545 2.987 -13.609 1.00 89.19 365 GLN A N 1
ATOM 2894 C CA . GLN A 1 365 ? 7.863 3.818 -12.457 1.00 89.19 365 GLN A CA 1
ATOM 2895 C C . GLN A 1 365 ? 7.674 5.295 -12.802 1.00 89.19 365 GLN A C 1
ATOM 2897 O O . GLN A 1 365 ? 8.180 5.773 -13.821 1.00 89.19 365 GLN A O 1
ATOM 2902 N N . GLU A 1 366 ? 7.016 6.030 -11.903 1.00 86.88 366 GLU A N 1
ATOM 2903 C CA . GLU A 1 366 ? 6.789 7.472 -12.048 1.00 86.88 366 GLU A CA 1
ATOM 2904 C C . GLU A 1 366 ? 8.111 8.239 -12.228 1.00 86.88 366 GLU A C 1
ATOM 2906 O O . GLU A 1 366 ? 8.212 9.150 -13.054 1.00 86.88 366 GLU A O 1
ATOM 2911 N N . VAL A 1 367 ? 9.147 7.824 -11.491 1.00 87.56 367 VAL A N 1
ATOM 2912 C CA . VAL A 1 367 ? 10.486 8.414 -11.533 1.00 87.56 367 VAL A CA 1
ATOM 2913 C C . VAL A 1 367 ? 11.539 7.323 -11.673 1.00 87.56 367 VAL A C 1
ATOM 2915 O O . VAL A 1 367 ? 11.605 6.382 -10.880 1.00 87.56 367 VAL A O 1
ATOM 2918 N N . ILE A 1 368 ? 12.433 7.492 -12.647 1.00 89.25 368 ILE A N 1
ATOM 2919 C CA . ILE A 1 368 ? 13.622 6.656 -12.804 1.00 89.25 368 ILE A CA 1
ATOM 2920 C C . ILE A 1 368 ? 14.889 7.494 -12.663 1.00 89.25 368 ILE A C 1
ATOM 2922 O O . ILE A 1 368 ? 14.949 8.652 -13.068 1.00 89.25 368 ILE A O 1
ATOM 2926 N N . PHE A 1 369 ? 15.938 6.897 -12.102 1.00 86.81 369 PHE A N 1
ATOM 2927 C CA . PHE A 1 369 ? 17.230 7.563 -11.955 1.00 86.81 369 PHE A CA 1
ATOM 2928 C C . PHE A 1 369 ? 18.206 7.107 -13.040 1.00 86.81 369 PHE A C 1
ATOM 2930 O O . PHE A 1 369 ? 18.528 5.915 -13.132 1.00 86.81 369 PHE A O 1
ATOM 2937 N N . LEU A 1 370 ? 18.716 8.059 -13.825 1.00 88.69 370 LEU A N 1
ATOM 2938 C CA . LEU A 1 370 ? 19.749 7.843 -14.837 1.00 88.69 370 LEU A CA 1
ATOM 2939 C C . LEU A 1 370 ? 20.910 8.820 -14.611 1.00 88.69 370 LEU A C 1
ATOM 2941 O O . LEU A 1 370 ? 20.731 10.034 -14.632 1.00 88.69 370 LEU A O 1
ATOM 2945 N N . GLY A 1 371 ? 22.106 8.293 -14.326 1.00 87.19 371 GLY A N 1
ATOM 2946 C CA . GLY A 1 371 ? 23.274 9.126 -14.004 1.00 87.19 371 GLY A CA 1
ATOM 2947 C C . GLY A 1 371 ? 23.076 10.025 -12.772 1.00 87.19 371 GLY A C 1
ATOM 2948 O O . GLY A 1 371 ? 23.604 11.132 -12.732 1.00 87.19 371 GLY A O 1
ATOM 2949 N N . GLY A 1 372 ? 22.272 9.581 -11.797 1.00 85.88 372 GLY A N 1
ATOM 2950 C CA . GLY A 1 372 ? 21.949 10.348 -10.586 1.00 85.88 372 GLY A CA 1
ATOM 2951 C C . GLY A 1 372 ? 20.909 11.457 -10.778 1.00 85.88 372 GLY A C 1
ATOM 2952 O O . GLY A 1 372 ? 20.689 12.233 -9.854 1.00 85.88 372 GLY A O 1
ATOM 2953 N N . ARG A 1 373 ? 20.272 11.547 -11.952 1.00 88.75 373 ARG A N 1
ATOM 2954 C CA . ARG A 1 373 ? 19.188 12.497 -12.230 1.00 88.75 373 ARG A CA 1
ATOM 2955 C C . ARG A 1 373 ? 17.864 11.767 -12.389 1.00 88.75 373 ARG A C 1
ATOM 2957 O O . ARG A 1 373 ? 17.827 10.694 -12.989 1.00 88.75 373 ARG A O 1
ATOM 2964 N N . GLU A 1 374 ? 16.808 12.374 -11.868 1.00 89.88 374 GLU A N 1
ATOM 2965 C CA . GLU A 1 374 ? 15.430 11.953 -12.110 1.00 89.88 374 GLU A CA 1
ATOM 2966 C C . GLU A 1 374 ? 15.076 12.159 -13.584 1.00 89.88 374 GLU A C 1
ATOM 2968 O O . GLU A 1 374 ? 15.434 13.170 -14.194 1.00 89.88 374 GLU A O 1
ATOM 2973 N N . THR A 1 375 ? 14.409 11.178 -14.174 1.00 92.88 375 THR A N 1
ATOM 2974 C CA . THR A 1 375 ? 13.965 11.207 -15.563 1.00 92.88 375 THR A CA 1
ATOM 2975 C C . THR A 1 375 ? 12.714 10.339 -15.725 1.00 92.88 375 THR A C 1
ATOM 2977 O O . THR A 1 375 ? 12.370 9.570 -14.827 1.00 92.88 375 THR A O 1
ATOM 2980 N N . THR A 1 376 ? 12.009 10.478 -16.847 1.00 94.12 376 THR A N 1
ATOM 2981 C CA . THR A 1 376 ? 10.865 9.621 -17.206 1.00 94.12 376 THR A CA 1
ATOM 2982 C C . THR A 1 376 ? 11.314 8.465 -18.097 1.00 94.12 376 THR A C 1
ATOM 2984 O O . THR A 1 376 ? 12.366 8.543 -18.737 1.00 94.12 376 THR A O 1
ATOM 2987 N N . CYS A 1 377 ? 10.501 7.413 -18.217 1.00 94.19 377 CYS A N 1
ATOM 2988 C CA . CYS A 1 377 ? 10.783 6.301 -19.131 1.00 94.19 377 CYS A CA 1
ATOM 2989 C C . CYS A 1 377 ? 10.999 6.744 -20.585 1.00 94.19 377 CYS A C 1
ATOM 2991 O O . CYS A 1 377 ? 11.916 6.267 -21.251 1.00 94.19 377 CYS A O 1
ATOM 2993 N N . GLU A 1 378 ? 10.229 7.723 -21.062 1.00 95.44 378 GLU A N 1
ATOM 2994 C CA . GLU A 1 378 ? 10.420 8.294 -22.396 1.00 95.44 378 GLU A CA 1
ATOM 2995 C C . GLU A 1 378 ? 11.768 9.014 -22.535 1.00 95.44 378 GLU A C 1
ATOM 2997 O O . GLU A 1 378 ? 12.499 8.811 -23.507 1.00 95.44 378 GLU A O 1
ATOM 3002 N N . GLN A 1 379 ? 12.131 9.841 -21.555 1.00 95.31 379 GLN A N 1
ATOM 3003 C CA . GLN A 1 379 ? 13.402 10.559 -21.570 1.00 95.31 379 GLN A CA 1
ATOM 3004 C C . GLN A 1 379 ? 14.597 9.602 -21.476 1.00 95.31 379 GLN A C 1
ATOM 3006 O O . GLN A 1 379 ? 15.577 9.789 -22.200 1.00 95.31 379 GLN A O 1
ATOM 3011 N N . ALA A 1 380 ? 14.519 8.561 -20.643 1.00 94.38 380 ALA A N 1
ATOM 3012 C CA . ALA A 1 380 ? 15.556 7.539 -20.582 1.00 94.38 380 ALA A CA 1
ATOM 3013 C C . ALA A 1 380 ? 15.655 6.745 -21.883 1.00 94.38 380 ALA A C 1
ATOM 3015 O O . ALA A 1 380 ? 16.769 6.522 -22.350 1.00 94.38 380 ALA A O 1
ATOM 3016 N N . TYR A 1 381 ? 14.533 6.401 -22.522 1.00 93.81 381 TYR A N 1
ATOM 3017 C CA . TYR A 1 381 ? 14.548 5.761 -23.837 1.00 93.81 381 TYR A CA 1
ATOM 3018 C C . TYR A 1 381 ? 15.224 6.648 -24.884 1.00 93.81 381 TYR A C 1
ATOM 3020 O O . TYR A 1 381 ? 16.043 6.176 -25.664 1.00 93.81 381 TYR A O 1
ATOM 3028 N N . ASN A 1 382 ? 14.952 7.954 -24.878 1.00 91.38 382 ASN A N 1
ATOM 3029 C CA . ASN A 1 382 ? 15.603 8.893 -25.793 1.00 91.38 382 ASN A CA 1
ATOM 3030 C C . ASN A 1 382 ? 17.119 9.012 -25.540 1.00 91.38 382 ASN A C 1
ATOM 3032 O O . ASN A 1 382 ? 17.883 9.292 -26.466 1.00 91.38 382 ASN A O 1
ATOM 3036 N N . GLN A 1 383 ? 17.574 8.793 -24.302 1.00 91.25 383 GLN A N 1
ATOM 3037 C CA . GLN A 1 383 ? 18.995 8.843 -23.943 1.00 91.25 383 GLN A CA 1
ATOM 3038 C C . GLN A 1 383 ? 19.738 7.530 -24.224 1.00 91.25 383 GLN A C 1
ATOM 3040 O O . GLN A 1 383 ? 20.848 7.566 -24.770 1.00 91.25 383 GLN A O 1
ATOM 3045 N N . LEU A 1 384 ? 19.141 6.399 -23.841 1.00 89.81 384 LEU A N 1
ATOM 3046 C CA . LEU A 1 384 ? 19.724 5.055 -23.893 1.00 89.81 384 LEU A CA 1
ATOM 3047 C C . LEU A 1 384 ? 19.442 4.330 -25.212 1.00 89.81 384 LEU A C 1
ATOM 3049 O O . LEU A 1 384 ? 20.230 3.488 -25.631 1.00 89.81 384 LEU A O 1
ATOM 3053 N N . GLY A 1 385 ? 18.357 4.692 -25.890 1.00 88.88 385 GLY A N 1
ATOM 3054 C CA . GLY A 1 385 ? 17.871 4.026 -27.087 1.00 88.88 385 GLY A CA 1
ATOM 3055 C C . GLY A 1 385 ? 17.075 2.746 -26.793 1.00 88.88 385 GLY A C 1
ATOM 3056 O O . GLY A 1 385 ? 16.713 2.471 -25.644 1.00 88.88 385 GLY A O 1
ATOM 3057 N N . PRO A 1 386 ? 16.808 1.949 -27.843 1.00 86.88 386 PRO A N 1
ATOM 3058 C CA . PRO A 1 386 ? 16.065 0.695 -27.752 1.00 86.88 386 PRO A CA 1
ATOM 3059 C C . PRO A 1 386 ? 16.622 -0.335 -26.762 1.00 86.88 386 PRO A C 1
ATOM 3061 O O . PRO A 1 386 ? 15.838 -1.131 -26.247 1.00 86.88 386 PRO A O 1
ATOM 3064 N N . ASP A 1 387 ? 17.929 -0.306 -26.455 1.00 84.06 387 ASP A N 1
ATOM 3065 C CA . ASP A 1 387 ? 18.585 -1.181 -25.466 1.00 84.06 387 ASP A CA 1
ATOM 3066 C C . ASP A 1 387 ? 17.864 -1.156 -24.119 1.00 84.06 387 ASP A C 1
ATOM 3068 O O . ASP A 1 387 ? 17.832 -2.166 -23.427 1.00 84.06 387 ASP A O 1
ATOM 3072 N N . MET A 1 388 ? 17.270 -0.015 -23.752 1.00 90.56 388 MET A N 1
ATOM 3073 C CA . MET A 1 388 ? 16.546 0.143 -22.492 1.00 90.56 388 MET A CA 1
ATOM 3074 C C . MET A 1 388 ? 15.403 -0.869 -22.337 1.00 90.56 388 MET A C 1
ATOM 3076 O O . MET A 1 388 ? 15.060 -1.221 -21.213 1.00 90.56 388 MET A O 1
ATOM 3080 N N . CYS A 1 389 ? 14.827 -1.311 -23.455 1.00 90.62 389 CYS A N 1
ATOM 3081 C CA . CYS A 1 389 ? 13.694 -2.228 -23.515 1.00 90.62 389 CYS A CA 1
ATOM 3082 C C . CYS A 1 389 ? 14.089 -3.675 -23.834 1.00 90.62 389 CYS A C 1
ATOM 3084 O O . CYS A 1 389 ? 13.212 -4.503 -24.080 1.00 90.62 389 CYS A O 1
ATOM 3086 N N . ASP A 1 390 ? 15.387 -3.982 -23.854 1.00 85.56 390 ASP A N 1
ATOM 3087 C CA . ASP A 1 390 ? 15.876 -5.358 -23.851 1.00 85.56 390 ASP A CA 1
ATOM 3088 C C . ASP A 1 390 ? 15.645 -5.969 -22.456 1.00 85.56 390 ASP A C 1
ATOM 3090 O O . ASP A 1 390 ? 15.906 -5.313 -21.450 1.00 85.56 390 ASP A O 1
ATOM 3094 N N . GLU A 1 391 ? 15.173 -7.217 -22.380 1.00 80.19 391 GLU A N 1
ATOM 3095 C CA . GLU A 1 391 ? 14.913 -7.932 -21.114 1.00 80.19 391 GLU A CA 1
ATOM 3096 C C . GLU A 1 391 ? 16.138 -7.980 -20.188 1.00 80.19 391 GLU A C 1
ATOM 3098 O O . GLU A 1 391 ? 16.007 -8.023 -18.968 1.00 80.19 391 GLU A O 1
ATOM 3103 N N . SER A 1 392 ? 17.344 -7.938 -20.761 1.00 81.81 392 SER A N 1
ATOM 3104 C CA . SER A 1 392 ? 18.596 -7.908 -19.999 1.00 81.81 392 SER A CA 1
ATOM 3105 C C . SER A 1 392 ? 18.919 -6.541 -19.383 1.00 81.81 392 SER A C 1
ATOM 3107 O O . SER A 1 392 ? 19.808 -6.443 -18.532 1.00 81.81 392 SER A O 1
ATOM 3109 N N . HIS A 1 393 ? 18.236 -5.471 -19.799 1.00 84.69 393 HIS A N 1
ATOM 3110 C CA . HIS A 1 393 ? 18.544 -4.124 -19.349 1.00 84.69 393 HIS A CA 1
ATOM 3111 C C . HIS A 1 393 ? 17.869 -3.823 -18.000 1.00 84.69 393 HIS A C 1
ATOM 3113 O O . HIS A 1 393 ? 16.641 -3.872 -17.903 1.00 84.69 393 HIS A O 1
ATOM 3119 N N . PRO A 1 394 ? 18.603 -3.354 -16.969 1.00 82.62 394 PRO A N 1
ATOM 3120 C CA . PRO A 1 394 ? 18.036 -3.040 -15.650 1.00 82.62 394 PRO A CA 1
ATOM 3121 C C . PRO A 1 394 ? 17.024 -1.882 -15.614 1.00 82.62 394 PRO A C 1
ATOM 3123 O O . PRO A 1 394 ? 16.634 -1.419 -14.554 1.00 82.62 394 PRO A O 1
ATOM 3126 N N . LYS A 1 395 ? 16.660 -1.314 -16.760 1.00 86.81 395 LYS A N 1
ATOM 3127 C CA . LYS A 1 395 ? 15.642 -0.257 -16.859 1.00 86.81 395 LYS A CA 1
ATOM 3128 C C . LYS A 1 395 ? 14.372 -0.752 -17.532 1.00 86.81 395 LYS A C 1
ATOM 3130 O O . LYS A 1 395 ? 13.357 -0.078 -17.424 1.00 86.81 395 LYS A O 1
ATOM 3135 N N . GLN A 1 396 ? 14.415 -1.932 -18.151 1.00 87.06 396 GLN A N 1
ATOM 3136 C CA . GLN A 1 396 ? 13.252 -2.537 -18.780 1.00 87.06 396 GLN A CA 1
ATOM 3137 C C . GLN A 1 396 ? 12.163 -2.792 -17.738 1.00 87.06 396 GLN A C 1
ATOM 3139 O O . GLN A 1 396 ? 11.023 -2.419 -17.980 1.00 87.06 396 GLN A O 1
ATOM 3144 N N . TYR A 1 397 ? 12.514 -3.303 -16.551 1.00 85.69 397 TYR A N 1
ATOM 3145 C CA . TYR A 1 397 ? 11.527 -3.512 -15.489 1.00 85.69 397 TYR A CA 1
ATOM 3146 C C . TYR A 1 397 ? 10.944 -2.185 -14.987 1.00 85.69 397 TYR A C 1
ATOM 3148 O O . TYR A 1 397 ? 9.749 -2.098 -14.764 1.00 85.69 397 TYR A O 1
ATOM 3156 N N . GLN A 1 398 ? 11.751 -1.123 -14.885 1.00 90.31 398 GLN A N 1
ATOM 3157 C CA . GLN A 1 398 ? 11.281 0.199 -14.444 1.00 90.31 398 GLN A CA 1
ATOM 3158 C C . GLN A 1 398 ? 10.348 0.880 -15.454 1.00 90.31 398 GLN A C 1
ATOM 3160 O O . GLN A 1 398 ? 9.623 1.792 -15.080 1.00 90.31 398 GLN A O 1
ATOM 3165 N N . CYS A 1 399 ? 10.395 0.461 -16.719 1.00 93.25 399 CYS A N 1
ATOM 3166 C CA . CYS A 1 399 ? 9.705 1.084 -17.845 1.00 93.25 399 CYS A CA 1
ATOM 3167 C C . CYS A 1 399 ? 8.969 0.050 -18.699 1.00 93.25 399 CYS A C 1
ATOM 3169 O O . CYS A 1 399 ? 8.977 0.120 -19.932 1.00 93.25 399 CYS A O 1
ATOM 3171 N N . CYS A 1 400 ? 8.404 -0.968 -18.056 1.00 90.44 400 CYS A N 1
ATOM 3172 C CA . CYS A 1 400 ? 7.910 -2.145 -18.747 1.00 90.44 400 CYS A CA 1
ATOM 3173 C C . CYS A 1 400 ? 6.674 -1.858 -19.614 1.00 90.44 400 CYS A C 1
ATOM 3175 O O . CYS A 1 400 ? 6.586 -2.408 -20.712 1.00 90.44 400 CYS A O 1
ATOM 3177 N N . ASN A 1 401 ? 5.780 -0.949 -19.209 1.00 90.94 401 ASN A N 1
ATOM 3178 C CA . ASN A 1 401 ? 4.594 -0.577 -19.984 1.00 90.94 401 ASN A CA 1
ATOM 3179 C C . ASN A 1 401 ? 5.018 0.234 -21.205 1.00 90.94 401 ASN A C 1
ATOM 3181 O O . ASN A 1 401 ? 4.605 -0.063 -22.330 1.00 90.94 401 ASN A O 1
ATOM 3185 N N . PHE A 1 402 ? 5.901 1.212 -21.007 1.00 93.62 402 PHE A N 1
ATOM 3186 C CA . PHE A 1 402 ? 6.494 1.987 -22.087 1.00 93.62 402 PHE A CA 1
ATOM 3187 C C . PHE A 1 402 ? 7.195 1.070 -23.098 1.00 93.62 402 PHE A C 1
ATOM 3189 O O . PHE A 1 402 ? 6.977 1.177 -24.308 1.00 93.62 402 PHE A O 1
ATOM 3196 N N . CYS A 1 403 ? 8.001 0.124 -22.617 1.00 92.00 403 CYS A N 1
ATOM 3197 C CA . CYS A 1 403 ? 8.710 -0.824 -23.465 1.00 92.00 403 CYS A CA 1
ATOM 3198 C C . CYS A 1 403 ? 7.763 -1.772 -24.211 1.00 92.00 403 CYS A C 1
ATOM 3200 O O . CYS A 1 403 ? 7.932 -1.954 -25.418 1.00 92.00 403 CYS A O 1
ATOM 3202 N N . ALA A 1 404 ? 6.728 -2.301 -23.553 1.00 89.06 404 ALA A N 1
ATOM 3203 C CA . ALA A 1 404 ? 5.702 -3.123 -24.192 1.00 89.06 404 ALA A CA 1
ATOM 3204 C C . ALA A 1 404 ? 4.961 -2.350 -25.298 1.00 89.06 404 ALA A C 1
ATOM 3206 O O . ALA A 1 404 ? 4.766 -2.863 -26.402 1.00 89.06 404 ALA A O 1
ATOM 3207 N N . GLN A 1 405 ? 4.615 -1.079 -25.062 1.00 88.56 405 GLN A N 1
ATOM 3208 C CA . GLN A 1 405 ? 4.002 -0.220 -26.081 1.00 88.56 405 GLN A CA 1
ATOM 3209 C C . GLN A 1 405 ? 4.924 -0.002 -27.284 1.00 88.56 405 GLN A C 1
ATOM 3211 O O . GLN A 1 405 ? 4.481 -0.116 -28.430 1.00 88.56 405 GLN A O 1
ATOM 3216 N N . LYS A 1 406 ? 6.216 0.266 -27.050 1.00 89.38 406 LYS A N 1
ATOM 3217 C CA . LYS A 1 406 ? 7.195 0.384 -28.139 1.00 89.38 406 LYS A CA 1
ATOM 3218 C C . LYS A 1 406 ? 7.319 -0.927 -28.922 1.00 89.38 406 LYS A C 1
ATOM 3220 O O . LYS A 1 406 ? 7.385 -0.877 -30.149 1.00 89.38 406 LYS A O 1
ATOM 3225 N N . GLN A 1 407 ? 7.281 -2.080 -28.248 1.00 84.75 407 GLN A N 1
ATOM 3226 C CA . GLN A 1 407 ? 7.360 -3.400 -28.888 1.00 84.75 407 GLN A CA 1
ATOM 3227 C C . GLN A 1 407 ? 6.127 -3.709 -29.742 1.00 84.75 407 GLN A C 1
ATOM 3229 O O . GLN A 1 407 ? 6.275 -4.215 -30.850 1.00 84.75 407 GLN A O 1
ATOM 3234 N N . ARG A 1 408 ? 4.920 -3.337 -29.298 1.00 82.06 408 ARG A N 1
ATOM 3235 C CA . ARG A 1 408 ? 3.691 -3.464 -30.108 1.00 82.06 408 ARG A CA 1
ATOM 3236 C C . ARG A 1 408 ? 3.712 -2.587 -31.359 1.00 82.06 408 ARG A C 1
ATOM 3238 O O . ARG A 1 408 ? 3.161 -2.972 -32.385 1.00 82.06 408 ARG A O 1
ATOM 3245 N N . GLY A 1 409 ? 4.340 -1.413 -31.274 1.00 76.2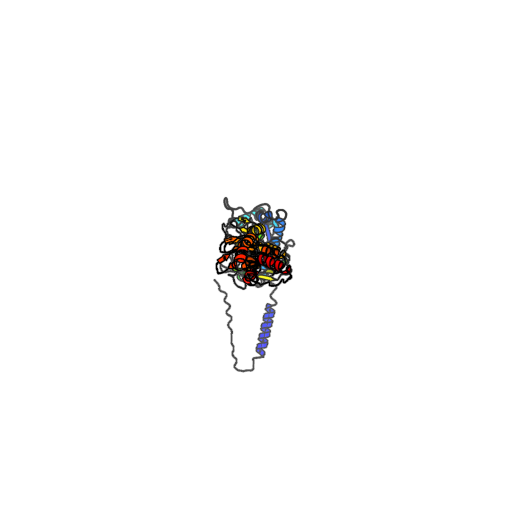5 409 GLY A N 1
ATOM 3246 C CA . GLY A 1 409 ? 4.542 -0.513 -32.413 1.00 76.25 409 GLY A CA 1
ATOM 3247 C C . GLY A 1 409 ? 5.678 -0.931 -33.354 1.00 76.25 409 GLY A C 1
ATOM 3248 O O . GLY A 1 409 ? 5.848 -0.319 -34.410 1.00 76.25 409 GLY A O 1
ATOM 3249 N N . ALA A 1 410 ? 6.465 -1.947 -32.992 1.00 74.31 410 ALA A N 1
ATOM 3250 C CA . ALA A 1 410 ? 7.562 -2.430 -33.812 1.00 74.31 410 ALA A CA 1
ATOM 3251 C C . ALA A 1 410 ? 7.058 -3.129 -35.082 1.00 74.31 410 ALA A C 1
ATOM 3253 O O . ALA A 1 410 ? 6.052 -3.838 -35.090 1.00 74.31 410 ALA A O 1
ATOM 3254 N N . THR A 1 411 ? 7.806 -2.977 -36.173 1.00 63.59 411 THR A N 1
ATOM 3255 C CA . THR A 1 411 ? 7.564 -3.744 -37.406 1.00 63.59 411 THR A CA 1
ATOM 3256 C C . THR A 1 411 ? 7.720 -5.253 -37.154 1.00 63.59 411 THR A C 1
ATOM 3258 O O . THR A 1 411 ? 8.416 -5.660 -36.219 1.00 63.59 411 THR A O 1
ATOM 3261 N N . LYS A 1 412 ? 7.063 -6.094 -37.979 1.00 56.31 412 LYS A N 1
ATOM 3262 C CA . LYS A 1 412 ? 7.159 -7.571 -37.926 1.00 56.31 412 LYS A CA 1
ATOM 3263 C C . LYS A 1 412 ? 8.621 -7.995 -37.718 1.00 56.31 412 LYS A C 1
ATOM 3265 O O . LYS A 1 412 ? 9.441 -7.806 -38.609 1.00 56.31 412 LYS A O 1
ATOM 3270 N N . GLY A 1 413 ? 8.922 -8.545 -36.539 1.00 65.12 413 GLY A N 1
ATOM 3271 C CA . GLY A 1 413 ? 10.285 -8.868 -36.098 1.00 65.12 413 GLY A CA 1
ATOM 3272 C C . GLY A 1 413 ? 10.724 -8.199 -34.787 1.00 65.12 413 GLY A C 1
ATOM 3273 O O . GLY A 1 413 ? 11.848 -8.431 -34.360 1.00 65.12 413 GLY A O 1
ATOM 3274 N N . GLY A 1 414 ? 9.876 -7.382 -34.143 1.00 69.12 414 GLY A N 1
ATOM 3275 C CA . GLY A 1 414 ? 10.170 -6.804 -32.820 1.00 69.12 414 GLY A CA 1
ATOM 3276 C C . GLY A 1 414 ? 11.200 -5.670 -32.849 1.00 69.12 414 GLY A C 1
ATOM 3277 O O . GLY A 1 414 ? 11.785 -5.321 -31.827 1.00 69.12 414 GLY A O 1
ATOM 3278 N N . CYS A 1 415 ? 11.440 -5.084 -34.024 1.00 77.19 415 CYS A N 1
ATOM 3279 C CA . CYS A 1 415 ? 12.404 -4.007 -34.181 1.00 77.19 415 CYS A CA 1
ATOM 3280 C C . CYS A 1 415 ? 11.893 -2.665 -33.626 1.00 77.19 415 CYS A C 1
ATOM 3282 O O . CYS A 1 415 ? 11.075 -1.989 -34.254 1.00 77.19 415 CYS A O 1
ATOM 3284 N N . LEU A 1 416 ? 12.439 -2.259 -32.479 1.00 76.94 416 LEU A N 1
ATOM 3285 C CA . LEU A 1 416 ? 12.143 -0.994 -31.792 1.00 76.94 416 LEU A CA 1
ATOM 3286 C C . LEU A 1 416 ? 12.833 0.239 -32.406 1.00 76.94 416 LEU A C 1
ATOM 3288 O O . LEU A 1 416 ? 12.454 1.379 -32.130 1.00 76.94 416 LEU A O 1
ATOM 3292 N N . GLY A 1 417 ? 13.862 0.023 -33.226 1.00 80.62 417 GLY A N 1
ATOM 3293 C CA . GLY A 1 417 ? 14.714 1.073 -33.773 1.00 80.62 417 GLY A CA 1
ATOM 3294 C C . GLY A 1 417 ? 16.178 0.651 -33.833 1.00 80.62 417 GLY A C 1
ATOM 3295 O O . GLY A 1 417 ? 16.553 -0.407 -33.338 1.00 80.62 417 GLY A O 1
ATOM 3296 N N . ASP A 1 418 ? 17.013 1.497 -34.430 1.00 83.75 418 ASP A N 1
ATOM 3297 C CA . ASP A 1 418 ? 18.460 1.315 -34.344 1.00 83.75 418 ASP A CA 1
ATOM 3298 C C . ASP A 1 418 ? 18.968 1.739 -32.974 1.00 83.75 418 ASP A C 1
ATOM 3300 O O . ASP A 1 418 ? 18.545 2.751 -32.410 1.00 83.75 418 ASP A O 1
ATOM 3304 N N . PHE A 1 419 ? 19.918 0.972 -32.465 1.00 82.12 419 PHE A N 1
ATOM 3305 C CA . PHE A 1 419 ? 20.664 1.305 -31.272 1.00 82.12 419 PHE A CA 1
ATOM 3306 C C . PHE A 1 419 ? 21.500 2.556 -31.554 1.00 82.12 419 PHE A C 1
ATOM 3308 O O . PHE A 1 419 ? 21.985 2.768 -32.671 1.00 82.12 419 PHE A O 1
ATOM 3315 N N . LYS A 1 420 ? 21.708 3.390 -30.526 1.00 83.06 420 LYS A N 1
ATOM 3316 C CA . LYS A 1 420 ? 22.479 4.639 -30.665 1.00 83.06 420 LYS A CA 1
ATOM 3317 C C . LYS A 1 420 ? 23.893 4.377 -31.188 1.00 83.06 420 LYS A C 1
ATOM 3319 O O . LYS A 1 420 ? 24.434 5.172 -31.955 1.00 83.06 420 LYS A O 1
ATOM 3324 N N . SER A 1 421 ? 24.472 3.246 -30.787 1.00 87.62 421 SER A N 1
ATOM 3325 C CA . SER A 1 421 ? 25.727 2.747 -31.334 1.00 87.62 421 SER A CA 1
ATOM 3326 C C . SER A 1 421 ? 25.836 1.225 -31.244 1.00 87.62 421 SER A C 1
ATOM 3328 O O . SER A 1 421 ? 25.277 0.604 -30.339 1.00 87.62 421 SER A O 1
ATOM 3330 N N . VAL A 1 422 ? 26.625 0.643 -32.141 1.00 90.19 422 VAL A N 1
ATOM 3331 C CA . VAL A 1 422 ? 27.054 -0.756 -32.142 1.00 90.19 422 VAL A CA 1
ATOM 3332 C C . VAL A 1 422 ? 28.571 -0.834 -32.116 1.00 90.19 422 VAL A C 1
ATOM 3334 O O . VAL A 1 422 ? 29.256 0.006 -32.700 1.00 90.19 422 VAL A O 1
ATOM 3337 N N . ASN A 1 423 ? 29.107 -1.830 -31.417 1.00 89.31 423 ASN A N 1
ATOM 3338 C CA . ASN A 1 423 ? 30.548 -2.021 -31.334 1.00 89.31 423 ASN A CA 1
ATOM 3339 C C . ASN A 1 423 ? 31.030 -2.784 -32.572 1.00 89.31 423 ASN A C 1
ATOM 3341 O O . ASN A 1 423 ? 30.732 -3.964 -32.733 1.00 89.31 423 ASN A O 1
ATOM 3345 N N . VAL A 1 424 ? 31.768 -2.104 -33.446 1.00 86.94 424 VAL A N 1
ATOM 3346 C CA . VAL A 1 424 ? 32.361 -2.671 -34.663 1.00 86.94 424 VAL A CA 1
ATOM 3347 C C . VAL A 1 424 ? 33.856 -2.427 -34.603 1.00 86.94 424 VAL A C 1
ATOM 3349 O O . VAL A 1 424 ? 34.292 -1.282 -34.483 1.00 86.94 424 VAL A O 1
ATOM 3352 N N . ASP A 1 425 ? 34.642 -3.501 -34.671 1.00 88.62 425 ASP A N 1
ATOM 3353 C CA . ASP A 1 425 ? 36.100 -3.452 -34.515 1.00 88.62 425 ASP A CA 1
ATOM 3354 C C . ASP A 1 425 ? 36.531 -2.779 -33.190 1.00 88.62 425 ASP A C 1
ATOM 3356 O O . ASP A 1 425 ? 37.496 -2.022 -33.151 1.00 88.62 425 ASP A O 1
ATOM 3360 N N . ARG A 1 426 ? 35.791 -3.031 -32.094 1.00 88.00 426 ARG A N 1
ATOM 3361 C CA . ARG A 1 426 ? 35.974 -2.408 -30.758 1.00 88.00 426 ARG A CA 1
ATOM 3362 C C . ARG A 1 426 ? 35.774 -0.884 -30.721 1.00 88.00 426 ARG A C 1
ATOM 3364 O O . ARG A 1 426 ? 36.171 -0.238 -29.753 1.00 88.00 426 ARG A O 1
ATOM 3371 N N . VAL A 1 427 ? 35.159 -0.312 -31.755 1.00 87.44 427 VAL A N 1
ATOM 3372 C CA . VAL A 1 427 ? 34.784 1.102 -31.813 1.00 87.44 427 VAL A CA 1
ATOM 3373 C C . VAL A 1 427 ? 33.262 1.209 -31.832 1.00 87.44 427 VAL A C 1
ATOM 3375 O O . VAL A 1 427 ? 32.597 0.582 -32.658 1.00 87.44 427 VAL A O 1
ATOM 3378 N N . ALA A 1 428 ? 32.703 2.034 -30.946 1.00 90.00 428 ALA A N 1
ATOM 3379 C CA . ALA A 1 428 ? 31.283 2.365 -30.969 1.00 90.00 428 ALA A CA 1
ATOM 3380 C C . ALA A 1 428 ? 30.968 3.208 -32.216 1.00 90.00 428 ALA A C 1
ATOM 3382 O O . ALA A 1 428 ? 31.529 4.287 -32.407 1.00 90.00 428 ALA A O 1
ATOM 3383 N N . ARG A 1 429 ? 30.084 2.710 -33.080 1.00 91.50 429 ARG A N 1
ATOM 3384 C CA . ARG A 1 429 ? 29.692 3.346 -34.347 1.00 91.50 429 ARG A CA 1
ATOM 3385 C C . ARG A 1 429 ? 28.178 3.439 -34.450 1.00 91.50 429 ARG A C 1
ATOM 3387 O O . ARG A 1 429 ? 27.483 2.581 -33.919 1.00 91.50 429 ARG A O 1
ATOM 3394 N N . SER A 1 430 ? 27.657 4.439 -35.158 1.00 91.12 430 SER A N 1
ATOM 3395 C CA . SER A 1 430 ? 26.233 4.452 -35.521 1.00 91.12 430 SER A CA 1
ATOM 3396 C C . SER A 1 430 ? 25.898 3.241 -36.405 1.00 91.12 430 SER A C 1
ATOM 3398 O O . SER A 1 430 ? 26.779 2.704 -37.081 1.00 91.12 430 SER A O 1
ATOM 3400 N N . CYS A 1 431 ? 24.634 2.819 -36.460 1.00 89.69 431 CYS A N 1
ATOM 3401 C CA . CYS A 1 431 ? 24.233 1.722 -37.347 1.00 89.69 431 CYS A CA 1
ATOM 3402 C C . CYS A 1 431 ? 24.510 2.015 -38.830 1.00 89.69 431 CYS A C 1
ATOM 3404 O O . CYS A 1 431 ? 24.951 1.129 -39.561 1.00 89.69 431 CYS A O 1
ATOM 3406 N N . SER A 1 432 ? 24.361 3.267 -39.268 1.00 88.56 432 SER A N 1
ATOM 3407 C CA . SER A 1 432 ? 24.742 3.689 -40.620 1.00 88.56 432 SER A CA 1
ATOM 3408 C C . SER A 1 432 ? 26.245 3.564 -40.886 1.00 88.56 432 SER A C 1
ATOM 3410 O O . SER A 1 432 ? 26.640 3.113 -41.963 1.00 88.56 432 SER A O 1
ATOM 3412 N N . ASP A 1 433 ? 27.093 3.911 -39.915 1.00 85.81 433 ASP A N 1
ATOM 3413 C CA . ASP A 1 433 ? 28.550 3.791 -40.062 1.00 85.81 433 ASP A CA 1
ATOM 3414 C C . ASP A 1 433 ? 29.006 2.334 -39.983 1.00 85.81 433 ASP A C 1
ATOM 3416 O O . ASP A 1 433 ? 29.912 1.927 -40.707 1.00 85.81 433 ASP A O 1
ATOM 3420 N N . ALA A 1 434 ? 28.360 1.530 -39.138 1.00 90.25 434 ALA A N 1
ATOM 3421 C CA . ALA A 1 434 ? 28.580 0.094 -39.057 1.00 90.25 434 ALA A CA 1
ATOM 3422 C C . ALA A 1 434 ? 28.250 -0.597 -40.386 1.00 90.25 434 ALA A C 1
ATOM 3424 O O . ALA A 1 434 ? 29.039 -1.412 -40.862 1.00 90.25 434 ALA A O 1
ATOM 3425 N N . VAL A 1 435 ? 27.141 -0.215 -41.032 1.00 87.19 435 VAL A N 1
ATOM 3426 C CA . VAL A 1 435 ? 26.804 -0.680 -42.385 1.00 87.19 435 VAL A CA 1
ATOM 3427 C C . VAL A 1 435 ? 27.845 -0.233 -43.404 1.00 87.19 435 VAL A C 1
ATOM 3429 O O . VAL A 1 435 ? 28.255 -1.048 -44.224 1.00 87.19 435 VAL A O 1
ATOM 3432 N N . ARG A 1 436 ? 28.302 1.024 -43.353 1.00 81.31 436 ARG A N 1
ATOM 3433 C CA . ARG A 1 436 ? 29.350 1.523 -44.260 1.00 81.31 436 ARG A CA 1
ATOM 3434 C C . ARG A 1 436 ? 30.668 0.763 -44.091 1.00 81.31 436 ARG A C 1
ATOM 3436 O O . ARG A 1 436 ? 31.385 0.572 -45.063 1.00 81.31 436 ARG A O 1
ATOM 3443 N N . ARG A 1 437 ? 30.982 0.346 -42.862 1.00 84.62 437 ARG A N 1
ATOM 3444 C CA . ARG A 1 437 ? 32.242 -0.309 -42.497 1.00 84.62 437 ARG A CA 1
ATOM 3445 C C . ARG A 1 437 ? 32.259 -1.812 -42.775 1.00 84.62 437 ARG A C 1
ATOM 3447 O O . ARG A 1 437 ? 33.271 -2.325 -43.241 1.00 84.62 437 ARG A O 1
ATOM 3454 N N . LEU A 1 438 ? 31.194 -2.520 -42.405 1.00 83.81 438 LEU A N 1
ATOM 3455 C CA . LEU A 1 438 ? 31.116 -3.980 -42.522 1.00 83.81 438 LEU A CA 1
ATOM 3456 C C . LEU A 1 438 ? 30.379 -4.431 -43.783 1.00 83.81 438 LEU A C 1
ATOM 3458 O O . LEU A 1 438 ? 30.457 -5.602 -44.146 1.00 83.81 438 LEU A O 1
ATOM 3462 N N . GLY A 1 439 ? 29.643 -3.534 -44.434 1.00 81.62 439 GLY A N 1
ATOM 3463 C CA . GLY A 1 439 ? 28.630 -3.884 -45.417 1.00 81.62 439 GLY A CA 1
ATOM 3464 C C . GLY A 1 439 ? 27.328 -4.319 -44.740 1.00 81.62 439 GLY A C 1
ATOM 3465 O O . GLY A 1 439 ? 27.318 -5.033 -43.732 1.00 81.62 439 GLY A O 1
ATOM 3466 N N . ARG A 1 440 ? 26.195 -3.914 -45.326 1.00 78.94 440 ARG A N 1
ATOM 3467 C CA . ARG A 1 440 ? 24.853 -4.165 -44.770 1.00 78.94 440 ARG A CA 1
ATOM 3468 C C . ARG A 1 440 ? 24.576 -5.652 -44.548 1.00 78.94 440 ARG A C 1
ATOM 3470 O O . ARG A 1 440 ? 24.040 -6.014 -43.512 1.00 78.94 440 ARG A O 1
ATOM 3477 N N . ASN A 1 441 ? 24.998 -6.514 -45.476 1.00 80.69 441 ASN A N 1
ATOM 3478 C CA . ASN A 1 441 ? 24.793 -7.961 -45.373 1.00 80.69 441 ASN A CA 1
ATOM 3479 C C . ASN A 1 441 ? 25.555 -8.591 -44.206 1.00 80.69 441 ASN A C 1
ATOM 3481 O O . ASN A 1 441 ? 25.001 -9.453 -43.536 1.00 80.69 441 ASN A O 1
ATOM 3485 N N . ASN A 1 442 ? 26.796 -8.176 -43.941 1.00 84.69 442 ASN A N 1
ATOM 3486 C CA . ASN A 1 442 ? 27.565 -8.758 -42.840 1.00 84.69 442 ASN A CA 1
ATOM 3487 C C . ASN A 1 442 ? 27.004 -8.303 -41.490 1.00 84.69 442 ASN A C 1
ATOM 3489 O O . ASN A 1 442 ? 26.822 -9.130 -40.604 1.00 84.69 442 ASN A O 1
ATOM 3493 N N . LEU A 1 443 ? 26.651 -7.018 -41.361 1.00 87.75 443 LEU A N 1
ATOM 3494 C CA . LEU A 1 443 ? 26.040 -6.499 -40.136 1.00 87.75 443 LEU A CA 1
ATOM 3495 C C . LEU A 1 443 ? 24.649 -7.102 -39.883 1.00 87.75 443 LEU A C 1
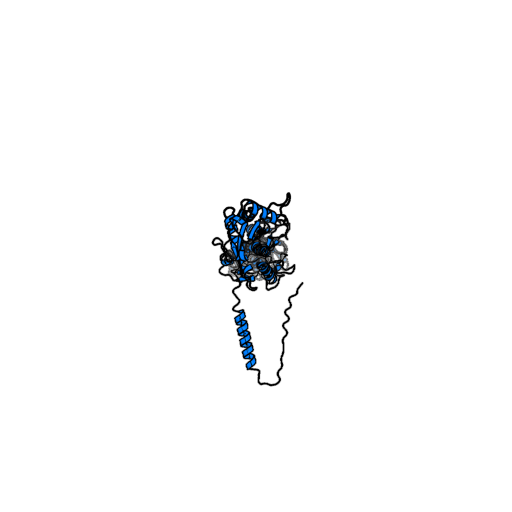ATOM 3497 O O . LEU A 1 443 ? 24.337 -7.464 -38.759 1.00 87.75 443 LEU A O 1
ATOM 3501 N N . CYS A 1 444 ? 23.811 -7.215 -40.916 1.00 88.25 444 CYS A N 1
ATOM 3502 C CA . CYS A 1 444 ? 22.419 -7.641 -40.764 1.00 88.25 444 CYS A CA 1
ATOM 3503 C C . CYS A 1 444 ? 22.208 -9.163 -40.816 1.00 88.25 444 CYS A C 1
ATOM 3505 O O . CYS A 1 444 ? 21.113 -9.618 -40.494 1.00 88.25 444 CYS A O 1
ATOM 3507 N N . LYS A 1 445 ? 23.209 -9.959 -41.224 1.00 85.38 445 LYS A N 1
ATOM 3508 C CA . LYS A 1 445 ? 23.189 -11.428 -41.062 1.00 85.38 445 LYS A CA 1
ATOM 3509 C C . LYS A 1 445 ? 23.728 -11.861 -39.702 1.00 85.38 445 LYS A C 1
ATOM 3511 O O . LYS A 1 445 ? 23.317 -12.899 -39.196 1.00 85.38 445 LYS A O 1
ATOM 3516 N N . ASP A 1 446 ? 24.630 -11.076 -39.120 1.00 87.19 446 ASP A N 1
ATOM 3517 C CA . ASP A 1 446 ? 25.090 -11.281 -37.753 1.00 87.19 446 ASP A CA 1
ATOM 3518 C C . ASP A 1 446 ? 23.938 -11.043 -36.762 1.00 87.19 446 ASP A C 1
ATOM 3520 O O . ASP A 1 446 ? 23.222 -10.047 -36.860 1.00 87.19 446 ASP A O 1
ATOM 3524 N N . SER A 1 447 ? 23.728 -11.955 -35.809 1.00 86.00 447 SER A N 1
ATOM 3525 C CA . SER A 1 447 ? 22.606 -11.859 -34.862 1.00 86.00 447 SER A CA 1
ATOM 3526 C C . SER A 1 447 ? 22.716 -10.646 -33.938 1.00 86.00 447 SER A C 1
ATOM 3528 O O . SER A 1 447 ? 21.701 -10.096 -33.514 1.00 86.00 447 SER A O 1
ATOM 3530 N N . TYR A 1 448 ? 23.940 -10.216 -33.618 1.00 87.56 448 TYR A N 1
ATOM 3531 C CA . TYR A 1 448 ? 24.167 -9.033 -32.795 1.00 87.56 448 TYR A CA 1
ATOM 3532 C C . TYR A 1 448 ? 23.902 -7.753 -33.599 1.00 87.56 448 TYR A C 1
ATOM 3534 O O . TYR A 1 448 ? 23.139 -6.893 -33.152 1.00 87.56 448 TYR A O 1
ATOM 3542 N N . GLY A 1 449 ? 24.460 -7.643 -34.805 1.00 87.50 449 GLY A N 1
ATOM 3543 C CA . GLY A 1 449 ? 24.257 -6.501 -35.692 1.00 87.50 449 GLY A CA 1
ATOM 3544 C C . GLY A 1 449 ? 22.810 -6.361 -36.169 1.00 87.50 449 GLY A C 1
ATOM 3545 O O . GLY A 1 449 ? 22.278 -5.253 -36.161 1.00 87.50 449 GLY A O 1
ATOM 3546 N N . SER A 1 450 ? 22.129 -7.461 -36.494 1.00 86.50 450 SER A N 1
ATOM 3547 C CA . SER A 1 450 ? 20.729 -7.450 -36.935 1.00 86.50 450 SER A CA 1
ATOM 3548 C C . SER A 1 450 ? 19.756 -7.063 -35.822 1.00 86.50 450 SER A C 1
ATOM 3550 O O . SER A 1 450 ? 18.822 -6.303 -36.075 1.00 86.50 450 SER A O 1
ATOM 3552 N N . LYS A 1 451 ? 20.005 -7.502 -34.578 1.00 84.94 451 LYS A N 1
ATOM 3553 C CA . LYS A 1 451 ? 19.215 -7.102 -33.405 1.00 84.94 451 LYS A CA 1
ATOM 3554 C C . LYS A 1 451 ? 19.439 -5.629 -33.057 1.00 84.94 451 LYS A C 1
ATOM 3556 O O . LYS A 1 451 ? 18.475 -4.909 -32.812 1.00 84.94 451 LYS A O 1
ATOM 3561 N N . ARG A 1 452 ? 20.695 -5.162 -33.055 1.00 87.44 452 ARG A N 1
ATOM 3562 C CA . ARG A 1 452 ? 21.027 -3.786 -32.649 1.00 87.44 452 ARG A CA 1
ATOM 3563 C C . ARG A 1 452 ? 20.783 -2.733 -33.731 1.00 87.44 452 ARG A C 1
ATOM 3565 O O . ARG A 1 452 ? 20.467 -1.594 -33.417 1.00 87.44 452 ARG A O 1
ATOM 3572 N N . CYS A 1 453 ? 20.911 -3.087 -35.001 1.00 90.12 453 CYS A N 1
ATOM 3573 C CA . CYS A 1 453 ? 20.668 -2.187 -36.129 1.00 90.12 453 CYS A CA 1
ATOM 3574 C C . CYS A 1 453 ? 19.405 -2.571 -36.884 1.00 90.12 453 CYS A C 1
ATOM 3576 O O . CYS A 1 453 ? 19.358 -2.531 -38.114 1.00 90.12 453 CYS A O 1
ATOM 3578 N N . CYS A 1 454 ? 18.376 -2.983 -36.146 1.00 87.00 454 CYS A N 1
ATOM 3579 C CA . CYS A 1 454 ? 17.221 -3.628 -36.734 1.00 87.00 454 CYS A CA 1
ATOM 3580 C C . CYS A 1 454 ? 16.462 -2.712 -37.702 1.00 87.00 454 CYS A C 1
ATOM 3582 O O . CYS A 1 454 ? 15.968 -3.207 -38.706 1.00 87.00 454 CYS A O 1
ATOM 3584 N N . LYS A 1 455 ? 16.398 -1.387 -37.487 1.00 87.81 455 LYS A N 1
ATOM 3585 C CA . LYS A 1 455 ? 15.689 -0.464 -38.396 1.00 87.81 455 LYS A CA 1
ATOM 3586 C C . LYS A 1 455 ? 16.501 -0.255 -39.669 1.00 87.81 455 LYS A C 1
ATOM 3588 O O . LYS A 1 455 ? 15.959 -0.281 -40.774 1.00 87.81 455 LYS A O 1
ATOM 3593 N N . THR A 1 456 ? 17.812 -0.118 -39.519 1.00 88.50 456 THR A N 1
ATOM 3594 C CA . THR A 1 456 ? 18.777 -0.113 -40.613 1.00 88.50 456 THR A CA 1
ATOM 3595 C C . THR A 1 456 ? 18.744 -1.443 -41.377 1.00 88.50 456 THR A C 1
ATOM 3597 O O . THR A 1 456 ? 18.931 -1.438 -42.592 1.00 88.50 456 THR A O 1
ATOM 3600 N N . CYS A 1 457 ? 18.440 -2.568 -40.731 1.00 86.12 457 CYS A N 1
ATOM 3601 C CA . CYS A 1 457 ? 18.351 -3.887 -41.360 1.00 86.12 457 CYS A CA 1
ATOM 3602 C C . CYS A 1 457 ? 16.954 -4.227 -41.920 1.00 86.12 457 CYS A C 1
ATOM 3604 O O . CYS A 1 457 ? 16.866 -4.959 -42.899 1.00 86.12 457 CYS A O 1
ATOM 3606 N N . ALA A 1 458 ? 15.867 -3.667 -41.382 1.00 81.81 458 ALA A N 1
ATOM 3607 C CA . ALA A 1 458 ? 14.484 -4.019 -41.732 1.00 81.81 458 ALA A CA 1
ATOM 3608 C C . ALA A 1 458 ? 14.091 -3.650 -43.173 1.00 81.81 458 ALA A C 1
ATOM 3610 O O . ALA A 1 458 ? 13.205 -4.269 -43.753 1.00 81.81 458 ALA A O 1
ATOM 3611 N N . ASN A 1 459 ? 14.781 -2.687 -43.788 1.00 69.62 459 ASN A N 1
ATOM 3612 C CA . ASN A 1 459 ? 14.570 -2.317 -45.192 1.00 69.62 459 ASN A CA 1
ATOM 3613 C C . ASN A 1 459 ? 15.288 -3.252 -46.189 1.00 69.62 459 ASN A C 1
ATOM 3615 O O . ASN A 1 459 ? 15.455 -2.900 -47.359 1.00 69.62 459 ASN A O 1
ATOM 3619 N N . LEU A 1 460 ? 15.740 -4.429 -45.751 1.00 61.66 460 LEU A N 1
ATOM 3620 C CA . LEU A 1 460 ? 16.271 -5.458 -46.637 1.00 61.66 460 LEU A CA 1
ATOM 3621 C C . LEU A 1 460 ? 15.123 -6.186 -47.345 1.00 61.66 460 LEU A C 1
ATOM 3623 O O . LEU A 1 460 ? 14.502 -7.095 -46.801 1.00 61.66 460 LEU A O 1
ATOM 3627 N N . LYS A 1 461 ? 14.928 -5.875 -48.629 1.00 52.62 461 LYS A N 1
ATOM 3628 C CA . LYS A 1 461 ? 14.724 -6.974 -49.573 1.00 52.62 461 LYS A CA 1
ATOM 3629 C C . LYS A 1 461 ? 16.095 -7.616 -49.714 1.00 52.62 461 LYS A C 1
ATOM 3631 O O . LYS A 1 461 ? 17.019 -6.951 -50.173 1.00 52.62 461 LYS A O 1
ATOM 3636 N N . ILE A 1 462 ? 16.248 -8.850 -49.244 1.00 50.59 462 ILE A N 1
ATOM 3637 C CA . ILE A 1 462 ? 17.431 -9.658 -49.535 1.00 50.59 462 ILE A CA 1
ATOM 3638 C C . ILE A 1 462 ? 17.370 -9.946 -51.040 1.00 50.59 462 ILE A C 1
ATOM 3640 O O . ILE A 1 462 ? 16.843 -10.969 -51.459 1.00 50.59 462 ILE A O 1
ATOM 3644 N N . SER A 1 463 ? 17.791 -8.993 -51.866 1.00 50.56 463 SER A N 1
ATOM 3645 C CA . SER A 1 463 ? 18.341 -9.323 -53.167 1.00 50.56 463 SER A CA 1
ATOM 3646 C C . SER A 1 463 ? 19.845 -9.419 -52.970 1.00 50.56 463 SER A C 1
ATOM 3648 O O . SER A 1 463 ? 20.444 -8.625 -52.241 1.00 50.56 463 SER A O 1
ATOM 3650 N N . ASP A 1 464 ? 20.472 -10.394 -53.613 1.00 54.84 464 ASP A N 1
ATOM 3651 C CA . ASP A 1 464 ? 21.929 -10.547 -53.652 1.00 54.84 464 ASP A CA 1
ATOM 3652 C C . ASP A 1 464 ? 22.631 -9.389 -54.409 1.00 54.84 464 ASP A C 1
ATOM 3654 O O . ASP A 1 464 ? 23.800 -9.478 -54.776 1.00 54.84 464 ASP A O 1
ATOM 3658 N N . GLU A 1 465 ? 21.935 -8.270 -54.627 1.00 58.44 465 GLU A N 1
ATOM 3659 C CA . GLU A 1 465 ? 22.365 -7.137 -55.430 1.00 58.44 465 GLU A CA 1
ATOM 3660 C C . GLU A 1 465 ? 22.920 -6.023 -54.530 1.00 58.44 465 GLU A C 1
ATOM 3662 O O . GLU A 1 465 ? 22.211 -5.265 -53.874 1.00 58.44 465 GLU A O 1
ATOM 3667 N N . CYS A 1 466 ? 24.246 -5.980 -54.477 1.00 67.12 466 CYS A N 1
ATOM 3668 C CA . CYS A 1 466 ? 25.065 -4.776 -54.555 1.00 67.12 466 CYS A CA 1
ATOM 3669 C C . CYS A 1 466 ? 24.495 -3.438 -54.026 1.00 67.12 466 CYS A C 1
ATOM 3671 O O . CYS A 1 466 ? 23.732 -2.758 -54.708 1.00 67.12 466 CYS A O 1
ATOM 3673 N N . TYR A 1 467 ? 24.939 -2.989 -52.843 1.00 60.72 467 TYR A N 1
ATOM 3674 C CA . TYR A 1 467 ? 24.341 -1.835 -52.142 1.00 60.72 467 TYR A CA 1
ATOM 3675 C C . TYR A 1 467 ? 25.136 -0.516 -52.190 1.00 60.72 467 TYR A C 1
ATOM 3677 O O . TYR A 1 467 ? 24.804 0.423 -51.462 1.00 60.72 467 TYR A O 1
ATOM 3685 N N . GLY A 1 468 ? 26.186 -0.421 -53.007 1.00 75.00 468 GLY A N 1
ATOM 3686 C CA . GLY A 1 468 ? 27.062 0.753 -53.044 1.00 75.00 468 GLY A CA 1
ATOM 3687 C C . GLY A 1 468 ? 28.546 0.403 -53.037 1.00 75.00 468 GLY A C 1
ATOM 3688 O O . GLY A 1 468 ? 28.922 -0.764 -52.952 1.00 75.00 468 GLY A O 1
ATOM 3689 N N . ASP A 1 469 ? 29.370 1.442 -53.104 1.00 81.25 469 ASP A N 1
ATOM 3690 C CA . ASP A 1 469 ? 30.807 1.362 -52.857 1.00 81.25 469 ASP A CA 1
ATOM 3691 C C . ASP A 1 469 ? 31.111 1.709 -51.399 1.00 81.25 469 ASP A C 1
ATOM 3693 O O . ASP A 1 469 ? 30.514 2.627 -50.828 1.00 81.25 469 ASP A O 1
ATOM 3697 N N . GLU A 1 470 ? 32.062 1.004 -50.797 1.00 81.25 470 GLU A N 1
ATOM 3698 C CA . GLU A 1 470 ? 32.698 1.428 -49.558 1.00 81.25 470 GLU A CA 1
ATOM 3699 C C . GLU A 1 470 ? 33.503 2.716 -49.788 1.00 81.25 470 GLU A C 1
ATOM 3701 O O . GLU A 1 470 ? 33.974 3.005 -50.891 1.00 81.25 470 GLU A O 1
ATOM 3706 N N . SER A 1 471 ? 33.671 3.512 -48.726 1.00 80.25 471 SER A N 1
ATOM 3707 C CA . SER A 1 471 ? 34.401 4.783 -48.811 1.00 80.25 471 SER A CA 1
ATOM 3708 C C . SER A 1 471 ? 35.855 4.593 -49.236 1.00 80.25 471 SER A C 1
ATOM 3710 O O . SER A 1 471 ? 36.390 5.442 -49.948 1.00 80.25 471 SER A O 1
ATOM 3712 N N . THR A 1 472 ? 36.473 3.487 -48.811 1.00 88.06 472 THR A N 1
ATOM 3713 C CA . THR A 1 472 ? 37.823 3.094 -49.212 1.00 88.06 472 THR A CA 1
ATOM 3714 C C . THR A 1 472 ? 37.946 1.575 -49.388 1.00 88.06 472 THR A C 1
ATOM 3716 O O . THR A 1 472 ? 37.264 0.786 -48.732 1.00 88.06 472 THR A O 1
ATOM 3719 N N . VAL A 1 473 ? 38.844 1.155 -50.276 1.00 89.56 473 VAL A N 1
ATOM 3720 C CA . VAL A 1 473 ? 39.295 -0.221 -50.480 1.00 89.56 473 VAL A CA 1
ATOM 3721 C C . VAL A 1 473 ? 40.819 -0.240 -50.412 1.00 89.56 473 VAL A C 1
ATOM 3723 O O . VAL A 1 473 ? 41.486 0.644 -50.948 1.00 89.56 473 VAL A O 1
ATOM 3726 N N . ASN A 1 474 ? 41.368 -1.236 -49.721 1.00 90.88 474 ASN A N 1
ATOM 3727 C CA . ASN A 1 474 ? 42.812 -1.415 -49.643 1.00 90.88 474 ASN A CA 1
ATOM 3728 C C . ASN A 1 474 ? 43.313 -2.103 -50.919 1.00 90.88 474 ASN A C 1
ATOM 3730 O O . ASN A 1 474 ? 42.826 -3.184 -51.264 1.00 90.88 474 ASN A O 1
ATOM 3734 N N . VAL A 1 475 ? 44.265 -1.470 -51.598 1.00 88.12 475 VAL A N 1
ATOM 3735 C CA . VAL A 1 475 ? 44.969 -2.005 -52.762 1.00 88.12 475 VAL A CA 1
ATOM 3736 C C . VAL A 1 475 ? 46.460 -1.823 -52.509 1.00 88.12 475 VAL A C 1
ATOM 3738 O O . VAL A 1 475 ? 46.924 -0.697 -52.364 1.00 88.12 475 VAL A O 1
ATOM 3741 N N . ASP A 1 476 ? 47.200 -2.928 -52.428 1.00 88.62 476 ASP A N 1
ATOM 3742 C CA . ASP A 1 476 ? 48.649 -2.945 -52.179 1.00 88.62 476 ASP A CA 1
ATO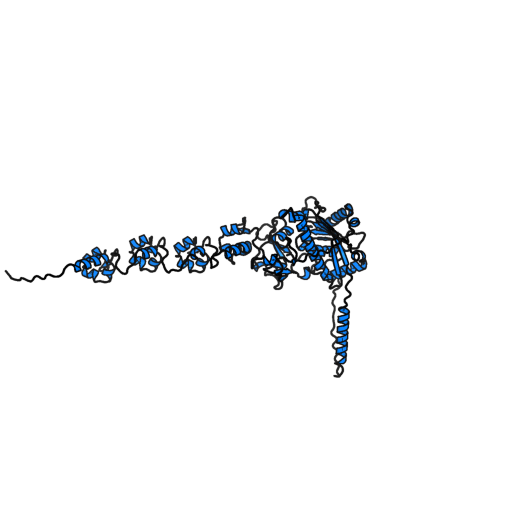M 3743 C C . ASP A 1 476 ? 49.095 -2.186 -50.907 1.00 88.62 476 ASP A C 1
ATOM 3745 O O . ASP A 1 476 ? 50.164 -1.586 -50.876 1.00 88.62 476 ASP A O 1
ATOM 3749 N N . ASN A 1 477 ? 48.301 -2.274 -49.830 1.00 88.81 477 ASN A N 1
ATOM 3750 C CA . ASN A 1 477 ? 48.469 -1.600 -48.530 1.00 88.81 477 ASN A CA 1
ATOM 3751 C C . ASN A 1 477 ? 48.091 -0.113 -48.479 1.00 88.81 477 ASN A C 1
ATOM 3753 O O . ASN A 1 477 ? 48.129 0.464 -47.393 1.00 88.81 477 ASN A O 1
ATOM 3757 N N . ASP A 1 478 ? 47.630 0.471 -49.582 1.00 85.56 478 ASP A N 1
ATOM 3758 C CA . ASP A 1 478 ? 47.130 1.845 -49.621 1.00 85.56 478 ASP A CA 1
ATOM 3759 C C . ASP A 1 478 ? 45.592 1.872 -49.690 1.00 85.56 478 ASP A C 1
ATOM 3761 O O . ASP A 1 478 ? 44.962 1.026 -50.333 1.00 85.56 478 ASP A O 1
ATOM 3765 N N . GLU A 1 479 ? 44.958 2.850 -49.037 1.00 89.62 479 GLU A N 1
ATOM 3766 C CA . GLU A 1 479 ? 43.505 3.049 -49.098 1.00 89.62 479 GLU A CA 1
ATOM 3767 C C . GLU A 1 479 ? 43.109 3.969 -50.261 1.00 89.62 479 GLU A C 1
ATOM 3769 O O . GLU A 1 479 ? 43.497 5.136 -50.312 1.00 89.62 479 GLU A O 1
ATOM 3774 N N . TYR A 1 480 ? 42.268 3.471 -51.168 1.00 91.25 480 TYR A N 1
ATOM 3775 C CA . TYR A 1 480 ? 41.726 4.237 -52.293 1.00 91.25 480 TYR A CA 1
ATOM 3776 C C . TYR A 1 480 ? 40.204 4.275 -52.238 1.00 91.25 480 TYR A C 1
ATOM 3778 O O . TYR A 1 480 ? 39.581 3.311 -51.810 1.00 91.25 480 TYR A O 1
ATOM 3786 N N . SER A 1 481 ? 39.572 5.329 -52.760 1.00 93.62 481 SER A N 1
ATOM 3787 C CA . SER A 1 481 ? 38.156 5.230 -53.141 1.00 93.62 481 SER A CA 1
ATOM 3788 C C . SER A 1 481 ? 37.982 4.155 -54.220 1.00 93.62 481 SER A C 1
ATOM 3790 O O . SER A 1 481 ? 38.926 3.854 -54.950 1.00 93.62 481 SER A O 1
ATOM 3792 N N . CYS A 1 482 ? 36.784 3.598 -54.389 1.00 93.00 482 CYS A N 1
ATOM 3793 C CA . CYS A 1 482 ? 36.561 2.574 -55.415 1.00 93.00 482 CYS A CA 1
ATOM 3794 C C . CYS A 1 482 ? 36.895 3.050 -56.840 1.00 93.00 482 CYS A C 1
ATOM 3796 O O . CYS A 1 482 ? 37.536 2.323 -57.596 1.00 93.00 482 CYS A O 1
ATOM 3798 N N . ALA A 1 483 ? 36.603 4.310 -57.175 1.00 92.50 483 ALA A N 1
ATOM 3799 C CA . ALA A 1 483 ? 37.043 4.920 -58.433 1.00 92.50 483 ALA A CA 1
ATOM 3800 C C . ALA A 1 483 ? 38.578 5.076 -58.523 1.00 92.50 483 ALA A C 1
ATOM 3802 O O . ALA A 1 483 ? 39.174 4.859 -59.583 1.00 92.50 483 ALA A O 1
ATOM 3803 N N . GLY A 1 484 ? 39.236 5.420 -57.410 1.00 92.12 484 GLY A N 1
ATOM 3804 C CA . GLY A 1 484 ? 40.697 5.487 -57.322 1.00 92.12 484 GLY A CA 1
ATOM 3805 C C . GLY A 1 484 ? 41.352 4.116 -57.504 1.00 92.12 484 GLY A C 1
ATOM 3806 O O . GLY A 1 484 ? 42.315 3.987 -58.255 1.00 92.12 484 GLY A O 1
ATOM 3807 N N . ALA A 1 485 ? 40.773 3.077 -56.905 1.00 93.12 485 ALA A N 1
ATOM 3808 C CA . ALA A 1 485 ? 41.218 1.698 -57.050 1.00 93.12 485 ALA A CA 1
ATOM 3809 C C . ALA A 1 485 ? 41.060 1.201 -58.495 1.00 93.12 485 ALA A C 1
ATOM 3811 O O . ALA A 1 485 ? 41.996 0.621 -59.043 1.00 93.12 485 ALA A O 1
ATOM 3812 N N . VAL A 1 486 ? 39.935 1.506 -59.157 1.00 89.69 486 VAL A N 1
ATOM 3813 C CA . VAL A 1 486 ? 39.764 1.230 -60.596 1.00 89.69 486 VAL A CA 1
ATOM 3814 C C . VAL A 1 486 ? 40.844 1.922 -61.422 1.00 89.69 486 VAL A C 1
ATOM 3816 O O . VAL A 1 486 ? 41.418 1.300 -62.311 1.00 89.69 486 VAL A O 1
ATOM 3819 N N . SER A 1 487 ? 41.159 3.180 -61.115 1.00 86.94 487 SER A N 1
ATOM 3820 C CA . SER A 1 487 ? 42.203 3.927 -61.829 1.00 86.94 487 SER A CA 1
ATOM 3821 C C . SER A 1 487 ? 43.600 3.331 -61.612 1.00 86.94 487 SER A C 1
ATOM 3823 O O . SER A 1 487 ? 44.441 3.393 -62.505 1.00 86.94 487 SER A O 1
ATOM 3825 N N . LYS A 1 488 ? 43.852 2.741 -60.437 1.00 88.75 488 LYS A N 1
ATOM 3826 C CA . LYS A 1 488 ? 45.153 2.185 -60.050 1.00 88.75 488 LYS A CA 1
ATOM 3827 C C . LYS A 1 488 ? 45.417 0.797 -60.637 1.00 88.75 488 LYS A C 1
ATOM 3829 O O . LYS A 1 488 ? 46.486 0.583 -61.204 1.00 88.75 488 LYS A O 1
ATOM 3834 N N . ILE A 1 489 ? 44.479 -0.139 -60.476 1.00 85.56 489 ILE A N 1
ATOM 3835 C CA . ILE A 1 489 ? 44.668 -1.555 -60.855 1.00 85.56 489 ILE A CA 1
ATOM 3836 C C . ILE A 1 489 ? 43.787 -2.010 -62.020 1.00 85.56 489 ILE A C 1
ATOM 3838 O O . ILE A 1 489 ? 43.928 -3.132 -62.498 1.00 85.56 489 ILE A O 1
ATOM 3842 N N . GLY A 1 490 ? 42.898 -1.149 -62.511 1.00 85.06 490 GLY A N 1
ATOM 3843 C CA . GLY A 1 490 ? 41.931 -1.491 -63.546 1.00 85.06 490 GLY A CA 1
ATOM 3844 C C . GLY A 1 490 ? 40.671 -2.143 -62.978 1.00 85.06 490 GLY A C 1
ATOM 3845 O O . GLY A 1 490 ? 40.689 -2.868 -61.979 1.00 85.06 490 GLY A O 1
ATOM 3846 N N . VAL A 1 491 ? 39.545 -1.903 -63.653 1.00 85.62 491 VAL A N 1
ATOM 3847 C CA . VAL A 1 491 ? 38.226 -2.377 -63.213 1.00 85.62 491 VAL A CA 1
ATOM 3848 C C . VAL A 1 491 ? 38.140 -3.899 -63.143 1.00 85.62 491 VAL A C 1
ATOM 3850 O O . VAL A 1 491 ? 37.583 -4.442 -62.199 1.00 85.62 491 VAL A O 1
ATOM 3853 N N . ASN A 1 492 ? 38.775 -4.609 -64.077 1.00 81.81 492 ASN A N 1
ATOM 3854 C CA . ASN A 1 492 ? 38.780 -6.069 -64.084 1.00 81.81 492 ASN A CA 1
ATOM 3855 C C . ASN A 1 492 ? 39.542 -6.654 -62.892 1.00 81.81 492 ASN A C 1
ATOM 3857 O O . ASN A 1 492 ? 39.069 -7.615 -62.290 1.00 81.81 492 ASN A O 1
ATOM 3861 N N . ALA A 1 493 ? 40.693 -6.082 -62.528 1.00 85.00 493 ALA A N 1
ATOM 3862 C CA . ALA A 1 493 ? 41.461 -6.557 -61.382 1.00 85.00 493 ALA A CA 1
ATOM 3863 C C . ALA A 1 493 ? 40.700 -6.318 -60.071 1.00 85.00 493 ALA A C 1
ATOM 3865 O O . ALA A 1 493 ? 40.612 -7.220 -59.237 1.00 85.00 493 ALA A O 1
ATOM 3866 N N . LEU A 1 494 ? 40.086 -5.138 -59.924 1.00 88.38 494 LEU A N 1
ATOM 3867 C CA . LEU A 1 494 ? 39.285 -4.803 -58.749 1.00 88.38 494 LEU A CA 1
ATOM 3868 C C . LEU A 1 494 ? 38.024 -5.674 -58.650 1.00 88.38 494 LEU A C 1
ATOM 3870 O O . LEU A 1 494 ? 37.746 -6.244 -57.599 1.00 88.38 494 LEU A O 1
ATOM 3874 N N . CYS A 1 495 ? 37.281 -5.814 -59.747 1.00 88.69 495 CYS A N 1
ATOM 3875 C CA . CYS A 1 495 ? 35.950 -6.419 -59.752 1.00 88.69 495 CYS A CA 1
ATOM 3876 C C . CYS A 1 495 ? 35.942 -7.938 -59.953 1.00 88.69 495 CYS A C 1
ATOM 3878 O O . CYS A 1 495 ? 34.934 -8.575 -59.655 1.00 88.69 495 CYS A O 1
ATOM 3880 N N . LYS A 1 496 ? 37.037 -8.559 -60.414 1.00 84.25 496 LYS A N 1
ATOM 3881 C CA . LYS A 1 496 ? 37.188 -10.030 -60.380 1.00 84.25 496 LYS A CA 1
ATOM 3882 C C . LYS A 1 496 ? 37.754 -10.525 -59.050 1.00 84.25 496 LYS A C 1
ATOM 3884 O O . LYS A 1 496 ? 37.559 -11.686 -58.697 1.00 84.25 496 LYS A O 1
ATOM 3889 N N . ASN A 1 497 ? 38.425 -9.662 -58.287 1.00 83.12 497 ASN A N 1
ATOM 3890 C CA . ASN A 1 497 ? 38.824 -9.975 -56.922 1.00 83.12 497 ASN A CA 1
ATOM 3891 C C . ASN A 1 497 ? 37.582 -9.968 -56.013 1.00 83.12 497 ASN A C 1
ATOM 3893 O O . ASN A 1 497 ? 36.879 -8.968 -55.935 1.00 83.12 497 ASN A O 1
ATOM 3897 N N . SER A 1 498 ? 37.315 -11.063 -55.297 1.00 80.44 498 SER A N 1
ATOM 3898 C CA . SER A 1 498 ? 36.133 -11.175 -54.426 1.00 80.44 498 SER A CA 1
ATOM 3899 C C . SER A 1 498 ? 36.080 -10.121 -53.308 1.00 80.44 498 SER A C 1
ATOM 3901 O O . SER A 1 498 ? 34.989 -9.704 -52.917 1.00 80.44 498 SER A O 1
ATOM 3903 N N . TYR A 1 499 ? 37.236 -9.661 -52.817 1.00 84.56 499 TYR A N 1
ATOM 3904 C CA . TYR A 1 499 ? 37.343 -8.571 -51.846 1.00 84.56 499 TYR A CA 1
ATOM 3905 C C . TYR A 1 499 ? 37.004 -7.223 -52.491 1.00 84.56 499 TYR A C 1
ATOM 3907 O O . TYR A 1 499 ? 36.160 -6.491 -51.973 1.00 84.56 499 TYR A O 1
ATOM 3915 N N . GLY A 1 500 ? 37.605 -6.927 -53.648 1.00 85.94 500 GLY A N 1
ATOM 3916 C CA . GLY A 1 500 ? 37.358 -5.691 -54.392 1.00 85.94 500 GLY A CA 1
ATOM 3917 C C . GLY A 1 500 ? 35.921 -5.589 -54.906 1.00 85.94 500 GLY A C 1
ATOM 3918 O O . GLY A 1 500 ? 35.273 -4.579 -54.673 1.00 85.94 500 GLY A O 1
ATOM 3919 N N . ASN A 1 501 ? 35.377 -6.659 -55.491 1.00 84.25 501 ASN A N 1
ATOM 3920 C CA . ASN A 1 501 ? 33.989 -6.741 -55.953 1.00 84.25 501 ASN A CA 1
ATOM 3921 C C . ASN A 1 501 ? 32.997 -6.478 -54.814 1.00 84.25 501 ASN A C 1
ATOM 3923 O O . ASN A 1 501 ? 32.080 -5.678 -54.956 1.00 84.25 501 ASN A O 1
ATOM 3927 N N . ARG A 1 502 ? 33.216 -7.093 -53.645 1.00 82.06 502 ARG A N 1
ATOM 3928 C CA . ARG A 1 502 ? 32.318 -6.926 -52.498 1.00 82.06 502 ARG A CA 1
ATOM 3929 C C . ARG A 1 502 ? 32.337 -5.502 -51.943 1.00 82.06 502 ARG A C 1
ATOM 3931 O O . ARG A 1 502 ? 31.284 -5.004 -51.557 1.00 82.06 502 ARG A O 1
ATOM 3938 N N . ARG A 1 503 ? 33.515 -4.872 -51.874 1.00 86.50 503 ARG A N 1
ATOM 3939 C CA . ARG A 1 503 ? 33.679 -3.520 -51.314 1.00 86.50 503 ARG A CA 1
ATOM 3940 C C . ARG A 1 503 ? 33.353 -2.414 -52.311 1.00 86.50 503 ARG A C 1
ATOM 3942 O O . ARG A 1 503 ? 32.825 -1.390 -51.912 1.00 86.50 503 ARG A O 1
ATOM 3949 N N . CYS A 1 504 ? 33.630 -2.615 -53.591 1.00 90.56 504 CYS A N 1
ATOM 3950 C CA . CYS A 1 504 ? 33.422 -1.640 -54.662 1.00 90.56 504 CYS A CA 1
ATOM 3951 C C . CYS A 1 504 ? 32.295 -2.056 -55.586 1.00 90.56 504 CYS A C 1
ATOM 3953 O O . CYS A 1 504 ? 32.397 -1.986 -56.810 1.00 90.56 504 CYS A O 1
ATOM 3955 N N . CYS A 1 505 ? 31.232 -2.559 -54.975 1.00 84.94 505 CYS A N 1
ATOM 3956 C CA . CYS A 1 505 ? 30.231 -3.285 -55.706 1.00 84.94 505 CYS A CA 1
ATOM 3957 C C . CYS A 1 505 ? 29.518 -2.388 -56.722 1.00 84.94 505 CYS A C 1
ATOM 3959 O O . CYS A 1 505 ? 29.350 -2.810 -57.862 1.00 84.94 505 CYS A O 1
ATOM 3961 N N . LYS A 1 506 ? 29.145 -1.153 -56.358 1.00 86.81 506 LYS A N 1
ATOM 3962 C CA . LYS A 1 506 ? 28.453 -0.248 -57.288 1.00 86.81 506 LYS A CA 1
ATOM 3963 C C . LYS A 1 506 ? 29.353 0.140 -58.457 1.00 86.81 506 LYS A C 1
ATOM 3965 O O . LYS A 1 506 ? 28.933 0.060 -59.604 1.00 86.81 506 LYS A O 1
ATOM 3970 N N . THR A 1 507 ? 30.604 0.494 -58.178 1.00 89.94 507 THR A N 1
ATOM 3971 C CA . THR A 1 507 ? 31.624 0.740 -59.200 1.00 89.94 507 THR A CA 1
ATOM 3972 C C . THR A 1 507 ? 31.751 -0.474 -60.127 1.00 89.94 507 THR A C 1
ATOM 3974 O O . THR A 1 507 ? 31.825 -0.316 -61.343 1.00 89.94 507 THR A O 1
ATOM 3977 N N . CYS A 1 508 ? 31.717 -1.689 -59.578 1.00 87.44 508 CYS A N 1
ATOM 3978 C CA . CYS A 1 508 ? 31.805 -2.926 -60.347 1.00 87.44 508 CYS A CA 1
ATOM 3979 C C . CYS A 1 508 ? 30.533 -3.265 -61.139 1.00 87.44 508 CYS A C 1
ATOM 3981 O O . CYS A 1 508 ? 30.639 -3.771 -62.256 1.00 87.44 508 CYS A O 1
ATOM 3983 N N . SER A 1 509 ? 29.341 -2.978 -60.609 1.00 83.25 509 SER A N 1
ATOM 3984 C CA . SER A 1 509 ? 28.071 -3.189 -61.310 1.00 83.25 509 SER A CA 1
ATOM 3985 C C . SER A 1 509 ? 27.872 -2.168 -62.428 1.00 83.25 509 SER A C 1
ATOM 3987 O O . SER A 1 509 ? 27.483 -2.536 -63.537 1.00 83.25 509 SER A O 1
ATOM 3989 N N . ASP A 1 510 ? 28.192 -0.899 -62.161 1.00 84.31 510 ASP A N 1
ATOM 3990 C CA . ASP A 1 510 ? 28.057 0.209 -63.112 1.00 84.31 510 ASP A CA 1
ATOM 3991 C C . ASP A 1 510 ? 29.045 0.061 -64.273 1.00 84.31 510 ASP A C 1
ATOM 3993 O O . ASP A 1 510 ? 28.728 0.395 -65.416 1.00 84.31 510 ASP A O 1
ATOM 3997 N N . ALA A 1 511 ? 30.220 -0.514 -64.006 1.00 79.94 511 ALA A N 1
ATOM 3998 C CA . ALA A 1 511 ? 31.213 -0.798 -65.029 1.00 79.94 511 ALA A CA 1
ATOM 3999 C C . ALA A 1 511 ? 30.794 -1.880 -66.035 1.00 79.94 511 ALA A C 1
ATOM 4001 O O . ALA A 1 511 ? 31.528 -2.065 -67.002 1.00 79.94 511 ALA A O 1
ATOM 4002 N N . LYS A 1 512 ? 29.656 -2.578 -65.823 1.00 61.50 512 LYS A N 1
ATOM 4003 C CA . LYS A 1 512 ? 29.180 -3.718 -66.628 1.00 61.50 512 LYS A CA 1
ATOM 4004 C C . LYS A 1 512 ? 30.353 -4.587 -67.064 1.00 6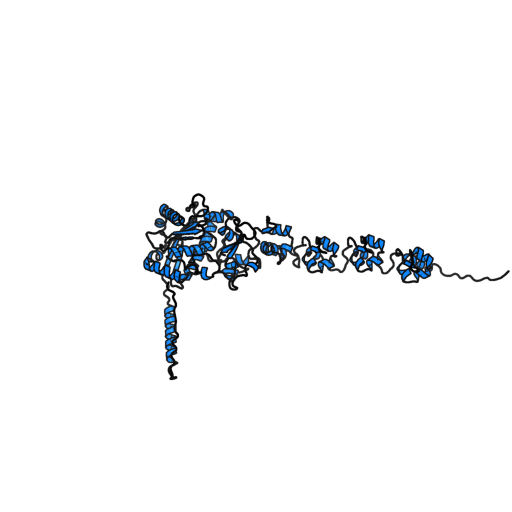1.50 512 LYS A C 1
ATOM 4006 O O . LYS A 1 512 ? 30.747 -4.547 -68.229 1.00 61.50 512 LYS A O 1
ATOM 4011 N N . VAL A 1 513 ? 30.925 -5.337 -66.120 1.00 58.09 513 VAL A N 1
ATOM 4012 C CA . VAL A 1 513 ? 32.021 -6.276 -66.394 1.00 58.09 513 VAL A CA 1
ATOM 4013 C C . VAL A 1 513 ? 31.506 -7.369 -67.337 1.00 58.09 513 VAL A C 1
ATOM 4015 O O . VAL A 1 513 ? 31.062 -8.430 -66.914 1.00 58.09 513 VAL A O 1
ATOM 4018 N N . SER A 1 514 ? 31.493 -7.054 -68.628 1.00 52.25 514 SER A N 1
ATOM 4019 C CA . SER A 1 514 ? 31.352 -7.993 -69.723 1.00 52.25 514 SER A CA 1
ATOM 4020 C C . SER A 1 514 ? 32.619 -8.838 -69.757 1.00 52.25 514 SER A C 1
ATOM 4022 O O . SER A 1 514 ? 33.715 -8.329 -69.500 1.00 52.25 514 SER A O 1
ATOM 4024 N N . ASP A 1 515 ? 32.498 -10.114 -70.110 1.00 57.84 515 ASP A N 1
ATOM 4025 C CA . ASP A 1 515 ? 33.672 -10.933 -70.424 1.00 57.84 515 ASP A CA 1
ATOM 4026 C C . ASP A 1 515 ? 34.470 -10.376 -71.624 1.00 57.84 515 ASP A C 1
ATOM 4028 O O . ASP A 1 515 ? 35.624 -10.761 -71.831 1.00 57.84 515 ASP A O 1
ATOM 4032 N N . ASP A 1 516 ? 33.912 -9.391 -72.337 1.00 58.06 516 ASP A N 1
ATOM 4033 C CA . ASP A 1 516 ? 34.540 -8.691 -73.448 1.00 58.06 516 ASP A CA 1
ATOM 4034 C C . ASP A 1 516 ? 35.241 -7.388 -73.013 1.00 58.06 516 ASP A C 1
ATOM 4036 O O . ASP A 1 516 ? 34.622 -6.385 -72.663 1.00 58.06 516 ASP A O 1
ATOM 4040 N N . CYS A 1 517 ? 36.574 -7.449 -73.055 1.00 67.12 517 CYS A N 1
ATOM 4041 C CA . CYS A 1 517 ? 37.568 -6.372 -73.118 1.00 67.12 517 CYS A CA 1
ATOM 4042 C C . CYS A 1 517 ? 37.098 -4.905 -72.939 1.00 67.12 517 CYS A C 1
ATOM 4044 O O . CYS A 1 517 ? 36.538 -4.304 -73.855 1.00 67.12 517 CYS A O 1
ATOM 4046 N N . TYR A 1 518 ? 37.492 -4.267 -71.826 1.00 59.88 518 TYR A N 1
ATOM 4047 C CA . TYR A 1 518 ? 37.162 -2.860 -71.525 1.00 59.88 518 TYR A CA 1
ATOM 4048 C C . TYR A 1 518 ? 38.329 -1.862 -71.657 1.00 59.88 518 TYR A C 1
ATOM 4050 O O . TYR A 1 518 ? 38.168 -0.669 -71.401 1.00 59.88 518 TYR A O 1
ATOM 4058 N N . GLY A 1 519 ? 39.517 -2.321 -72.049 1.00 71.44 519 GLY A N 1
ATOM 4059 C CA . GLY A 1 519 ? 40.701 -1.471 -72.140 1.00 71.44 519 GLY A CA 1
ATOM 4060 C C . GLY A 1 519 ? 41.993 -2.255 -71.980 1.00 71.44 519 GLY A C 1
ATOM 4061 O O . GLY A 1 519 ? 41.987 -3.388 -71.508 1.00 71.44 519 GLY A O 1
ATOM 4062 N N . ASP A 1 520 ? 43.098 -1.636 -72.375 1.00 78.06 520 ASP A N 1
ATOM 4063 C CA . ASP A 1 520 ? 44.421 -2.164 -72.066 1.00 78.06 520 ASP A CA 1
ATOM 4064 C C . ASP A 1 520 ? 44.709 -1.971 -70.575 1.00 78.06 520 ASP A C 1
ATOM 4066 O O . ASP A 1 520 ? 44.438 -0.907 -70.013 1.00 78.06 520 ASP A O 1
ATOM 4070 N N . GLU A 1 521 ? 45.257 -2.993 -69.930 1.00 79.06 521 GLU A N 1
ATOM 4071 C CA . GLU A 1 521 ? 45.841 -2.863 -68.605 1.00 79.06 521 GLU A CA 1
ATOM 4072 C C . GLU A 1 521 ? 47.038 -1.905 -68.650 1.00 79.06 521 GLU A C 1
ATOM 4074 O O . GLU A 1 521 ? 47.700 -1.734 -69.678 1.00 79.06 521 GLU A O 1
ATOM 4079 N N . SER A 1 522 ? 47.329 -1.273 -67.511 1.00 77.69 522 SER A N 1
ATOM 4080 C CA . SER A 1 522 ? 48.412 -0.293 -67.399 1.00 77.69 522 SER A CA 1
ATOM 4081 C C . SER A 1 522 ? 49.786 -0.887 -67.733 1.00 77.69 522 SER A C 1
ATOM 4083 O O . SER A 1 522 ? 50.661 -0.155 -68.197 1.00 77.69 522 SER A O 1
ATOM 4085 N N . TYR A 1 523 ? 49.968 -2.201 -67.558 1.00 84.31 523 TYR A N 1
ATOM 4086 C CA . TYR A 1 523 ? 51.145 -2.934 -68.015 1.00 84.31 523 TYR A CA 1
ATOM 4087 C C . TYR A 1 523 ? 50.862 -4.426 -68.275 1.00 84.31 523 TYR A C 1
ATOM 4089 O O . TYR A 1 523 ? 49.953 -5.029 -67.707 1.00 84.31 523 TYR A O 1
ATOM 4097 N N . VAL A 1 524 ? 51.705 -5.040 -69.104 1.00 86.06 524 VAL A N 1
ATOM 4098 C CA . VAL A 1 524 ? 51.822 -6.477 -69.359 1.00 86.06 524 VAL A CA 1
ATOM 4099 C C . VAL A 1 524 ? 53.297 -6.874 -69.246 1.00 86.06 524 VAL A C 1
ATOM 4101 O O . VAL A 1 524 ? 54.185 -6.113 -69.621 1.00 86.06 524 VAL A O 1
ATOM 4104 N N . ASN A 1 525 ? 53.579 -8.065 -68.720 1.00 85.25 525 ASN A N 1
ATOM 4105 C CA . ASN A 1 525 ? 54.950 -8.571 -68.657 1.00 85.25 525 ASN A CA 1
ATOM 4106 C C . ASN A 1 525 ? 55.322 -9.231 -69.986 1.00 85.25 525 ASN A C 1
ATOM 4108 O O . ASN A 1 525 ? 54.713 -10.231 -70.366 1.00 85.25 525 ASN A O 1
ATOM 4112 N N . VAL A 1 526 ? 56.338 -8.687 -70.653 1.00 84.75 526 VAL A N 1
ATOM 4113 C CA . VAL A 1 526 ? 57.012 -9.309 -71.800 1.00 84.75 526 VAL A CA 1
ATOM 4114 C C . VAL A 1 526 ? 58.432 -9.622 -71.346 1.00 84.75 526 VAL A C 1
ATOM 4116 O O . VAL A 1 526 ? 59.131 -8.725 -70.879 1.00 84.75 526 VAL A O 1
ATOM 4119 N N . ASP A 1 527 ? 58.815 -10.899 -71.379 1.00 87.81 527 ASP A N 1
ATOM 4120 C CA . ASP A 1 527 ? 60.116 -11.388 -70.894 1.00 87.81 527 ASP A CA 1
ATOM 4121 C C . ASP A 1 527 ? 60.457 -10.930 -69.461 1.00 87.81 527 ASP A C 1
ATOM 4123 O O . ASP A 1 527 ? 61.575 -10.521 -69.159 1.00 87.81 527 ASP A O 1
ATOM 4127 N N . ASN A 1 528 ? 59.467 -10.996 -68.560 1.00 86.62 528 ASN A N 1
ATOM 4128 C CA . ASN A 1 528 ? 59.544 -10.558 -67.155 1.00 86.62 528 ASN A CA 1
ATOM 4129 C C . ASN A 1 528 ? 59.797 -9.057 -66.931 1.00 86.62 528 ASN A C 1
ATOM 4131 O O . ASN A 1 528 ? 60.081 -8.651 -65.805 1.00 86.62 528 ASN A O 1
ATOM 4135 N N . ILE A 1 529 ? 59.639 -8.219 -67.956 1.00 80.94 529 ILE A N 1
ATOM 4136 C CA . ILE A 1 529 ? 59.725 -6.763 -67.820 1.00 80.94 529 ILE A CA 1
ATOM 4137 C C . ILE A 1 529 ? 58.315 -6.168 -67.985 1.00 80.94 529 ILE A C 1
ATOM 4139 O O . ILE A 1 529 ? 57.684 -6.410 -69.019 1.00 80.94 529 ILE A O 1
ATOM 4143 N N . PRO A 1 530 ? 57.802 -5.386 -67.011 1.00 87.00 530 PRO A N 1
ATOM 4144 C CA . PRO A 1 530 ? 56.529 -4.686 -67.147 1.00 87.00 530 PRO A CA 1
ATOM 4145 C C . PRO A 1 530 ? 56.620 -3.646 -68.261 1.00 87.00 530 PRO A C 1
ATOM 4147 O O . PRO A 1 530 ? 57.500 -2.783 -68.250 1.00 87.00 530 PRO A O 1
ATOM 4150 N N . LYS A 1 531 ? 55.713 -3.729 -69.229 1.00 88.38 531 LYS A N 1
ATOM 4151 C CA . LYS A 1 531 ? 55.619 -2.822 -70.373 1.00 88.38 531 LYS A CA 1
ATOM 4152 C C . LYS A 1 531 ? 54.184 -2.376 -70.550 1.00 88.38 531 LYS A C 1
ATOM 4154 O O . LYS A 1 531 ? 53.272 -3.170 -70.353 1.00 88.38 531 LYS A O 1
ATOM 4159 N N . SER A 1 532 ? 53.964 -1.135 -70.956 1.00 90.38 532 SER A N 1
ATOM 4160 C CA . SER A 1 532 ? 52.637 -0.730 -71.425 1.00 90.38 532 SER A CA 1
ATOM 4161 C C . SER A 1 532 ? 52.226 -1.577 -72.636 1.00 90.38 532 SER A C 1
ATOM 4163 O O . SER A 1 532 ? 53.070 -2.120 -73.354 1.00 90.38 532 SER A O 1
ATOM 4165 N N . CYS A 1 533 ? 50.927 -1.698 -72.895 1.00 87.88 533 CYS A N 1
ATOM 4166 C CA . CYS A 1 533 ? 50.454 -2.506 -74.018 1.00 87.88 533 CYS A CA 1
ATOM 4167 C C . CYS A 1 533 ? 50.967 -2.020 -75.382 1.00 87.88 533 CYS A C 1
ATOM 4169 O O . CYS A 1 533 ? 51.250 -2.845 -76.248 1.00 87.88 533 CYS A O 1
ATOM 4171 N N . SER A 1 534 ? 51.187 -0.715 -75.560 1.00 86.88 534 SER A N 1
ATOM 4172 C CA . SER A 1 534 ? 51.818 -0.159 -76.762 1.00 86.88 534 SER A CA 1
ATOM 4173 C C . SER A 1 534 ? 53.289 -0.568 -76.901 1.00 86.88 534 SER A C 1
ATOM 4175 O O . SER A 1 534 ? 53.719 -0.934 -77.992 1.00 86.88 534 SER A O 1
ATOM 4177 N N . GLU A 1 535 ? 54.062 -0.566 -75.812 1.00 89.69 535 GLU A N 1
ATOM 4178 C CA . GLU A 1 535 ? 55.457 -1.029 -75.819 1.00 89.69 535 GLU A CA 1
ATOM 4179 C C . GLU A 1 535 ? 55.555 -2.540 -76.057 1.00 89.69 535 GLU A C 1
ATOM 4181 O O . GLU A 1 535 ? 56.385 -3.004 -76.839 1.00 89.69 535 GLU A O 1
ATOM 4186 N N . ALA A 1 536 ? 54.676 -3.317 -75.423 1.00 89.38 536 ALA A N 1
ATOM 4187 C CA . ALA A 1 536 ? 54.600 -4.760 -75.606 1.00 89.38 536 ALA A CA 1
ATOM 4188 C C . ALA A 1 536 ? 54.264 -5.140 -77.058 1.00 89.38 536 ALA A C 1
ATOM 4190 O O . ALA A 1 536 ? 54.783 -6.128 -77.577 1.00 89.38 536 ALA A O 1
ATOM 4191 N N . PHE A 1 537 ? 53.446 -4.329 -77.735 1.00 85.56 537 PHE A N 1
ATOM 4192 C CA . PHE A 1 537 ? 53.110 -4.485 -79.152 1.00 85.56 537 PHE A CA 1
ATOM 4193 C C . PHE A 1 537 ? 54.324 -4.365 -80.077 1.00 85.56 537 PHE A C 1
ATOM 4195 O O . PHE A 1 537 ? 54.410 -5.077 -81.080 1.00 85.56 537 PHE A O 1
ATOM 4202 N N . ILE A 1 538 ? 55.255 -3.472 -79.734 1.00 83.62 538 ILE A N 1
ATOM 4203 C CA . ILE A 1 538 ? 56.497 -3.259 -80.483 1.00 83.62 538 ILE A CA 1
ATOM 4204 C C . ILE A 1 538 ? 57.446 -4.441 -80.260 1.00 83.62 538 ILE A C 1
ATOM 4206 O O . ILE A 1 538 ? 58.041 -4.938 -81.212 1.00 83.62 538 ILE A O 1
ATOM 4210 N N . LEU A 1 539 ? 57.555 -4.918 -79.017 1.00 84.44 539 LEU A N 1
ATOM 4211 C CA . LEU A 1 539 ? 58.532 -5.937 -78.628 1.00 84.44 539 LEU A CA 1
ATOM 4212 C C . LEU A 1 539 ? 58.122 -7.367 -79.016 1.00 84.44 539 LEU A C 1
ATOM 4214 O O . LEU A 1 539 ? 58.934 -8.110 -79.556 1.00 84.44 539 LEU A O 1
ATOM 4218 N N . ALA A 1 540 ? 56.868 -7.763 -78.781 1.00 78.56 540 ALA A N 1
ATOM 4219 C CA . ALA A 1 540 ? 56.417 -9.153 -78.946 1.00 78.56 540 ALA A CA 1
ATOM 4220 C C . ALA A 1 540 ? 55.819 -9.463 -80.334 1.00 78.56 540 ALA A C 1
ATOM 4222 O O . ALA A 1 540 ? 55.293 -10.555 -80.564 1.00 78.56 540 ALA A O 1
ATOM 4223 N N . THR A 1 541 ? 55.896 -8.511 -81.270 1.00 81.44 541 THR A N 1
ATOM 4224 C CA . THR A 1 541 ? 55.077 -8.401 -82.489 1.00 81.44 541 THR A CA 1
ATOM 4225 C C . THR A 1 541 ? 53.565 -8.360 -82.198 1.00 81.44 541 THR A C 1
ATOM 4227 O O . THR A 1 541 ? 53.062 -9.114 -81.362 1.00 81.44 541 THR A O 1
ATOM 4230 N N . PRO A 1 542 ? 52.771 -7.570 -82.943 1.00 82.56 542 PRO A N 1
ATOM 4231 C CA . PRO A 1 542 ? 51.317 -7.513 -82.754 1.00 82.56 542 PRO A CA 1
ATOM 4232 C C . PRO A 1 542 ? 50.633 -8.889 -82.821 1.00 82.56 542 PRO A C 1
ATOM 4234 O O . PRO A 1 542 ? 49.719 -9.189 -82.057 1.00 82.56 542 PRO A O 1
ATOM 4237 N N . LYS A 1 543 ? 51.115 -9.769 -83.715 1.00 85.25 543 LYS A N 1
ATOM 4238 C CA . LYS A 1 543 ? 50.604 -11.139 -83.856 1.00 85.25 543 LYS A CA 1
ATOM 4239 C C . LYS A 1 543 ? 50.934 -11.989 -82.629 1.00 85.25 543 LYS A C 1
ATOM 4241 O O . LYS A 1 543 ? 50.066 -12.725 -82.178 1.00 85.25 543 LYS A O 1
ATOM 4246 N N . GLY A 1 544 ? 52.160 -11.902 -82.110 1.00 86.19 544 GLY A N 1
ATOM 4247 C CA . GLY A 1 544 ? 52.593 -12.672 -80.943 1.00 86.19 544 GLY A CA 1
ATOM 4248 C C . GLY A 1 544 ? 51.854 -12.257 -79.675 1.00 86.19 544 GLY A C 1
ATOM 4249 O O . GLY A 1 544 ? 51.315 -13.113 -78.972 1.00 86.19 544 GLY A O 1
ATOM 4250 N N . LEU A 1 545 ? 51.732 -10.949 -79.433 1.00 87.44 545 LEU A N 1
ATOM 4251 C CA . LEU A 1 545 ? 51.036 -10.438 -78.253 1.00 87.44 545 LEU A CA 1
ATOM 4252 C C . LEU A 1 545 ? 49.539 -10.780 -78.268 1.00 87.44 545 LEU A C 1
ATOM 4254 O O . LEU A 1 545 ? 48.997 -11.199 -77.247 1.00 87.44 545 LEU A O 1
ATOM 4258 N N . CYS A 1 546 ? 48.879 -10.659 -79.424 1.00 88.88 546 CYS A N 1
ATOM 4259 C CA . CYS A 1 546 ? 47.432 -10.865 -79.534 1.00 88.88 546 CYS A CA 1
ATOM 4260 C C . CYS A 1 546 ? 47.004 -12.311 -79.787 1.00 88.88 546 CYS A C 1
ATOM 4262 O O . CYS A 1 546 ? 45.837 -12.642 -79.582 1.00 88.88 546 CYS A O 1
ATOM 4264 N N . ALA A 1 547 ? 47.916 -13.187 -80.213 1.00 83.06 547 ALA A N 1
ATOM 4265 C CA . ALA A 1 547 ? 47.661 -14.625 -80.244 1.00 83.06 547 ALA A CA 1
ATOM 4266 C C . ALA A 1 547 ? 47.848 -15.271 -78.862 1.00 83.06 547 ALA A C 1
ATOM 4268 O O . ALA A 1 547 ? 47.216 -16.281 -78.564 1.00 83.06 547 ALA A O 1
ATOM 4269 N N . ASN A 1 548 ? 48.693 -14.691 -78.004 1.00 85.19 548 ASN A N 1
ATOM 4270 C CA . ASN A 1 548 ? 48.864 -15.153 -76.634 1.00 85.19 548 ASN A CA 1
ATOM 4271 C C . ASN A 1 548 ? 47.633 -14.771 -75.794 1.00 85.19 548 ASN A C 1
ATOM 4273 O O . ASN A 1 548 ? 47.296 -13.597 -75.700 1.00 85.19 548 ASN A O 1
ATOM 4277 N N . SER A 1 549 ? 46.979 -15.731 -75.133 1.00 81.62 549 SER A N 1
ATOM 4278 C CA . SER A 1 549 ? 45.788 -15.466 -74.311 1.00 81.62 549 SER A CA 1
ATOM 4279 C C . SER A 1 549 ? 46.037 -14.482 -73.161 1.00 81.62 549 SER A C 1
ATOM 4281 O O . SER A 1 549 ? 45.124 -13.754 -72.778 1.00 81.62 549 SER A O 1
ATOM 4283 N N . TYR A 1 550 ? 47.254 -14.445 -72.610 1.00 83.25 550 TYR A N 1
ATOM 4284 C CA . TYR A 1 550 ? 47.662 -13.489 -71.578 1.00 83.25 550 TYR A CA 1
ATOM 4285 C C . TYR A 1 550 ? 47.787 -12.072 -72.149 1.00 83.25 550 TYR A C 1
ATOM 4287 O O . TYR A 1 550 ? 47.182 -11.142 -71.618 1.00 83.25 550 TYR A O 1
ATOM 4295 N N . GLY A 1 551 ? 48.505 -11.923 -73.267 1.00 84.81 551 GLY A N 1
ATOM 4296 C CA . GLY A 1 551 ? 48.666 -10.639 -73.955 1.00 84.81 551 GLY A CA 1
ATOM 4297 C C . GLY A 1 551 ? 47.348 -10.117 -74.529 1.00 84.81 551 GLY A C 1
ATOM 4298 O O . GLY A 1 551 ? 47.002 -8.964 -74.308 1.00 84.81 551 GLY A O 1
ATOM 4299 N N . ASN A 1 552 ? 46.555 -10.980 -75.164 1.00 82.31 552 ASN A N 1
ATOM 4300 C CA . ASN A 1 552 ? 45.234 -10.650 -75.697 1.00 82.31 552 ASN A CA 1
ATOM 4301 C C . ASN A 1 552 ? 44.279 -10.185 -74.592 1.00 82.31 552 ASN A C 1
ATOM 4303 O O . ASN A 1 552 ? 43.612 -9.173 -74.754 1.00 82.31 552 ASN A O 1
ATOM 4307 N N . ARG A 1 553 ? 44.258 -10.859 -73.435 1.00 80.50 553 ARG A N 1
ATOM 4308 C CA . ARG A 1 553 ? 43.378 -10.476 -72.323 1.00 80.50 553 ARG A CA 1
ATOM 4309 C C . ARG A 1 553 ? 43.786 -9.152 -71.674 1.00 80.50 553 ARG A C 1
ATOM 4311 O O . ARG A 1 553 ? 42.904 -8.373 -71.328 1.00 80.50 553 ARG A O 1
ATOM 4318 N N . ARG A 1 554 ? 45.089 -8.909 -71.489 1.00 84.88 554 ARG A N 1
ATOM 4319 C CA . ARG A 1 554 ? 45.593 -7.704 -70.806 1.00 84.88 554 ARG A CA 1
ATOM 4320 C C . ARG A 1 554 ? 45.746 -6.496 -71.730 1.00 84.88 554 ARG A C 1
ATOM 4322 O O . ARG A 1 554 ? 45.586 -5.379 -71.273 1.00 84.88 554 ARG A O 1
ATOM 4329 N N . CYS A 1 555 ? 45.992 -6.698 -73.020 1.00 89.44 555 CYS A N 1
ATOM 4330 C CA . CYS A 1 555 ? 46.149 -5.641 -74.028 1.00 89.44 555 CYS A CA 1
ATOM 4331 C C . CYS A 1 555 ? 45.030 -5.678 -75.061 1.00 89.44 555 CYS A C 1
ATOM 4333 O O . CYS A 1 555 ? 45.241 -5.591 -76.274 1.00 89.44 555 CYS A O 1
ATOM 4335 N N . CYS A 1 556 ? 43.820 -5.887 -74.566 1.00 84.62 556 CYS A N 1
ATOM 4336 C CA . CYS A 1 556 ? 42.706 -6.289 -75.390 1.00 84.62 556 CYS A CA 1
ATOM 4337 C C . CYS A 1 556 ? 42.214 -5.160 -76.317 1.00 84.62 556 CYS A C 1
ATOM 4339 O O . CYS A 1 556 ? 41.787 -5.444 -77.437 1.00 84.62 556 CYS A O 1
ATOM 4341 N N . LYS A 1 557 ? 42.351 -3.879 -75.932 1.00 84.12 557 LYS A N 1
ATOM 4342 C CA . LYS A 1 557 ? 42.002 -2.733 -76.792 1.00 84.12 557 LYS A CA 1
ATOM 4343 C C . LYS A 1 557 ? 43.013 -2.595 -77.927 1.00 84.12 557 LYS A C 1
ATOM 4345 O O . LYS A 1 557 ? 42.617 -2.451 -79.087 1.00 84.12 557 LYS A O 1
ATOM 4350 N N . SER A 1 558 ? 44.302 -2.703 -77.614 1.00 86.19 558 SER A N 1
ATOM 4351 C CA . SER A 1 558 ? 45.368 -2.729 -78.619 1.00 86.19 558 SER A CA 1
ATOM 4352 C C . SER A 1 558 ? 45.208 -3.928 -79.570 1.00 86.19 558 SER A C 1
ATOM 4354 O O . SER A 1 558 ? 45.323 -3.781 -80.790 1.00 86.19 558 SER A O 1
ATOM 4356 N N . CYS A 1 559 ? 44.834 -5.103 -79.053 1.00 85.00 559 CYS A N 1
ATOM 4357 C CA . CYS A 1 559 ? 44.595 -6.306 -79.854 1.00 85.00 559 CYS A CA 1
ATOM 4358 C C . CYS A 1 559 ? 43.326 -6.269 -80.709 1.00 85.00 559 CYS A C 1
ATOM 4360 O O . CYS A 1 559 ? 43.339 -6.770 -81.837 1.00 85.00 559 CYS A O 1
ATOM 4362 N N . ALA A 1 560 ? 42.257 -5.627 -80.240 1.00 82.62 560 ALA A N 1
ATOM 4363 C CA . ALA A 1 560 ? 41.058 -5.400 -81.040 1.00 82.62 560 ALA A CA 1
ATOM 4364 C C . ALA A 1 560 ? 41.359 -4.522 -82.269 1.00 82.62 560 ALA A C 1
ATOM 4366 O O . ALA A 1 560 ? 40.948 -4.857 -83.382 1.00 82.62 560 ALA A O 1
ATOM 4367 N N . GLY A 1 561 ? 42.152 -3.456 -82.095 1.00 79.06 561 GLY A N 1
ATOM 4368 C CA . GLY A 1 561 ? 42.612 -2.606 -83.200 1.00 79.06 561 GLY A CA 1
ATOM 4369 C C . GLY A 1 561 ? 43.443 -3.372 -84.237 1.00 79.06 561 GLY A C 1
ATOM 4370 O O . GLY A 1 561 ? 43.227 -3.229 -85.443 1.00 79.06 561 GLY A O 1
ATOM 4371 N N . TYR A 1 562 ? 44.339 -4.254 -83.780 1.00 80.12 562 TYR A N 1
ATOM 4372 C CA . TYR A 1 562 ? 45.117 -5.125 -84.664 1.00 80.12 562 TYR A CA 1
ATOM 4373 C C . TYR A 1 562 ? 44.231 -6.085 -85.471 1.00 80.12 562 TYR A C 1
ATOM 4375 O O . TYR A 1 562 ? 44.354 -6.154 -86.697 1.00 80.12 562 TYR A O 1
ATOM 4383 N N . ASN A 1 563 ? 43.299 -6.784 -84.822 1.00 75.00 563 ASN A N 1
ATOM 4384 C CA . ASN A 1 563 ? 42.430 -7.753 -85.494 1.00 75.00 563 ASN A CA 1
ATOM 4385 C C . ASN A 1 563 ? 41.481 -7.089 -86.506 1.00 75.00 563 ASN A C 1
ATOM 4387 O O . ASN A 1 563 ? 41.292 -7.620 -87.602 1.00 75.00 563 ASN A O 1
ATOM 4391 N N . ALA A 1 564 ? 40.970 -5.890 -86.207 1.00 68.69 564 ALA A N 1
ATOM 4392 C CA . ALA A 1 564 ? 40.153 -5.112 -87.140 1.00 68.69 564 ALA A CA 1
ATOM 4393 C C . ALA A 1 564 ? 40.921 -4.710 -88.416 1.00 68.69 564 ALA A C 1
ATOM 4395 O O . ALA A 1 564 ? 40.352 -4.697 -89.509 1.00 68.69 564 ALA A O 1
ATOM 4396 N N . SER A 1 565 ? 42.229 -4.438 -88.310 1.00 61.16 565 SER A N 1
ATOM 4397 C CA . SER A 1 565 ? 43.074 -4.085 -89.463 1.00 61.16 565 SER A CA 1
ATOM 4398 C C . SER A 1 565 ? 43.357 -5.264 -90.409 1.00 61.16 565 SER A C 1
ATOM 4400 O O . SER A 1 565 ? 43.594 -5.061 -91.601 1.00 61.16 565 SER A O 1
ATOM 4402 N N . ARG A 1 566 ? 43.267 -6.506 -89.910 1.00 61.91 566 ARG A N 1
ATOM 4403 C CA . ARG A 1 566 ? 43.490 -7.734 -90.691 1.00 61.91 566 ARG A CA 1
ATOM 4404 C C . ARG A 1 566 ? 42.286 -8.131 -91.552 1.00 61.91 566 ARG A C 1
ATOM 4406 O O . ARG A 1 566 ? 42.470 -8.771 -92.580 1.00 61.91 566 ARG A O 1
ATOM 4413 N N . GLY A 1 567 ? 41.079 -7.704 -91.176 1.00 50.06 567 GLY A N 1
ATOM 4414 C CA . GLY A 1 567 ? 39.841 -7.978 -91.915 1.00 50.06 567 GLY A CA 1
ATOM 4415 C C . GLY A 1 567 ? 39.655 -7.181 -93.215 1.00 50.06 567 GLY A C 1
ATOM 4416 O O . GLY A 1 567 ? 38.690 -7.427 -93.928 1.00 50.06 567 GLY A O 1
ATOM 4417 N N . LYS A 1 568 ? 40.548 -6.230 -93.543 1.00 48.44 568 LYS A N 1
ATOM 4418 C CA . LYS A 1 568 ? 40.414 -5.326 -94.708 1.00 48.44 568 LYS A CA 1
ATOM 4419 C C . LYS A 1 568 ? 41.431 -5.527 -95.844 1.00 48.44 568 LYS A C 1
ATOM 4421 O O . LYS A 1 568 ? 41.429 -4.734 -96.778 1.00 48.44 568 LYS A O 1
ATOM 4426 N N . ARG A 1 569 ? 42.290 -6.553 -95.814 1.00 43.72 569 ARG A N 1
ATOM 4427 C CA . ARG A 1 569 ? 43.199 -6.858 -96.940 1.00 43.72 569 ARG A CA 1
ATOM 4428 C C . ARG A 1 569 ? 42.998 -8.290 -97.430 1.00 43.72 569 ARG A C 1
ATOM 4430 O O . ARG A 1 569 ? 43.619 -9.213 -96.911 1.00 43.72 569 ARG A O 1
ATOM 4437 N N . SER A 1 570 ? 42.127 -8.458 -98.423 1.00 38.59 570 SER A N 1
ATOM 4438 C CA . SER A 1 570 ? 42.148 -9.622 -99.311 1.00 38.59 570 SER A CA 1
ATOM 4439 C C . SER A 1 570 ? 43.306 -9.480 -100.301 1.00 38.59 570 SER A C 1
ATOM 4441 O O . SER A 1 570 ? 43.570 -8.396 -100.812 1.00 38.59 570 SER A O 1
ATOM 4443 N N . PHE A 1 571 ? 44.003 -10.593 -100.500 1.00 40.06 571 PHE A N 1
ATOM 4444 C CA . PHE A 1 571 ? 45.166 -10.799 -101.354 1.00 40.06 571 PHE A CA 1
ATOM 4445 C C . PHE A 1 571 ? 44.930 -10.397 -102.821 1.00 40.06 571 PHE A C 1
ATOM 4447 O O . PHE A 1 571 ? 44.011 -10.917 -103.445 1.00 40.06 571 PHE A O 1
ATOM 4454 N N . GLU A 1 572 ? 45.840 -9.605 -103.390 1.00 36.25 572 GLU A N 1
ATOM 4455 C CA . GLU A 1 572 ? 46.262 -9.754 -104.787 1.00 36.25 572 GLU A CA 1
ATOM 4456 C C . GLU A 1 572 ? 47.731 -10.188 -104.781 1.00 36.25 572 GLU A C 1
ATOM 4458 O O . GLU A 1 572 ? 48.600 -9.539 -104.196 1.00 36.25 572 GLU A O 1
ATOM 4463 N N . SER A 1 573 ? 47.964 -11.356 -105.369 1.00 42.59 573 SER A N 1
ATOM 4464 C CA . SER A 1 573 ? 49.259 -11.929 -105.712 1.00 42.59 573 SER A CA 1
ATOM 4465 C C . SER A 1 573 ? 49.825 -11.232 -106.946 1.00 42.59 573 SER A C 1
ATOM 4467 O O . SER A 1 573 ? 49.109 -11.103 -107.937 1.00 42.59 573 SER A O 1
ATOM 4469 N N . LEU A 1 574 ? 51.107 -10.868 -106.931 1.00 33.16 574 LEU A N 1
ATOM 4470 C CA . LEU A 1 574 ? 51.856 -10.591 -108.154 1.00 33.16 574 LEU A CA 1
ATOM 4471 C C . LEU A 1 574 ? 53.262 -11.175 -108.053 1.00 33.16 574 LEU A C 1
ATOM 4473 O O . LEU A 1 574 ? 53.932 -11.083 -107.023 1.00 33.16 574 LEU A O 1
ATOM 4477 N N . ASP A 1 575 ? 53.597 -11.843 -109.147 1.00 35.84 575 ASP A N 1
ATOM 4478 C CA . ASP A 1 575 ? 54.643 -12.824 -109.343 1.00 35.84 575 ASP A CA 1
ATOM 4479 C C . ASP A 1 575 ? 56.074 -12.283 -109.346 1.00 35.84 575 ASP A C 1
ATOM 4481 O O . ASP A 1 575 ? 56.365 -11.109 -109.573 1.00 35.84 575 ASP A O 1
ATOM 4485 N N . LEU A 1 576 ? 56.956 -13.256 -109.131 1.00 40.19 576 LEU A N 1
ATOM 4486 C CA . LEU A 1 576 ? 58.386 -13.281 -109.394 1.00 40.19 576 LEU A CA 1
ATOM 4487 C C . LEU A 1 576 ? 58.752 -12.777 -110.800 1.00 40.19 576 LEU A C 1
ATOM 4489 O O . LEU A 1 576 ? 58.222 -13.263 -111.795 1.00 40.19 576 LEU A O 1
ATOM 4493 N N . VAL A 1 577 ? 59.794 -11.946 -110.874 1.00 33.38 577 VAL A N 1
ATOM 4494 C CA . VAL A 1 577 ? 60.718 -11.913 -112.016 1.00 33.38 577 VAL A CA 1
ATOM 4495 C C . VAL A 1 577 ? 62.145 -11.918 -111.466 1.00 33.38 577 VAL A C 1
ATOM 4497 O O . VAL A 1 577 ? 62.615 -10.939 -110.891 1.00 33.38 577 VAL A O 1
ATOM 4500 N N . GLN A 1 578 ? 62.814 -13.058 -111.627 1.00 46.03 578 GLN A N 1
ATOM 4501 C CA . GLN A 1 578 ? 64.264 -13.135 -111.779 1.00 46.03 578 GLN A CA 1
ATOM 4502 C C . GLN A 1 578 ? 64.575 -12.919 -113.262 1.00 46.03 578 GLN A C 1
ATOM 4504 O O .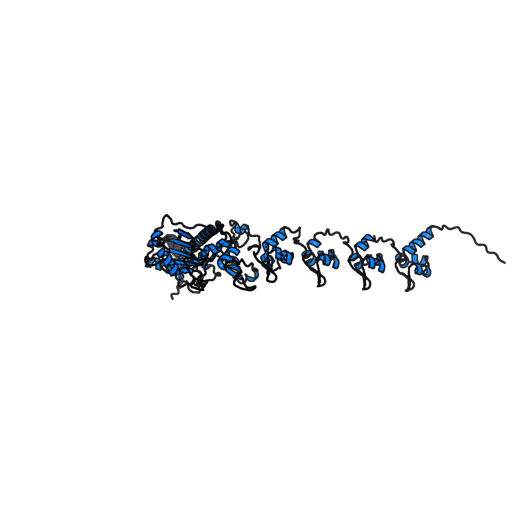 GLN A 1 578 ? 63.980 -13.600 -114.088 1.00 46.03 578 GLN A O 1
ATOM 4509 N N . GLU A 1 579 ? 65.528 -12.046 -113.586 1.00 38.72 579 GLU A N 1
ATOM 4510 C CA . GLU A 1 579 ? 66.712 -12.444 -114.356 1.00 38.72 579 GLU A CA 1
ATOM 4511 C C . GLU A 1 579 ? 67.801 -11.362 -114.335 1.00 38.72 579 GLU A C 1
ATOM 4513 O O . GLU A 1 579 ? 67.569 -10.183 -114.077 1.00 38.72 579 GLU A O 1
ATOM 4518 N N . SER A 1 580 ? 69.013 -11.864 -114.524 1.00 47.69 580 SER A N 1
ATOM 4519 C CA . SER A 1 580 ? 70.348 -11.315 -114.322 1.00 47.69 580 SER A CA 1
ATOM 4520 C C . SER A 1 580 ? 70.835 -10.320 -115.379 1.00 47.69 580 SER A C 1
ATOM 4522 O O . SER A 1 580 ? 70.683 -10.562 -116.576 1.00 47.69 580 SER A O 1
ATOM 4524 N N . ASN A 1 581 ? 71.572 -9.305 -114.917 1.00 38.56 581 ASN A N 1
ATOM 4525 C CA . ASN A 1 581 ? 72.977 -9.049 -115.274 1.00 38.56 581 ASN A CA 1
ATOM 4526 C C . ASN A 1 581 ? 73.659 -8.252 -114.159 1.00 38.56 581 ASN A C 1
ATOM 4528 O O . ASN A 1 581 ? 73.001 -7.329 -113.626 1.00 38.56 581 ASN A O 1
#

Secondary structure (DSSP, 8-state):
---------------SSSS-HHHHHHHHHHHHHHHHHHHHT---PPEEEEEEEEEE-HHHHTTTHHHHTTTHHHHHHHHHHHHHHHHHHHHHTTGGGT-EEEEEEEEEEE-SS-S--PPTT-SS--HHHHHHHHHHHHHHTTHHHHH--SEEEEEESS-BTTBSEEE-SS-TT-SSS--EEEEE--TTHHHHHHHHHHHHHTTPPP--TT--STT-SS-----GGGGS--HHHHHHHHHHHHHH-SGGGT---TT-B-----TTT--SSTTSHHHHHHHHH-TT--B----HHHHTTS-TT--HHHHEEEEE-TTS-STT-EEEEEPPTT-EEETTEEEETTEEEE-TT-HHHHHSBTTBTT-B-S-EEETTEEE-HHHHHHHH-GGGGSTTSTTTTTBHHHHHHHHHTSBTTTB--B-S-EEETTEEE-HHHHHHHH-HHHHHHSHHHHHHBHHHHHT----S----B-S-EEETTEEE-HHHHHHHH-HHHHHHSHHHHHHBHHHHHHTT--SS--SB-S-EEETTEEE-HHHHHHHS-HHHHHHSHHHHHHBHHHHHHHHHHHTT-------------

Radius of gyration: 44.51 Å; chains: 1; bounding box: 103×86×150 Å